Protein AF-A0A1Q6K4X4-F1 (afdb_monomer_lite)

Structure (mmCIF, N/CA/C/O backbone):
data_AF-A0A1Q6K4X4-F1
#
_entry.id   AF-A0A1Q6K4X4-F1
#
loop_
_atom_site.group_PDB
_atom_site.id
_atom_site.type_symbol
_atom_site.label_atom_id
_atom_site.label_alt_id
_atom_site.label_comp_id
_atom_site.labe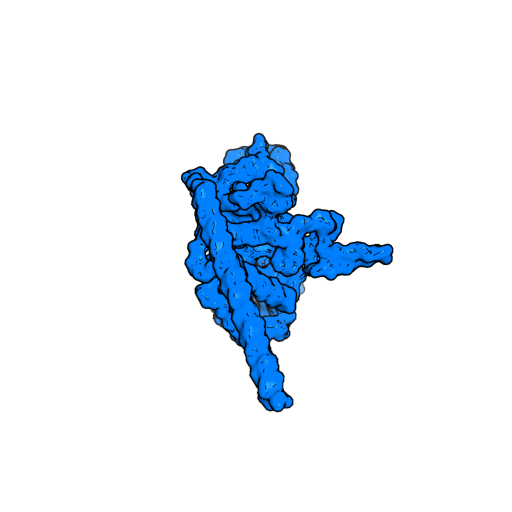l_asym_id
_atom_site.label_entity_id
_atom_site.label_seq_id
_atom_site.pdbx_PDB_ins_code
_atom_site.Cartn_x
_atom_site.Cartn_y
_atom_site.Cartn_z
_atom_site.occupancy
_atom_site.B_iso_or_equiv
_atom_site.auth_seq_id
_atom_site.auth_comp_id
_atom_site.auth_asym_id
_atom_site.auth_atom_id
_atom_site.pdbx_PDB_model_num
ATOM 1 N N . MET A 1 1 ? -25.224 9.975 45.920 1.00 60.22 1 MET A N 1
ATOM 2 C CA . MET A 1 1 ? -25.409 9.305 44.618 1.00 60.22 1 MET A CA 1
ATOM 3 C C . MET A 1 1 ? -24.048 9.252 43.979 1.00 60.22 1 MET A C 1
ATOM 5 O O . MET A 1 1 ? -23.390 10.287 43.974 1.00 60.22 1 MET A O 1
ATOM 9 N N . GLU A 1 2 ? -23.617 8.085 43.513 1.00 66.25 2 GLU A N 1
ATOM 10 C CA . GLU A 1 2 ? -22.454 8.018 42.626 1.00 66.25 2 GLU A CA 1
ATOM 11 C C . GLU A 1 2 ? -22.707 8.903 41.397 1.00 66.25 2 GLU A C 1
ATOM 13 O O . GLU A 1 2 ? -23.848 8.962 40.918 1.00 66.25 2 GLU A O 1
ATOM 18 N N . PRO A 1 3 ? -21.696 9.654 40.932 1.00 86.94 3 PRO A N 1
ATOM 19 C CA . PRO A 1 3 ? -21.835 10.474 39.741 1.00 86.94 3 PRO A CA 1
ATOM 20 C C . PRO A 1 3 ? -22.052 9.564 38.530 1.00 86.94 3 PRO A C 1
ATOM 22 O O . PRO A 1 3 ? -21.263 8.658 38.276 1.00 86.94 3 PRO A O 1
ATOM 25 N N . LEU A 1 4 ? -23.136 9.804 37.792 1.00 93.19 4 LEU A N 1
ATOM 26 C CA . LEU A 1 4 ? -23.379 9.119 36.527 1.00 93.19 4 LEU A CA 1
ATOM 27 C C . LEU A 1 4 ? -22.563 9.789 35.417 1.00 93.19 4 LEU A C 1
ATOM 29 O O . LEU A 1 4 ? -22.513 11.018 35.333 1.00 93.19 4 LEU A O 1
ATOM 33 N N . VAL A 1 5 ? -21.974 8.978 34.545 1.00 96.06 5 VAL A N 1
ATOM 34 C CA . VAL A 1 5 ? -21.277 9.412 33.333 1.00 96.06 5 VAL A CA 1
ATOM 35 C C . VAL A 1 5 ? -22.278 9.421 32.187 1.00 96.06 5 VAL A C 1
ATOM 37 O O . VAL A 1 5 ? -22.915 8.409 31.906 1.00 96.06 5 VAL A O 1
ATOM 40 N N . LYS A 1 6 ? -22.453 10.565 31.529 1.00 95.69 6 LYS A N 1
ATOM 41 C CA . LYS A 1 6 ? -23.390 10.693 30.412 1.00 95.69 6 LYS A CA 1
ATOM 42 C C . LYS A 1 6 ? -22.669 10.454 29.090 1.00 95.69 6 LYS A C 1
ATOM 44 O O . LYS A 1 6 ? -21.789 11.237 28.748 1.00 95.69 6 LYS A O 1
ATOM 49 N N . LEU A 1 7 ? -23.081 9.430 28.347 1.00 96.62 7 LEU A N 1
ATOM 50 C CA . LEU A 1 7 ? -22.603 9.183 26.986 1.00 96.62 7 LEU A CA 1
ATOM 51 C C . LEU A 1 7 ? -23.506 9.877 25.951 1.00 96.62 7 LEU A C 1
ATOM 53 O O . LEU A 1 7 ? -24.706 10.069 26.203 1.00 96.62 7 LEU A O 1
ATOM 57 N N . PRO A 1 8 ? -22.969 10.236 24.773 1.00 95.50 8 PRO A N 1
ATOM 58 C CA . PRO A 1 8 ? -23.774 10.596 23.611 1.00 95.50 8 PRO A CA 1
ATOM 59 C C . PRO A 1 8 ? -24.770 9.492 23.243 1.00 95.50 8 PRO A C 1
ATOM 61 O O . PRO A 1 8 ? -24.558 8.316 23.528 1.00 95.50 8 PRO A O 1
ATOM 64 N N . MET A 1 9 ? -25.886 9.871 22.614 1.00 93.69 9 MET A N 1
ATOM 65 C CA . MET A 1 9 ? -26.973 8.935 22.295 1.00 93.69 9 MET A CA 1
ATOM 66 C C . MET A 1 9 ? -26.500 7.764 21.426 1.00 93.69 9 MET A C 1
ATOM 68 O O . MET A 1 9 ? -26.916 6.634 21.659 1.00 93.69 9 MET A O 1
ATOM 72 N N . SER A 1 10 ? -25.647 8.035 20.439 1.00 92.56 10 SER A N 1
ATOM 73 C CA . SER A 1 10 ? -25.101 7.039 19.517 1.00 92.56 10 SER A CA 1
ATOM 74 C C . SER A 1 10 ? -24.334 5.944 20.257 1.00 92.56 10 SER A C 1
ATOM 76 O O . SER A 1 10 ? -24.753 4.787 20.241 1.00 92.56 10 SER A O 1
ATOM 78 N N . LEU A 1 11 ? -23.278 6.322 20.979 1.00 96.50 11 LEU A N 1
ATOM 79 C CA . LEU A 1 11 ? -22.472 5.386 21.755 1.00 96.50 11 LEU A CA 1
ATOM 80 C C . LEU A 1 11 ? -23.276 4.758 22.901 1.00 96.50 11 LEU A C 1
ATOM 82 O O . LEU A 1 11 ? -23.198 3.557 23.139 1.00 96.50 11 LEU A O 1
ATOM 86 N N . GLY A 1 12 ? -24.115 5.541 23.583 1.00 96.62 12 GLY A N 1
ATOM 87 C CA . GLY A 1 12 ? -24.948 5.062 24.682 1.00 96.62 12 GLY A CA 1
ATOM 88 C C . GLY A 1 12 ? -25.942 3.971 24.266 1.00 96.62 12 GLY A C 1
ATOM 89 O O . GLY A 1 12 ? -26.232 3.081 25.062 1.00 96.62 12 GLY A O 1
ATOM 90 N N . LEU A 1 13 ? -26.451 3.993 23.028 1.00 94.94 13 LEU A N 1
ATOM 91 C CA . LEU A 1 13 ? -27.274 2.903 22.489 1.00 94.94 13 LEU A CA 1
ATOM 92 C C . LEU A 1 13 ? -26.464 1.615 22.295 1.00 94.94 13 LEU A C 1
ATOM 94 O O . LEU A 1 13 ? -26.967 0.535 22.607 1.00 94.94 13 LEU A O 1
ATOM 98 N N . ILE A 1 14 ? -25.229 1.730 21.804 1.00 95.62 14 ILE A N 1
ATOM 99 C CA . ILE A 1 14 ? -24.314 0.597 21.613 1.00 95.62 14 ILE A CA 1
ATOM 100 C C . ILE A 1 14 ? -23.976 -0.022 22.973 1.00 95.62 14 ILE A C 1
ATOM 102 O O . ILE A 1 14 ? -24.208 -1.212 23.179 1.00 95.62 14 ILE A O 1
ATOM 106 N N . VAL A 1 15 ? -23.558 0.808 23.932 1.00 97.19 15 VAL A N 1
ATOM 107 C CA . VAL A 1 15 ? -23.257 0.390 25.308 1.00 97.19 15 VAL A CA 1
ATOM 108 C C . VAL A 1 15 ? -24.467 -0.277 25.956 1.00 97.19 15 VAL A C 1
ATOM 110 O O . VAL A 1 15 ? -24.337 -1.350 26.536 1.00 97.19 15 VAL A O 1
ATOM 113 N N . TRP A 1 16 ? -25.672 0.286 25.813 1.00 96.75 16 TRP A N 1
ATOM 114 C CA . TRP A 1 16 ? -26.873 -0.352 26.354 1.00 96.75 16 TRP A CA 1
ATOM 115 C C . TRP A 1 16 ? -27.156 -1.726 25.755 1.00 96.75 16 TRP A C 1
ATOM 117 O O . TRP A 1 16 ? -27.630 -2.608 26.466 1.00 96.75 16 TRP A O 1
ATOM 127 N N . ASN A 1 17 ? -26.913 -1.913 24.458 1.00 94.62 17 ASN A N 1
ATOM 128 C CA . ASN A 1 17 ? -27.109 -3.215 23.832 1.00 94.62 17 ASN A CA 1
ATOM 129 C C . ASN A 1 17 ? -26.137 -4.257 24.376 1.00 94.62 17 ASN A C 1
ATOM 131 O O . ASN A 1 17 ? -26.561 -5.386 24.599 1.00 94.62 17 ASN A O 1
ATOM 135 N N . GLN A 1 18 ? -24.899 -3.868 24.662 1.00 95.31 18 GLN A N 1
ATOM 136 C CA . GLN A 1 18 ? -23.910 -4.768 25.241 1.00 95.31 18 GLN A CA 1
ATOM 137 C C . GLN A 1 18 ? -24.165 -5.053 26.726 1.00 95.31 18 GLN A C 1
ATOM 139 O O . GLN A 1 18 ? -24.101 -6.194 27.167 1.00 95.31 18 GLN A O 1
ATOM 144 N N . LEU A 1 19 ? -24.578 -4.051 27.505 1.00 96.81 19 LEU A N 1
ATOM 145 C CA . LEU A 1 19 ? -24.925 -4.234 28.919 1.00 96.81 19 LEU A CA 1
ATOM 146 C C . LEU A 1 19 ? -26.097 -5.204 29.151 1.00 96.81 19 LEU A C 1
ATOM 148 O O . LEU A 1 19 ? -26.176 -5.822 30.217 1.00 96.81 19 LEU A O 1
ATOM 152 N N . LYS A 1 20 ? -26.975 -5.406 28.159 1.00 95.69 20 LYS A N 1
ATOM 153 C CA . LYS A 1 20 ? -28.022 -6.441 28.224 1.00 95.69 20 LYS A CA 1
ATOM 154 C C . LYS A 1 20 ? -27.445 -7.848 28.344 1.00 95.69 20 LYS A C 1
ATOM 156 O O . LYS A 1 20 ? -28.059 -8.686 28.999 1.00 95.69 20 LYS A O 1
ATOM 161 N N . GLU A 1 21 ? -26.271 -8.107 27.772 1.00 94.38 21 GLU A N 1
ATOM 162 C CA . GLU A 1 21 ? -25.579 -9.397 27.901 1.00 94.38 21 GLU A CA 1
ATOM 163 C C . GLU A 1 21 ? -25.149 -9.661 29.353 1.00 94.38 21 GLU A C 1
ATOM 165 O O . GLU A 1 21 ? -25.081 -10.808 29.791 1.00 94.38 21 GLU A O 1
ATOM 170 N N . HIS A 1 22 ? -24.988 -8.594 30.142 1.00 93.94 22 HIS A N 1
ATOM 171 C CA . HIS A 1 22 ? -24.749 -8.634 31.585 1.00 93.94 22 HIS A CA 1
ATOM 172 C C . HIS A 1 22 ? -26.038 -8.543 32.427 1.00 93.94 22 HIS A C 1
ATOM 174 O O . HIS A 1 22 ? -25.974 -8.398 33.648 1.00 93.94 22 HIS A O 1
ATOM 180 N N . GLY A 1 23 ? -27.219 -8.619 31.803 1.00 95.56 23 GLY A N 1
ATOM 181 C CA . GLY A 1 23 ? -28.516 -8.535 32.482 1.00 95.56 23 GLY A CA 1
ATOM 182 C C . GLY A 1 23 ? -28.882 -7.132 32.977 1.00 95.56 23 GLY A C 1
ATOM 183 O O . GLY A 1 23 ? -29.740 -6.998 33.853 1.00 95.56 23 GLY A O 1
ATOM 184 N N . ILE A 1 24 ? -28.235 -6.088 32.451 1.00 96.12 24 ILE A N 1
ATOM 185 C CA . ILE A 1 24 ? -28.477 -4.697 32.841 1.00 96.12 24 ILE A CA 1
ATOM 186 C C . ILE A 1 24 ? -29.352 -4.024 31.780 1.00 96.12 24 ILE A C 1
ATOM 188 O O . ILE A 1 24 ? -28.944 -3.809 30.641 1.00 96.12 24 ILE A O 1
ATOM 192 N N . GLU A 1 25 ? -30.574 -3.670 32.173 1.00 93.75 25 GLU A N 1
ATOM 193 C CA . GLU A 1 25 ? -31.550 -3.040 31.284 1.00 93.75 25 GLU A CA 1
ATOM 194 C C . GLU A 1 25 ? -31.387 -1.511 31.209 1.00 93.75 25 GLU A C 1
ATOM 196 O O . GLU A 1 25 ? -31.052 -0.873 32.217 1.00 93.75 25 GLU A O 1
ATOM 201 N N . PRO A 1 26 ? -31.711 -0.885 30.059 1.00 94.19 26 PRO A N 1
ATOM 202 C CA . PRO A 1 26 ? -31.633 0.560 29.908 1.00 94.19 26 PRO A CA 1
ATOM 203 C C . PRO A 1 26 ? -32.499 1.309 30.919 1.00 94.19 26 PRO A C 1
ATOM 205 O O . PRO A 1 26 ? -33.713 1.092 31.028 1.00 94.19 26 PRO A O 1
ATOM 208 N N . ARG A 1 27 ? -31.889 2.271 31.616 1.00 93.25 27 ARG A N 1
ATOM 209 C CA . ARG A 1 27 ? -32.634 3.213 32.456 1.00 93.25 27 ARG A CA 1
ATOM 210 C C . ARG A 1 27 ? -33.535 4.092 31.597 1.00 93.25 27 ARG A C 1
ATOM 212 O O . ARG A 1 27 ? -33.199 4.452 30.472 1.00 93.25 27 ARG A O 1
ATOM 219 N N . LYS A 1 28 ? -34.684 4.471 32.156 1.00 93.44 28 LYS A N 1
ATOM 220 C CA . LYS A 1 28 ? -35.617 5.421 31.547 1.00 93.44 28 LYS A CA 1
ATOM 221 C C . LYS A 1 28 ? -35.787 6.629 32.453 1.00 93.44 28 LYS A C 1
ATOM 223 O O . LYS A 1 28 ? -35.887 6.494 33.671 1.00 93.44 28 LYS A O 1
ATOM 228 N N . ASN A 1 29 ? -35.849 7.811 31.856 1.00 88.00 29 ASN A N 1
ATOM 229 C CA . ASN A 1 29 ? -36.178 9.032 32.577 1.00 88.00 29 ASN A CA 1
ATOM 230 C C . ASN A 1 29 ? -37.679 9.075 32.939 1.00 88.00 29 ASN A C 1
ATOM 232 O O . ASN A 1 29 ? -38.458 8.188 32.589 1.00 88.00 29 ASN A O 1
ATOM 236 N N . LYS A 1 30 ? -38.113 10.146 33.617 1.00 88.69 30 LYS A N 1
ATOM 237 C CA . LYS A 1 30 ? -39.517 10.332 34.044 1.00 88.69 30 LYS A CA 1
ATOM 238 C C . LYS A 1 30 ? -40.537 10.329 32.892 1.00 88.69 30 LYS A C 1
ATOM 240 O O . LYS A 1 30 ? -41.720 10.148 33.150 1.00 88.69 30 LYS A O 1
ATOM 245 N N . LEU A 1 31 ? -40.091 10.544 31.653 1.00 89.56 31 LEU A N 1
ATOM 246 C CA . LEU A 1 31 ? -40.914 10.537 30.440 1.00 89.56 31 LEU A CA 1
ATOM 247 C C . LEU A 1 31 ? -40.898 9.173 29.727 1.00 89.56 31 LEU A C 1
ATOM 249 O O . LEU A 1 31 ? -41.470 9.040 28.651 1.00 89.56 31 LEU A O 1
ATOM 253 N N . GLY A 1 32 ? -40.230 8.162 30.292 1.00 89.81 32 GLY A N 1
ATOM 254 C CA . GLY A 1 32 ? -40.101 6.835 29.688 1.00 89.81 32 GLY A CA 1
ATOM 255 C C . GLY A 1 32 ? -39.073 6.748 28.554 1.00 89.81 32 GLY A C 1
ATOM 256 O O . GLY A 1 32 ? -38.975 5.701 27.915 1.00 89.81 32 GLY A O 1
ATOM 257 N N . ILE A 1 33 ? -38.302 7.813 28.309 1.00 91.75 33 ILE A N 1
ATOM 258 C CA . ILE A 1 33 ? -37.245 7.861 27.288 1.00 91.75 33 ILE A CA 1
ATOM 259 C C . ILE A 1 33 ? -35.966 7.262 27.872 1.00 91.75 33 ILE A C 1
ATOM 261 O O . ILE A 1 33 ? -35.673 7.492 29.047 1.00 91.75 33 ILE A O 1
ATOM 265 N N . ILE A 1 34 ? -35.212 6.515 27.060 1.00 93.50 34 ILE A N 1
ATOM 266 C CA . ILE A 1 34 ? -33.926 5.931 27.465 1.00 93.50 34 ILE A CA 1
ATOM 267 C C . ILE A 1 34 ? -32.982 7.035 27.965 1.00 93.50 34 ILE A C 1
ATOM 269 O O . ILE A 1 34 ? -32.823 8.076 27.328 1.00 93.50 34 ILE A O 1
ATOM 273 N N . ASP A 1 35 ? -32.387 6.795 29.128 1.00 93.62 35 ASP A N 1
ATOM 274 C CA . ASP A 1 35 ? -31.346 7.617 29.732 1.00 93.62 35 ASP A CA 1
ATOM 275 C C . ASP A 1 35 ? -29.972 7.032 29.384 1.00 93.62 35 ASP A C 1
ATOM 277 O O . ASP A 1 35 ? -29.741 5.835 29.539 1.00 93.62 35 ASP A O 1
ATOM 281 N N . PHE A 1 36 ? -29.060 7.884 28.924 1.00 95.56 36 PHE A N 1
ATOM 282 C CA . PHE A 1 36 ? -27.688 7.526 28.543 1.00 95.56 36 PHE A CA 1
ATOM 283 C C . PHE A 1 36 ? -26.679 7.919 29.628 1.00 95.56 36 PHE A C 1
ATOM 285 O O . PHE A 1 36 ? -25.526 8.233 29.344 1.00 95.56 36 PHE A O 1
ATOM 292 N N . SER A 1 37 ? -27.140 7.957 30.877 1.00 95.31 37 SER A N 1
ATOM 293 C CA . SER A 1 37 ? -26.316 8.179 32.060 1.00 95.31 37 SER A CA 1
ATOM 294 C C . SER A 1 37 ? -25.994 6.828 32.700 1.00 95.31 37 SER A C 1
ATOM 296 O O . SER A 1 37 ? -26.908 6.100 33.100 1.00 95.31 37 SER A O 1
ATOM 298 N N . PHE A 1 38 ? -24.710 6.494 32.796 1.00 96.38 38 PHE A N 1
ATOM 299 C CA . PHE A 1 38 ? -24.163 5.205 33.219 1.00 96.38 38 PHE A CA 1
ATOM 300 C C . PHE A 1 38 ? -23.452 5.308 34.562 1.00 96.38 38 PHE A C 1
ATOM 302 O O . PHE A 1 38 ? -22.857 6.338 34.880 1.00 96.38 38 PHE A O 1
ATOM 309 N N . LYS A 1 39 ? -23.516 4.248 35.366 1.00 95.62 39 LYS A N 1
ATOM 310 C CA . LYS A 1 39 ? -22.620 4.105 36.512 1.00 95.62 39 LYS A CA 1
ATOM 311 C C . LYS A 1 39 ? -21.229 3.723 36.020 1.00 95.62 39 LYS A C 1
ATOM 313 O O . LYS A 1 39 ? -21.094 3.100 34.968 1.00 95.62 39 LYS A O 1
ATOM 318 N N . LYS A 1 40 ? -20.201 4.052 36.799 1.00 95.12 40 LYS A N 1
ATOM 319 C CA . LYS A 1 40 ? -18.824 3.712 36.435 1.00 95.12 40 LYS A CA 1
ATOM 320 C C . LYS A 1 40 ? -18.642 2.198 36.307 1.00 95.12 40 LYS A C 1
ATOM 322 O O . LYS A 1 40 ? -18.069 1.744 35.328 1.00 95.12 40 LYS A O 1
ATOM 327 N N . GLU A 1 41 ? -19.214 1.436 37.236 1.00 95.38 41 GLU A N 1
ATOM 328 C CA . GLU A 1 41 ? -19.119 -0.027 37.282 1.00 95.38 41 GLU A CA 1
ATOM 329 C C . GLU A 1 41 ? -19.798 -0.678 36.071 1.00 95.38 41 GLU A C 1
ATOM 331 O O . GLU A 1 41 ? -19.433 -1.776 35.679 1.00 95.38 41 GLU A O 1
ATOM 336 N N . GLU A 1 42 ? -20.783 -0.009 35.463 1.00 96.69 42 GLU A N 1
ATOM 337 C CA . GLU A 1 42 ? -21.412 -0.481 34.227 1.00 96.69 42 GLU A CA 1
ATOM 338 C C . GLU A 1 42 ? -20.494 -0.241 33.029 1.00 96.69 42 GLU A C 1
ATOM 340 O O . GLU A 1 42 ? -20.311 -1.136 32.215 1.00 96.69 42 GLU A O 1
ATOM 345 N N . LEU A 1 43 ? -19.869 0.937 32.932 1.00 97.44 43 LEU A N 1
ATOM 346 C CA . LEU A 1 43 ? -18.909 1.222 31.859 1.00 97.44 43 LEU A CA 1
ATOM 347 C C . LEU A 1 43 ? -17.657 0.337 31.951 1.00 97.44 43 LEU A C 1
ATOM 349 O O . LEU A 1 43 ? -17.093 -0.027 30.926 1.00 97.44 43 LEU A O 1
ATOM 353 N N . GLU A 1 44 ? -17.249 -0.049 33.161 1.00 96.81 44 GLU A N 1
ATOM 354 C CA . GLU A 1 44 ? -16.150 -0.993 33.405 1.00 96.81 44 GLU A CA 1
ATOM 355 C C . GLU A 1 44 ? -16.418 -2.412 32.878 1.00 96.81 44 GLU A C 1
ATOM 357 O O . GLU A 1 44 ? -15.459 -3.162 32.689 1.00 96.81 44 GLU A O 1
ATOM 362 N N . LEU A 1 45 ? -17.682 -2.783 32.632 1.00 97.75 45 LEU A N 1
ATOM 363 C CA . LEU A 1 45 ? -18.039 -4.068 32.017 1.00 97.75 45 LEU A CA 1
ATOM 364 C C . LEU A 1 45 ? -17.808 -4.078 30.502 1.00 97.75 45 LEU A C 1
ATOM 366 O O . LEU A 1 45 ? -17.748 -5.151 29.908 1.00 97.75 45 LEU A O 1
ATOM 370 N N . ILE A 1 46 ? -17.683 -2.909 29.869 1.00 98.25 46 ILE A N 1
ATOM 371 C CA . ILE A 1 46 ? -17.479 -2.812 28.425 1.00 98.25 46 ILE A CA 1
ATOM 372 C C . ILE A 1 46 ? -15.994 -2.978 28.119 1.00 98.25 46 ILE A C 1
ATOM 374 O O . ILE A 1 46 ? -15.211 -2.035 28.232 1.00 98.25 46 ILE A O 1
ATOM 378 N N . THR A 1 47 ? -15.613 -4.197 27.743 1.00 98.19 47 THR A N 1
ATOM 379 C CA . THR A 1 47 ? -14.220 -4.547 27.431 1.00 98.19 47 THR A CA 1
ATOM 380 C C . THR A 1 47 ? -13.934 -4.667 25.944 1.00 98.19 47 THR A C 1
ATOM 382 O O . THR A 1 47 ? -12.779 -4.595 25.536 1.00 98.19 47 THR A O 1
ATOM 385 N N . GLU A 1 48 ? -14.960 -4.832 25.120 1.00 98.25 48 GLU A N 1
ATOM 386 C CA . GLU A 1 48 ? -14.822 -4.988 23.676 1.00 98.25 48 GLU A CA 1
ATOM 387 C C . GLU A 1 48 ? -15.952 -4.269 22.953 1.00 98.25 48 GLU A C 1
ATOM 389 O O . GLU A 1 48 ? -17.071 -4.237 23.448 1.00 98.25 48 GLU A O 1
ATOM 394 N N . LEU A 1 49 ? -15.686 -3.704 21.782 1.00 98.00 49 LEU A N 1
ATOM 395 C CA . LEU A 1 49 ? -16.714 -3.133 20.923 1.00 98.00 49 LEU A CA 1
ATOM 396 C C . LEU A 1 49 ? -16.432 -3.477 19.468 1.00 98.00 49 LEU A C 1
ATOM 398 O O . LEU A 1 49 ? -15.332 -3.259 18.973 1.00 98.00 49 LEU A O 1
ATOM 402 N N . LYS A 1 50 ? -17.465 -3.955 18.772 1.00 96.81 50 LYS A N 1
ATOM 403 C CA . LYS A 1 50 ? -17.466 -4.129 17.319 1.00 96.81 50 LYS A CA 1
ATOM 404 C C . LYS A 1 50 ? -18.587 -3.303 16.715 1.00 96.81 50 LYS A C 1
ATOM 406 O O . LYS A 1 50 ? -19.763 -3.545 16.994 1.00 96.81 50 LYS A O 1
ATOM 411 N N . ILE A 1 51 ? -18.232 -2.353 15.862 1.00 95.44 51 ILE A N 1
ATOM 412 C CA . ILE A 1 51 ? -19.174 -1.427 15.241 1.00 95.44 51 ILE A CA 1
ATOM 413 C C . ILE A 1 51 ? -19.055 -1.563 13.731 1.00 95.44 51 ILE A C 1
ATOM 415 O O . ILE A 1 51 ? -18.005 -1.335 13.136 1.00 95.44 51 ILE A O 1
ATOM 419 N N . VAL A 1 52 ? -20.165 -1.963 13.113 1.00 92.75 52 VAL A N 1
ATOM 420 C CA . VAL A 1 52 ? -20.254 -2.159 11.668 1.00 92.75 52 VAL A CA 1
ATOM 421 C C . VAL A 1 52 ? -21.013 -0.997 11.045 1.00 92.75 52 VAL A C 1
ATOM 423 O O . VAL A 1 52 ? -22.131 -0.711 11.469 1.00 92.75 52 VAL A O 1
ATOM 426 N N . ASN A 1 53 ? -20.444 -0.396 10.000 1.00 90.06 53 ASN A N 1
ATOM 427 C CA . ASN A 1 53 ? -20.934 0.813 9.341 1.00 90.06 53 ASN A CA 1
ATOM 428 C C . ASN A 1 53 ? -21.118 1.991 10.320 1.00 90.06 53 ASN A C 1
ATOM 430 O O . ASN A 1 53 ? -22.228 2.530 10.396 1.00 90.06 53 ASN A O 1
ATOM 434 N N . PRO A 1 54 ? -20.083 2.383 11.090 1.00 91.50 54 PRO A N 1
ATOM 435 C CA . PRO A 1 54 ? -20.177 3.565 11.940 1.00 91.50 54 PRO A CA 1
ATOM 436 C C . PRO A 1 54 ? -20.342 4.825 11.085 1.00 91.50 54 PRO A C 1
ATOM 438 O O . PRO A 1 54 ? -19.622 5.014 10.119 1.00 91.50 54 PRO A O 1
ATOM 441 N N . THR A 1 55 ? -21.278 5.702 11.425 1.00 86.00 55 THR A N 1
ATOM 442 C CA . THR A 1 55 ? -21.377 7.057 10.861 1.00 86.00 55 THR A CA 1
ATOM 443 C C . THR A 1 55 ? -20.684 8.066 11.770 1.00 86.00 55 THR A C 1
ATOM 445 O O . THR A 1 55 ? -20.557 7.802 12.964 1.00 86.00 55 THR A O 1
ATOM 448 N N . SER A 1 56 ? -20.366 9.257 11.255 1.00 84.38 56 SER A N 1
ATOM 449 C CA . SER A 1 56 ? -19.796 10.351 12.050 1.00 84.38 56 SER A CA 1
ATOM 450 C C . SER A 1 56 ? -20.513 10.536 13.396 1.00 84.38 56 SER A C 1
ATOM 452 O O . SER A 1 56 ? -21.750 10.578 13.469 1.00 84.38 56 SER A O 1
ATOM 454 N N . ARG A 1 57 ? -19.715 10.647 14.463 1.00 89.12 57 ARG A N 1
ATOM 455 C CA . ARG A 1 57 ? -20.122 10.738 15.879 1.00 89.12 57 ARG A CA 1
ATOM 456 C C . ARG A 1 57 ? -20.751 9.472 16.461 1.00 89.12 57 ARG A C 1
ATOM 458 O O . ARG A 1 57 ? -21.384 9.531 17.522 1.00 89.12 57 ARG A O 1
ATOM 465 N N . ASN A 1 58 ? -20.639 8.315 15.809 1.00 90.81 58 ASN A N 1
ATOM 466 C CA . ASN A 1 58 ? -21.108 7.064 16.405 1.00 90.81 58 ASN A CA 1
ATOM 467 C C . ASN A 1 58 ? -20.309 6.654 17.636 1.00 90.81 58 ASN A C 1
ATOM 469 O O . ASN A 1 58 ? -20.893 6.035 18.527 1.00 90.81 58 ASN A O 1
ATOM 473 N N . ILE A 1 59 ? -19.037 7.035 17.701 1.00 95.50 59 ILE A N 1
ATOM 474 C CA . ILE A 1 59 ? -18.159 6.712 18.825 1.00 95.50 59 ILE A CA 1
ATOM 475 C C . ILE A 1 59 ? -17.752 7.948 19.630 1.00 95.50 59 ILE A C 1
ATOM 477 O O . ILE A 1 59 ? -16.820 7.880 20.419 1.00 95.50 59 ILE A O 1
ATOM 481 N N . GLU A 1 60 ? -18.472 9.064 19.489 1.00 95.69 60 GLU A N 1
ATOM 482 C CA . GLU A 1 60 ? -18.303 10.218 20.379 1.00 95.69 60 GLU A CA 1
ATOM 483 C C . GLU A 1 60 ? -18.514 9.779 21.844 1.00 95.69 60 GLU A C 1
ATOM 485 O O . GLU A 1 60 ? -19.507 9.128 22.192 1.00 95.69 60 GLU A O 1
ATOM 490 N N . GLY A 1 61 ? -17.577 10.142 22.711 1.00 96.06 61 GLY A N 1
ATOM 491 C CA . GLY A 1 61 ? -17.448 9.701 24.094 1.00 96.06 61 GLY A CA 1
ATOM 492 C C . GLY A 1 61 ? -16.746 8.353 24.309 1.00 96.06 61 GLY A C 1
ATOM 493 O O . GLY A 1 61 ? -16.802 7.863 25.438 1.00 96.06 61 GLY A O 1
ATOM 494 N N . ILE A 1 62 ? -16.110 7.727 23.306 1.00 97.81 62 ILE A N 1
ATOM 495 C CA . ILE A 1 62 ? -15.519 6.373 23.446 1.00 97.81 62 ILE A CA 1
ATOM 496 C C . ILE A 1 62 ? -14.438 6.310 24.531 1.00 97.81 62 ILE A C 1
ATOM 498 O O . ILE A 1 62 ? -14.344 5.321 25.257 1.00 97.81 62 ILE A O 1
ATOM 502 N N . SER A 1 63 ? -13.707 7.408 24.735 1.00 97.12 63 SER A N 1
ATOM 503 C CA . SER A 1 63 ? -12.682 7.535 25.780 1.00 97.12 63 SER A CA 1
ATOM 504 C C . SER A 1 63 ? -13.226 7.456 27.212 1.00 97.12 63 SER A C 1
ATOM 506 O O . SER A 1 63 ? -12.458 7.336 28.166 1.00 97.12 63 SER A O 1
ATOM 508 N N . LEU A 1 64 ? -14.550 7.506 27.388 1.00 97.12 64 LEU A N 1
ATOM 509 C CA . LEU A 1 64 ? -15.215 7.347 28.680 1.00 97.12 64 LEU A CA 1
ATOM 510 C C . LEU A 1 64 ? -15.399 5.877 29.087 1.00 97.12 64 LEU A C 1
ATOM 512 O O . LEU A 1 64 ? -15.908 5.629 30.180 1.00 97.12 64 LEU A O 1
ATOM 516 N N . LEU A 1 65 ? -15.011 4.915 28.241 1.00 97.69 65 LEU A N 1
ATOM 517 C CA . LEU A 1 65 ? -15.052 3.479 28.530 1.00 97.69 65 LEU A CA 1
ATOM 518 C C . LEU A 1 65 ? -13.711 3.021 29.136 1.00 97.69 65 LEU A C 1
ATOM 520 O O . LEU A 1 65 ? -12.748 2.804 28.403 1.00 97.69 65 LEU A O 1
ATOM 524 N N . PRO A 1 66 ? -13.609 2.863 30.469 1.00 95.62 66 PRO A N 1
ATOM 525 C CA . PRO A 1 66 ? -12.317 2.771 31.155 1.00 95.62 66 PRO A CA 1
ATOM 526 C C . PRO A 1 66 ? -11.585 1.434 30.974 1.00 95.62 66 PRO A C 1
ATOM 528 O O . PRO A 1 66 ? -10.393 1.365 31.258 1.00 95.62 66 PRO A O 1
ATOM 531 N N . ASN A 1 67 ? -12.293 0.382 30.551 1.00 97.50 67 ASN A N 1
ATOM 532 C CA . ASN A 1 67 ? -11.761 -0.977 30.415 1.00 97.50 67 ASN A CA 1
ATOM 533 C C . ASN A 1 67 ? -11.844 -1.503 28.975 1.00 97.50 67 ASN A C 1
ATOM 535 O O . ASN A 1 67 ? -11.718 -2.711 28.769 1.00 97.50 67 ASN A O 1
ATOM 539 N N . LEU A 1 68 ? -12.063 -0.628 27.987 1.00 98.62 68 LEU A N 1
ATOM 540 C CA . LEU A 1 68 ? -12.141 -1.032 26.587 1.00 98.62 68 LEU A CA 1
ATOM 541 C C . LEU A 1 68 ? -10.770 -1.540 26.122 1.00 98.62 68 LEU A C 1
ATOM 543 O O . LEU A 1 68 ? -9.830 -0.762 25.972 1.00 98.62 68 LEU A O 1
ATOM 547 N N . LYS A 1 69 ? -10.665 -2.851 25.919 1.00 98.75 69 LYS A N 1
ATOM 548 C CA . LYS A 1 69 ? -9.460 -3.563 25.476 1.00 98.75 69 LYS A CA 1
ATOM 549 C C . LYS A 1 69 ? -9.460 -3.811 23.976 1.00 98.75 69 LYS A C 1
ATOM 551 O O . LYS A 1 69 ? -8.396 -3.842 23.376 1.00 98.75 69 LYS A O 1
ATOM 556 N N . LYS A 1 70 ? -10.634 -3.968 23.367 1.00 98.81 70 LYS A N 1
ATOM 557 C CA . LYS A 1 70 ? -10.765 -4.292 21.946 1.00 98.81 70 LYS A CA 1
ATOM 558 C C . LYS A 1 70 ? -11.745 -3.360 21.251 1.00 98.81 70 LYS A C 1
ATOM 560 O O . LYS A 1 70 ? -12.880 -3.219 21.704 1.00 98.81 70 LYS A O 1
ATOM 565 N N . LEU A 1 71 ? -11.326 -2.761 20.141 1.00 98.75 71 LEU A N 1
ATOM 566 C CA . LEU A 1 71 ? -12.186 -1.938 19.295 1.00 98.75 71 LEU A CA 1
ATOM 567 C C . LEU A 1 71 ? -12.048 -2.348 17.828 1.00 98.75 71 LEU A C 1
ATOM 569 O O . LEU A 1 71 ? -10.975 -2.235 17.247 1.00 98.75 71 LEU A O 1
ATOM 573 N N . GLU A 1 72 ? -13.157 -2.774 17.229 1.00 98.50 72 GLU A N 1
ATOM 574 C CA . GLU A 1 72 ? -13.268 -3.078 15.804 1.00 98.50 72 GLU A CA 1
ATOM 575 C C . GLU A 1 72 ? -14.263 -2.126 15.133 1.00 98.50 72 GLU A C 1
ATOM 577 O O . GLU A 1 72 ? -15.448 -2.093 15.482 1.00 98.50 72 GLU A O 1
ATOM 582 N N . LEU A 1 73 ? -13.797 -1.387 14.130 1.00 97.00 73 LEU A N 1
ATOM 583 C CA . LEU A 1 73 ? -14.598 -0.500 13.294 1.00 97.00 73 LEU A CA 1
ATOM 584 C C . LEU A 1 73 ? -14.520 -0.988 11.848 1.00 97.00 73 LEU A C 1
ATOM 586 O O . LEU A 1 73 ? -13.465 -0.920 11.225 1.00 97.00 73 LEU A O 1
ATOM 590 N N . GLU A 1 74 ? -15.632 -1.478 11.302 1.00 93.19 74 GLU A N 1
ATOM 591 C CA . GLU A 1 74 ? -15.675 -2.022 9.938 1.00 93.19 74 GLU A CA 1
ATOM 592 C C . GLU A 1 74 ? -16.824 -1.411 9.148 1.00 93.19 74 GLU A C 1
ATOM 594 O O . GLU A 1 74 ? -17.990 -1.590 9.498 1.00 93.19 74 GLU A O 1
ATOM 599 N N . SER A 1 75 ? -16.532 -0.809 8.002 1.00 87.94 75 SER A N 1
ATOM 600 C CA . SER A 1 75 ? -17.580 -0.441 7.045 1.00 87.94 75 SER A CA 1
ATOM 601 C C . SER A 1 75 ? -17.697 -1.479 5.934 1.00 87.94 75 SER A C 1
ATOM 603 O O . SER A 1 75 ? -16.727 -1.856 5.279 1.00 87.94 75 SER A O 1
ATOM 605 N N . LYS A 1 76 ? -18.913 -1.976 5.712 1.00 80.06 76 LYS A N 1
ATOM 606 C CA . LYS A 1 76 ? -19.260 -2.976 4.699 1.00 80.06 76 LYS A CA 1
ATOM 607 C C . LYS A 1 76 ? -19.731 -2.296 3.415 1.00 80.06 76 LYS A C 1
ATOM 609 O O . LYS A 1 76 ? -20.598 -1.432 3.442 1.00 80.06 76 LYS A O 1
ATOM 614 N N . GLY A 1 77 ? -19.229 -2.782 2.281 1.00 66.38 77 GLY A N 1
ATOM 615 C CA . GLY A 1 77 ? -19.516 -2.257 0.941 1.00 66.38 77 GLY A CA 1
ATOM 616 C C . GLY A 1 77 ? -18.215 -1.816 0.278 1.00 66.38 77 GLY A C 1
ATOM 617 O O . GLY A 1 77 ? -17.551 -0.919 0.786 1.00 66.38 77 GLY A O 1
ATOM 618 N N . ILE A 1 78 ? -17.817 -2.504 -0.800 1.00 53.72 78 ILE A N 1
ATOM 619 C CA . ILE A 1 78 ? -16.465 -2.427 -1.389 1.00 53.72 78 ILE A CA 1
ATOM 620 C C . ILE A 1 78 ? -16.537 -1.984 -2.845 1.00 53.72 78 ILE A C 1
ATOM 622 O O . ILE A 1 78 ? -16.270 -2.777 -3.744 1.00 53.72 78 ILE A O 1
ATOM 626 N N . THR A 1 79 ? -17.001 -0.764 -3.094 1.00 50.72 79 THR A N 1
ATOM 627 C CA . THR A 1 79 ? -17.053 -0.231 -4.461 1.00 50.72 79 THR A CA 1
ATOM 628 C C . THR A 1 79 ? -16.759 1.264 -4.416 1.00 50.72 79 THR A C 1
ATOM 630 O O . THR A 1 79 ? -17.645 2.041 -4.051 1.00 50.72 79 THR A O 1
ATOM 633 N N . ALA A 1 80 ? -15.526 1.636 -4.759 1.00 44.72 80 ALA A N 1
ATOM 634 C CA . ALA A 1 80 ? -14.941 2.977 -4.662 1.00 44.72 80 ALA A CA 1
ATOM 635 C C . ALA A 1 80 ? -15.919 4.112 -5.056 1.00 44.72 80 ALA A C 1
ATOM 637 O O . ALA A 1 80 ? -16.145 5.052 -4.292 1.00 44.72 80 ALA A O 1
ATOM 638 N N . HIS A 1 81 ? -16.703 3.924 -6.121 1.00 42.38 81 HIS A N 1
ATOM 639 C CA . HIS A 1 81 ? -17.645 4.956 -6.544 1.00 42.38 81 HIS A CA 1
ATOM 640 C C . HIS A 1 81 ? -18.883 5.146 -5.634 1.00 42.38 81 HIS A C 1
ATOM 642 O O . HIS A 1 81 ? -19.254 6.278 -5.316 1.00 42.38 81 HIS A O 1
ATOM 648 N N . LYS A 1 82 ? -19.532 4.069 -5.154 1.00 46.56 82 LYS A N 1
ATOM 649 C CA . LYS A 1 82 ? -20.606 4.200 -4.134 1.00 46.56 82 LYS A CA 1
ATOM 650 C C . LYS A 1 82 ? -20.043 4.642 -2.781 1.00 46.56 82 LYS A C 1
ATOM 652 O O . LYS A 1 82 ? -20.789 5.116 -1.924 1.00 46.56 82 LYS A O 1
ATOM 657 N N . GLN A 1 83 ? -18.738 4.466 -2.592 1.00 49.66 83 GLN A N 1
ATOM 658 C CA . GLN A 1 83 ? -18.060 4.661 -1.329 1.00 49.66 83 GLN A CA 1
ATOM 659 C C . GLN A 1 83 ? -17.835 6.143 -0.980 1.00 49.66 83 GLN A C 1
ATOM 661 O O . GLN A 1 83 ? -18.038 6.516 0.173 1.00 49.66 83 GLN A O 1
ATOM 666 N N . LYS A 1 84 ? -17.565 7.019 -1.960 1.00 48.47 84 LYS A N 1
ATOM 667 C CA . LYS A 1 84 ? -17.387 8.470 -1.724 1.00 48.47 84 LYS A CA 1
ATOM 668 C C . LYS A 1 84 ? -18.635 9.231 -1.247 1.00 48.47 84 LYS A C 1
ATOM 670 O O . LYS A 1 84 ? -18.490 10.292 -0.651 1.00 48.47 84 LYS A O 1
ATOM 675 N N . LYS A 1 85 ? -19.855 8.749 -1.524 1.00 53.72 85 LYS A N 1
ATOM 676 C CA . LYS A 1 85 ? -21.105 9.468 -1.178 1.00 53.72 85 LYS A CA 1
ATOM 677 C C . LYS A 1 85 ? -21.891 8.849 -0.015 1.00 53.72 85 LYS A C 1
ATOM 679 O O . LYS A 1 85 ? -22.813 9.491 0.483 1.00 53.72 85 LYS A O 1
ATOM 684 N N . MET A 1 86 ? -21.569 7.616 0.397 1.00 58.19 86 MET A N 1
ATOM 685 C CA . MET A 1 86 ? -22.363 6.850 1.372 1.00 58.19 86 MET A CA 1
ATOM 686 C C . MET A 1 86 ? -21.567 5.872 2.263 1.00 58.19 86 MET A C 1
ATOM 688 O O . MET A 1 86 ? -22.207 5.073 2.954 1.00 58.19 86 MET A O 1
ATOM 692 N N . ILE A 1 87 ? -20.221 5.877 2.290 1.00 66.19 87 ILE A N 1
ATOM 693 C CA . ILE A 1 87 ? -19.521 5.109 3.337 1.00 66.19 87 ILE A CA 1
ATOM 694 C C . ILE A 1 87 ? -19.935 5.686 4.684 1.00 66.19 87 ILE A C 1
ATOM 696 O O . ILE A 1 87 ? -19.726 6.859 4.978 1.00 66.19 87 ILE A O 1
ATOM 700 N N . ALA A 1 88 ? -20.502 4.824 5.518 1.00 80.75 88 ALA A N 1
ATOM 701 C CA . ALA A 1 88 ? -20.516 5.080 6.937 1.00 80.75 88 ALA A CA 1
ATOM 702 C C . ALA A 1 88 ? -19.050 5.100 7.385 1.00 80.75 88 ALA A C 1
ATOM 704 O O . ALA A 1 88 ? -18.384 4.073 7.309 1.00 80.75 88 ALA A O 1
ATOM 705 N N . SER A 1 89 ? -18.530 6.265 7.747 1.00 88.69 89 SER A N 1
ATOM 706 C CA . SER A 1 89 ? -17.193 6.408 8.309 1.00 88.69 89 SER A CA 1
ATOM 707 C C . SER A 1 89 ? -17.280 7.111 9.651 1.00 88.69 89 SER A C 1
ATOM 709 O O . SER A 1 89 ? -18.135 7.981 9.852 1.00 88.69 89 SER A O 1
ATOM 711 N N . ILE A 1 90 ? -16.354 6.779 10.544 1.00 93.62 90 ILE A N 1
ATOM 712 C CA . ILE A 1 90 ? -15.955 7.705 11.604 1.00 93.62 90 ILE A CA 1
ATOM 713 C C . ILE A 1 90 ? -15.143 8.868 11.024 1.00 93.62 90 ILE A C 1
ATOM 715 O O . ILE A 1 90 ? -14.631 8.788 9.906 1.00 93.62 90 ILE A O 1
ATOM 719 N N . SER A 1 91 ? -15.016 9.931 11.811 1.00 93.31 91 SER A N 1
ATOM 720 C CA . SER A 1 91 ? -14.257 11.139 11.474 1.00 93.31 91 SER A CA 1
ATOM 721 C C . SER A 1 91 ? -12.937 11.247 12.246 1.00 93.31 91 SER A C 1
ATOM 723 O O . SER A 1 91 ? -12.753 10.607 13.280 1.00 93.31 91 SER A O 1
ATOM 725 N N . ASP A 1 92 ? -12.042 12.129 11.801 1.00 96.06 92 ASP A N 1
ATOM 726 C CA . ASP A 1 92 ? -10.789 12.449 12.505 1.00 96.06 92 ASP A CA 1
ATOM 727 C C . ASP A 1 92 ? -10.992 12.895 13.967 1.00 96.06 92 ASP A C 1
ATOM 729 O O . ASP A 1 92 ? -10.151 12.644 14.831 1.00 96.06 92 ASP A O 1
ATOM 733 N N . ASP A 1 93 ? -12.110 13.555 14.289 1.00 95.50 93 ASP A N 1
ATOM 734 C CA . ASP A 1 93 ? -12.409 13.940 15.674 1.00 95.50 93 ASP A CA 1
ATOM 735 C C . ASP A 1 93 ? -12.618 12.714 16.575 1.00 95.50 93 ASP A C 1
ATOM 737 O O . ASP A 1 93 ? -12.191 12.718 17.728 1.00 95.50 93 ASP A O 1
ATOM 741 N N . GLU A 1 94 ? -13.191 11.639 16.037 1.00 96.44 94 GLU A N 1
ATOM 742 C CA . GLU A 1 94 ? -13.372 10.375 16.750 1.00 96.44 94 GLU A CA 1
ATOM 743 C C . GLU A 1 94 ? -12.046 9.609 16.904 1.00 96.44 94 GLU A C 1
ATOM 745 O O . GLU A 1 94 ? -11.828 8.967 17.933 1.00 96.44 94 GLU A O 1
ATOM 750 N N . ILE A 1 95 ? -11.103 9.752 15.962 1.00 97.81 95 ILE A N 1
ATOM 751 C CA . ILE A 1 95 ? -9.730 9.235 16.110 1.00 97.81 95 ILE A CA 1
ATOM 752 C C . ILE A 1 95 ? -9.041 9.840 17.345 1.00 97.81 95 ILE A C 1
ATOM 754 O O . ILE A 1 95 ? -8.386 9.121 18.103 1.00 97.81 95 ILE A O 1
ATOM 758 N N . LYS A 1 96 ? -9.233 11.140 17.622 1.00 96.75 96 LYS A N 1
ATOM 759 C CA . LYS A 1 96 ? -8.669 11.799 18.826 1.00 96.75 96 LYS A CA 1
ATOM 760 C C . LYS A 1 96 ? -9.199 11.211 20.128 1.00 96.75 96 LYS A C 1
ATOM 762 O O . LYS A 1 96 ? -8.539 11.314 21.166 1.00 96.75 96 LYS A O 1
ATOM 767 N N . GLU A 1 97 ? -10.406 10.662 20.104 1.00 97.31 97 GLU A N 1
ATOM 768 C CA . GLU A 1 97 ? -10.987 9.996 21.262 1.00 97.31 97 GLU A CA 1
ATOM 769 C C . GLU A 1 97 ? -10.483 8.560 21.405 1.00 97.31 97 GLU A C 1
ATOM 771 O O . GLU A 1 97 ? -10.163 8.145 22.520 1.00 97.31 97 GLU A O 1
ATOM 776 N N . ILE A 1 98 ? -10.323 7.827 20.295 1.00 98.19 98 ILE A N 1
ATOM 777 C CA . ILE A 1 98 ? -9.678 6.504 20.294 1.00 98.19 98 ILE A CA 1
ATOM 778 C C . ILE A 1 98 ? -8.272 6.603 20.893 1.00 98.19 98 ILE A C 1
ATOM 780 O O . ILE A 1 98 ? -7.937 5.819 21.777 1.00 98.19 98 ILE A O 1
ATOM 784 N N . ALA A 1 99 ? -7.495 7.628 20.527 1.00 97.56 99 ALA A N 1
ATOM 785 C CA . ALA A 1 99 ? -6.160 7.880 21.077 1.00 97.56 99 ALA A CA 1
ATOM 786 C C . ALA A 1 99 ? -6.136 8.104 22.609 1.00 97.56 99 ALA A C 1
ATOM 788 O O . ALA A 1 99 ? -5.072 8.131 23.224 1.00 97.56 99 ALA A O 1
ATOM 789 N N . GLN A 1 100 ? -7.288 8.289 23.264 1.00 97.62 100 GLN A N 1
ATOM 790 C CA . GLN A 1 100 ? -7.399 8.405 24.725 1.00 97.62 100 GLN A CA 1
ATOM 791 C C . GLN A 1 100 ? -7.787 7.085 25.407 1.00 97.62 100 GLN A C 1
ATOM 793 O O . GLN A 1 100 ? -7.773 7.014 26.636 1.00 97.62 100 GLN A O 1
ATOM 798 N N . CYS A 1 101 ? -8.103 6.038 24.643 1.00 97.94 101 CYS A N 1
ATOM 799 C CA . CYS A 1 101 ? -8.483 4.720 25.147 1.00 97.94 101 CYS A CA 1
ATOM 800 C C . CYS A 1 101 ? -7.236 3.902 25.527 1.00 97.94 101 CYS A C 1
ATOM 802 O O . CYS A 1 101 ? -6.903 2.905 24.894 1.00 97.94 101 CYS A O 1
ATOM 804 N N . THR A 1 102 ? -6.520 4.323 26.571 1.00 96.88 102 THR A N 1
ATOM 805 C CA . THR A 1 102 ? -5.214 3.746 26.958 1.00 96.88 102 THR A CA 1
ATOM 806 C C . THR A 1 102 ? -5.263 2.283 27.416 1.00 96.88 102 THR A C 1
ATOM 808 O O . THR A 1 102 ? -4.217 1.650 27.558 1.00 96.88 102 THR A O 1
ATOM 811 N N . SER A 1 103 ? -6.453 1.725 27.646 1.00 97.94 103 SER A N 1
ATOM 812 C CA . SER A 1 103 ? -6.661 0.304 27.938 1.00 97.94 103 SER A CA 1
ATOM 813 C C . SER A 1 103 ? -6.682 -0.592 26.695 1.00 97.94 103 SER A C 1
ATOM 815 O O . SER A 1 103 ? -6.736 -1.807 26.867 1.00 97.94 103 SER A O 1
ATOM 817 N N . LEU A 1 104 ? -6.667 -0.031 25.476 1.00 98.56 104 LEU A N 1
ATOM 818 C CA . LEU A 1 104 ? -6.726 -0.814 24.240 1.00 98.56 104 LEU A CA 1
ATOM 819 C C . LEU A 1 104 ? -5.508 -1.735 24.096 1.00 98.56 104 LEU A C 1
ATOM 821 O O . LEU A 1 104 ? -4.361 -1.300 24.173 1.00 98.56 104 LEU A O 1
ATOM 825 N N . GLU A 1 105 ? -5.808 -3.004 23.849 1.00 98.69 105 GLU A N 1
ATOM 826 C CA . GLU A 1 105 ? -4.898 -4.099 23.516 1.00 98.69 105 GLU A CA 1
ATOM 827 C C . GLU A 1 105 ? -5.052 -4.490 22.032 1.00 98.69 105 GLU A C 1
ATOM 829 O O . GLU A 1 105 ? -4.076 -4.878 21.396 1.00 98.69 105 GLU A O 1
ATOM 834 N N . GLU A 1 106 ? -6.242 -4.322 21.443 1.00 98.88 106 GLU A N 1
ATOM 835 C CA . GLU A 1 106 ? -6.523 -4.619 20.033 1.00 98.88 106 GLU A CA 1
ATOM 836 C C . GLU A 1 106 ? -7.298 -3.471 19.368 1.00 98.88 106 GLU A C 1
ATOM 838 O O . GLU A 1 106 ? -8.358 -3.056 19.856 1.00 98.88 106 GLU A O 1
ATOM 843 N N . LEU A 1 107 ? -6.794 -2.982 18.233 1.00 98.81 107 LEU A N 1
ATOM 844 C CA . LEU A 1 107 ? -7.445 -1.950 17.428 1.00 98.81 107 LEU A CA 1
ATOM 845 C C . LEU A 1 107 ? -7.535 -2.391 15.965 1.00 98.81 107 LEU A C 1
ATOM 847 O O . LEU A 1 107 ? -6.513 -2.627 15.325 1.00 98.81 107 LEU A O 1
ATOM 851 N N . SER A 1 108 ? -8.758 -2.436 15.438 1.00 98.69 108 SER A N 1
ATOM 852 C CA . SER A 1 108 ? -9.045 -2.708 14.029 1.00 98.69 108 SER A CA 1
ATOM 853 C C . SER A 1 108 ? -9.863 -1.567 13.424 1.00 98.69 108 SER A C 1
ATOM 855 O O . SER A 1 108 ? -10.969 -1.268 13.886 1.00 98.69 108 SER A O 1
ATOM 857 N N . ILE A 1 109 ? -9.309 -0.900 12.408 1.00 97.50 109 ILE A N 1
ATOM 858 C CA . ILE A 1 109 ? -9.937 0.208 11.677 1.00 97.50 109 ILE A CA 1
ATOM 859 C C . ILE A 1 109 ? -9.943 -0.130 10.189 1.00 97.50 109 ILE A C 1
ATOM 861 O O . ILE A 1 109 ? -8.924 -0.068 9.496 1.00 97.50 109 ILE A O 1
ATOM 865 N N . VAL A 1 110 ? -11.126 -0.481 9.692 1.00 93.69 110 VAL A N 1
ATOM 866 C CA . VAL A 1 110 ? -11.311 -1.051 8.362 1.00 93.69 110 VAL A CA 1
ATOM 867 C C . VAL A 1 110 ? -12.298 -0.232 7.549 1.00 93.69 110 VAL A C 1
ATOM 869 O O . VAL A 1 110 ? -13.459 -0.064 7.939 1.00 93.69 110 VAL A O 1
ATOM 872 N N . ASN A 1 111 ? -11.869 0.178 6.353 1.00 88.69 111 ASN A N 1
ATOM 873 C CA . ASN A 1 111 ? -12.722 0.836 5.359 1.00 88.69 111 ASN A CA 1
ATOM 874 C C . ASN A 1 111 ? -13.395 2.126 5.872 1.00 88.69 111 ASN A C 1
ATOM 876 O O . ASN A 1 111 ? -14.552 2.406 5.560 1.00 88.69 111 ASN A O 1
ATOM 880 N N . GLN A 1 112 ? -12.678 2.907 6.679 1.00 90.88 112 GLN A N 1
ATOM 881 C CA . GLN A 1 112 ? -13.089 4.236 7.125 1.00 90.88 112 GLN A CA 1
ATOM 882 C C . GLN A 1 112 ? -12.564 5.269 6.122 1.00 90.88 112 GLN A C 1
ATOM 884 O O . GLN A 1 112 ? -11.370 5.554 6.060 1.00 90.88 112 GLN A O 1
ATOM 889 N N . ALA A 1 113 ? -13.447 5.791 5.273 1.00 84.94 113 ALA A N 1
ATOM 890 C CA . ALA A 1 113 ? -13.051 6.678 4.180 1.00 84.94 113 ALA A CA 1
ATOM 891 C C . ALA A 1 113 ? -12.902 8.148 4.590 1.00 84.94 113 ALA A C 1
ATOM 893 O O . ALA A 1 113 ? -12.330 8.912 3.828 1.00 84.94 113 ALA A O 1
ATOM 894 N N . GLU A 1 114 ? -13.408 8.578 5.744 1.00 88.56 114 GLU A N 1
ATOM 895 C CA . GLU A 1 114 ? -13.351 9.987 6.172 1.00 88.56 114 GLU A CA 1
ATOM 896 C C . GLU A 1 114 ? -12.198 10.292 7.137 1.00 88.56 114 GLU A C 1
ATOM 898 O O . GLU A 1 114 ? -12.076 11.434 7.573 1.00 88.56 114 GLU A O 1
ATOM 903 N N . ILE A 1 115 ? -11.356 9.305 7.457 1.00 93.12 115 ILE A N 1
ATOM 904 C CA . ILE A 1 115 ? -10.174 9.520 8.297 1.00 93.12 115 ILE A CA 1
ATOM 905 C C . ILE A 1 115 ? -8.950 9.803 7.431 1.00 93.12 115 ILE A C 1
ATOM 907 O O . ILE A 1 115 ? -8.741 9.135 6.414 1.00 93.12 115 ILE A O 1
ATOM 911 N N . SER A 1 116 ? -8.142 10.780 7.837 1.00 95.06 116 SER A N 1
ATOM 912 C CA . SER A 1 116 ? -6.849 11.049 7.203 1.00 95.06 116 SER A CA 1
ATOM 913 C C . SER A 1 116 ? -5.677 10.535 8.027 1.00 95.06 116 SER A C 1
ATOM 915 O O . SER A 1 116 ? -4.641 10.220 7.459 1.00 95.06 116 SER A O 1
ATOM 917 N N . TYR A 1 117 ? -5.835 10.372 9.341 1.00 97.56 117 TYR A N 1
ATOM 918 C CA . TYR A 1 117 ? -4.761 9.897 10.212 1.00 97.56 117 TYR A CA 1
ATOM 919 C C . TYR A 1 117 ? -5.256 8.931 11.290 1.00 97.56 117 TYR A C 1
ATOM 921 O O . TYR A 1 117 ? -6.441 8.887 11.622 1.00 97.56 117 TYR A O 1
ATOM 929 N N . ILE A 1 118 ? -4.323 8.179 11.875 1.00 98.00 118 ILE A N 1
ATOM 930 C CA . ILE A 1 118 ? -4.530 7.386 13.093 1.00 98.00 118 ILE A CA 1
ATOM 931 C C . ILE A 1 118 ? -3.423 7.732 14.093 1.00 98.00 118 ILE A C 1
ATOM 933 O O . ILE A 1 118 ? -2.248 7.721 13.741 1.00 98.00 118 ILE A O 1
ATOM 937 N N . ASP A 1 119 ? -3.786 8.021 15.344 1.00 97.81 119 ASP A N 1
ATOM 938 C CA . ASP A 1 119 ? -2.835 8.279 16.434 1.00 97.81 119 ASP A CA 1
ATOM 939 C C . ASP A 1 119 ? -2.896 7.149 17.466 1.00 97.81 119 ASP A C 1
ATOM 941 O O . ASP A 1 119 ? -3.902 6.975 18.159 1.00 97.81 119 ASP A O 1
ATOM 945 N N . VAL A 1 120 ? -1.807 6.384 17.561 1.00 97.81 120 VAL A N 1
ATOM 946 C CA . VAL A 1 120 ? -1.647 5.297 18.535 1.00 97.81 120 VAL A CA 1
ATOM 947 C C . VAL A 1 120 ? -0.649 5.637 19.644 1.00 97.81 120 VAL A C 1
ATOM 949 O O . VAL A 1 120 ? -0.417 4.805 20.513 1.00 97.81 120 VAL A O 1
ATOM 952 N N . SER A 1 121 ? -0.112 6.861 19.695 1.00 96.38 121 SER A N 1
ATOM 953 C CA . SER A 1 121 ? 0.996 7.264 20.588 1.00 96.38 121 SER A CA 1
ATOM 954 C C . SER A 1 121 ? 0.760 7.022 22.085 1.00 96.38 121 SER A C 1
ATOM 956 O O . SER A 1 121 ? 1.702 6.943 22.871 1.00 96.38 121 SER A O 1
ATOM 958 N N . ARG A 1 122 ? -0.503 6.920 22.513 1.00 96.75 122 ARG A N 1
ATOM 959 C CA . ARG A 1 122 ? -0.897 6.689 23.914 1.00 96.75 122 ARG A CA 1
ATOM 960 C C . ARG A 1 122 ? -1.430 5.284 24.180 1.00 96.75 122 ARG A C 1
ATOM 962 O O . ARG A 1 122 ? -1.766 4.973 25.323 1.00 96.75 122 ARG A O 1
ATOM 969 N N . LEU A 1 123 ? -1.522 4.440 23.157 1.00 97.62 123 LEU A N 1
ATOM 970 C CA . LEU A 1 123 ? -2.063 3.085 23.248 1.00 97.62 123 LEU A CA 1
ATOM 971 C C . LEU A 1 123 ? -0.962 2.101 23.661 1.00 97.62 123 LEU A C 1
ATOM 973 O O . LEU A 1 123 ? -0.715 1.105 22.997 1.00 97.62 123 LEU A O 1
ATOM 977 N N . SER A 1 124 ? -0.273 2.368 24.773 1.00 95.69 124 SER A N 1
ATOM 978 C CA . SER A 1 124 ? 0.925 1.615 25.186 1.00 95.69 124 SER A CA 1
ATOM 979 C C . SER A 1 124 ? 0.686 0.123 25.468 1.00 95.69 124 SER A C 1
ATOM 981 O O . SER A 1 124 ? 1.644 -0.632 25.605 1.00 95.69 124 SER A O 1
ATOM 983 N N . ASN A 1 125 ? -0.577 -0.292 25.613 1.00 97.06 125 ASN A N 1
ATOM 984 C CA . ASN A 1 125 ? -0.973 -1.685 25.826 1.00 97.06 125 ASN A CA 1
ATOM 985 C C . ASN A 1 125 ? -1.285 -2.431 24.521 1.00 97.06 125 ASN A C 1
ATOM 987 O O . ASN A 1 125 ? -1.583 -3.622 24.582 1.00 97.06 125 ASN A O 1
ATOM 991 N N . LEU A 1 126 ? -1.214 -1.759 23.368 1.00 98.25 126 LEU A N 1
ATOM 992 C CA . LEU A 1 126 ? -1.590 -2.315 22.077 1.00 98.25 126 LEU A CA 1
ATOM 993 C C . LEU A 1 126 ? -0.690 -3.501 21.695 1.00 98.25 126 LEU A C 1
ATOM 995 O O . LEU A 1 126 ? 0.537 -3.430 21.764 1.00 98.25 126 LEU A O 1
ATOM 999 N N . ARG A 1 127 ? -1.338 -4.597 21.304 1.00 98.44 127 ARG A N 1
ATOM 1000 C CA . ARG A 1 127 ? -0.759 -5.891 20.917 1.00 98.44 127 ARG A CA 1
ATOM 1001 C C . ARG A 1 127 ? -1.116 -6.243 19.474 1.00 98.44 127 ARG A C 1
ATOM 1003 O O . ARG A 1 127 ? -0.309 -6.868 18.796 1.00 98.44 127 ARG A O 1
ATOM 1010 N N . VAL A 1 128 ? -2.299 -5.836 19.015 1.00 98.69 128 VAL A N 1
ATOM 1011 C CA . VAL A 1 128 ? -2.804 -6.082 17.656 1.00 98.69 128 VAL A CA 1
ATOM 1012 C C . VAL A 1 128 ? -3.209 -4.759 17.025 1.00 98.69 128 VAL A C 1
ATOM 1014 O O . VAL A 1 128 ? -4.006 -4.014 17.606 1.00 98.69 128 VAL A O 1
ATOM 1017 N N . LEU A 1 129 ? -2.684 -4.490 15.830 1.00 98.62 129 LEU A N 1
ATOM 1018 C CA . LEU A 1 129 ? -3.074 -3.343 15.022 1.00 98.62 129 LEU A CA 1
ATOM 1019 C C . LEU A 1 129 ? -3.453 -3.777 13.606 1.00 98.62 129 LEU A C 1
ATOM 1021 O O . LEU A 1 129 ? -2.591 -4.163 12.818 1.00 98.62 129 LEU A O 1
ATOM 1025 N N . GLU A 1 130 ? -4.732 -3.634 13.274 1.00 98.50 130 GLU A N 1
ATOM 1026 C CA . GLU A 1 130 ? -5.271 -3.869 11.936 1.00 98.50 130 GLU A CA 1
ATOM 1027 C C . GLU A 1 130 ? -5.763 -2.542 11.341 1.00 98.50 130 GLU A C 1
ATOM 1029 O O . GLU A 1 130 ? -6.697 -1.912 11.842 1.00 98.50 130 GLU A O 1
ATOM 1034 N N . ILE A 1 131 ? -5.139 -2.089 10.258 1.00 96.88 131 ILE A N 1
ATOM 1035 C CA . ILE A 1 131 ? -5.520 -0.860 9.559 1.00 96.88 131 ILE A CA 1
ATOM 1036 C C . ILE A 1 131 ? -5.516 -1.147 8.070 1.00 96.88 131 ILE A C 1
ATOM 1038 O O . ILE A 1 131 ? -4.462 -1.151 7.433 1.00 96.88 131 ILE A O 1
ATOM 1042 N N . HIS A 1 132 ? -6.686 -1.340 7.470 1.00 92.06 132 HIS A N 1
ATOM 1043 C CA . HIS A 1 132 ? -6.719 -1.632 6.044 1.00 92.06 132 HIS A CA 1
ATOM 1044 C C . HIS A 1 132 ? -7.923 -1.069 5.301 1.00 92.06 132 HIS A C 1
ATOM 1046 O O . HIS A 1 132 ? -9.043 -0.991 5.814 1.00 92.06 132 HIS A O 1
ATOM 1052 N N . HIS A 1 133 ? -7.683 -0.736 4.032 1.00 88.44 133 HIS A N 1
ATOM 1053 C CA . HIS A 1 133 ? -8.665 -0.152 3.117 1.00 88.44 133 HIS A CA 1
ATOM 1054 C C . HIS A 1 133 ? -9.210 1.222 3.542 1.00 88.44 133 HIS A C 1
ATOM 1056 O O . HIS A 1 133 ? -10.315 1.590 3.153 1.00 88.44 133 HIS A O 1
ATOM 1062 N N . ASN A 1 134 ? -8.459 2.000 4.325 1.00 90.00 134 ASN A N 1
ATOM 1063 C CA . ASN A 1 134 ? -8.825 3.376 4.660 1.00 90.00 134 ASN A CA 1
ATOM 1064 C C . ASN A 1 134 ? -8.315 4.308 3.549 1.00 90.00 134 ASN A C 1
ATOM 1066 O O . ASN A 1 134 ? -7.159 4.719 3.542 1.00 90.00 134 ASN A O 1
ATOM 1070 N N . GLU A 1 135 ? -9.177 4.592 2.570 1.00 83.62 135 GLU A N 1
ATOM 1071 C CA . GLU A 1 135 ? -8.813 5.246 1.298 1.00 83.62 135 GLU A CA 1
ATOM 1072 C C . GLU A 1 135 ? -8.127 6.611 1.463 1.00 83.62 135 GLU A C 1
ATOM 1074 O O . GLU A 1 135 ? -7.241 6.961 0.684 1.00 83.62 135 GLU A O 1
ATOM 1079 N N . ASN A 1 136 ? -8.530 7.387 2.474 1.00 87.56 136 ASN A N 1
ATOM 1080 C CA . ASN A 1 136 ? -7.989 8.722 2.720 1.00 87.56 136 ASN A CA 1
ATOM 1081 C C . ASN A 1 136 ? -6.869 8.760 3.770 1.00 87.56 136 ASN A C 1
ATOM 1083 O O . ASN A 1 136 ? -6.294 9.829 3.955 1.00 87.56 136 ASN A O 1
ATOM 1087 N N . LEU A 1 137 ? -6.535 7.626 4.397 1.00 93.31 137 LEU A N 1
ATOM 1088 C CA . LEU A 1 137 ? -5.490 7.546 5.414 1.00 93.31 137 LEU A CA 1
ATOM 1089 C C . LEU A 1 137 ? -4.121 7.826 4.791 1.00 93.31 137 LEU A C 1
ATOM 1091 O O . LEU A 1 137 ? -3.676 7.073 3.923 1.00 93.31 137 LEU A O 1
ATOM 1095 N N . ASP A 1 138 ? -3.450 8.873 5.257 1.00 93.62 138 ASP A N 1
ATOM 1096 C CA . ASP A 1 138 ? -2.116 9.273 4.810 1.00 93.62 138 ASP A CA 1
ATOM 1097 C C . ASP A 1 138 ? -1.044 9.180 5.907 1.00 93.62 138 ASP A C 1
ATOM 1099 O O . ASP A 1 138 ? 0.143 9.107 5.577 1.00 93.62 138 ASP A O 1
ATOM 1103 N N . GLU A 1 139 ? -1.439 9.089 7.182 1.00 95.75 139 GLU A N 1
ATOM 1104 C CA . GLU A 1 139 ? -0.505 9.098 8.311 1.00 95.75 139 GLU A CA 1
ATOM 1105 C C . GLU A 1 139 ? -0.910 8.151 9.459 1.00 95.75 139 GLU A C 1
ATOM 1107 O O . GLU A 1 139 ? -2.074 8.052 9.851 1.00 95.75 139 GLU A O 1
ATOM 1112 N N . ILE A 1 140 ? 0.086 7.479 10.047 1.00 97.25 140 ILE A N 1
ATOM 1113 C CA . ILE A 1 140 ? -0.034 6.753 11.320 1.00 97.25 140 ILE A CA 1
ATOM 1114 C C . ILE A 1 140 ? 1.004 7.336 12.281 1.00 97.25 140 ILE A C 1
ATOM 1116 O O . ILE A 1 140 ? 2.198 7.321 11.982 1.00 97.25 140 ILE A O 1
ATOM 1120 N N . ILE A 1 141 ? 0.549 7.838 13.427 1.00 96.31 141 ILE A N 1
ATOM 1121 C CA . ILE A 1 141 ? 1.353 8.587 14.398 1.00 96.31 141 ILE A CA 1
ATOM 1122 C C . ILE A 1 141 ? 1.609 7.735 15.644 1.00 96.31 141 ILE A C 1
ATOM 1124 O O . ILE A 1 141 ? 0.679 7.161 16.216 1.00 96.31 141 ILE A O 1
ATOM 1128 N N . GLY A 1 142 ? 2.863 7.715 16.108 1.00 95.94 142 GLY A N 1
ATOM 1129 C CA . GLY A 1 142 ? 3.247 7.140 17.398 1.00 95.94 142 GLY A CA 1
ATOM 1130 C C . GLY A 1 142 ? 3.348 5.618 17.415 1.00 95.94 142 GLY A C 1
ATOM 1131 O O . GLY A 1 142 ? 3.354 5.028 18.493 1.00 95.94 142 GLY A O 1
ATOM 1132 N N . LEU A 1 143 ? 3.423 4.974 16.247 1.00 96.12 143 LEU A N 1
ATOM 1133 C CA . LEU A 1 143 ? 3.613 3.525 16.155 1.00 96.12 143 LEU A CA 1
ATOM 1134 C C . LEU A 1 143 ? 4.982 3.102 16.724 1.00 96.12 143 LEU A C 1
ATOM 1136 O O . LEU A 1 143 ? 5.108 2.031 17.307 1.00 96.12 143 LEU A O 1
ATOM 1140 N N . GLU A 1 144 ? 5.982 3.979 16.626 1.00 95.00 144 GLU A N 1
ATOM 1141 C CA . GLU A 1 144 ? 7.321 3.852 17.211 1.00 95.00 144 GLU A CA 1
ATOM 1142 C C . GLU A 1 144 ? 7.353 3.864 18.747 1.00 95.00 144 GLU A C 1
ATOM 1144 O O . GLU A 1 144 ? 8.343 3.437 19.340 1.00 95.00 144 GLU A O 1
ATOM 1149 N N . GLU A 1 145 ? 6.280 4.320 19.397 1.00 94.88 145 GLU A N 1
ATOM 1150 C CA . GLU A 1 145 ? 6.167 4.338 20.860 1.00 94.88 145 GLU A CA 1
ATOM 1151 C C . GLU A 1 145 ? 5.661 2.992 21.417 1.00 94.88 145 GLU A C 1
ATOM 1153 O O . GLU A 1 145 ? 5.688 2.761 22.631 1.00 94.88 145 GLU A O 1
ATOM 1158 N N . ILE A 1 146 ? 5.207 2.082 20.545 1.00 95.44 146 ILE A N 1
ATOM 1159 C CA . ILE A 1 146 ? 4.628 0.795 20.932 1.00 95.44 146 ILE A CA 1
ATOM 1160 C C . ILE A 1 146 ? 5.700 -0.300 20.892 1.00 95.44 146 ILE A C 1
ATOM 1162 O O . ILE A 1 146 ? 6.275 -0.594 19.846 1.00 95.44 146 ILE A O 1
ATOM 1166 N N . ASN A 1 147 ? 5.949 -0.923 22.049 1.00 89.19 147 ASN A N 1
ATOM 1167 C CA . ASN A 1 147 ? 6.993 -1.940 22.252 1.00 89.19 147 ASN A CA 1
ATOM 1168 C C . ASN A 1 147 ? 6.403 -3.275 22.744 1.00 89.19 147 ASN A C 1
ATOM 1170 O O . ASN A 1 147 ? 6.854 -3.865 23.724 1.00 89.19 147 ASN A O 1
ATOM 1174 N N . GLY A 1 148 ? 5.326 -3.716 22.101 1.00 94.75 148 GLY A N 1
ATOM 1175 C CA . GLY A 1 148 ? 4.574 -4.913 22.468 1.00 94.75 148 GLY A CA 1
ATOM 1176 C C . GLY A 1 148 ? 3.635 -5.434 21.379 1.00 94.75 148 GLY A C 1
ATOM 1177 O O . GLY A 1 148 ? 2.763 -6.250 21.658 1.00 94.75 148 GLY A O 1
ATOM 1178 N N . LEU A 1 149 ? 3.769 -4.975 20.141 1.00 97.56 149 LEU A N 1
ATOM 1179 C CA . LEU A 1 149 ? 2.972 -5.485 19.038 1.00 97.56 149 LEU A CA 1
ATOM 1180 C C . LEU A 1 149 ? 3.340 -6.944 18.780 1.00 97.56 149 LEU A C 1
ATOM 1182 O O . LEU A 1 149 ? 4.502 -7.288 18.584 1.00 97.56 149 LEU A O 1
ATOM 1186 N N . TRP A 1 150 ? 2.316 -7.784 18.793 1.00 97.19 150 TRP A N 1
ATOM 1187 C CA . TRP A 1 150 ? 2.355 -9.172 18.358 1.00 97.19 150 TRP A CA 1
ATOM 1188 C C . TRP A 1 150 ? 1.891 -9.301 16.898 1.00 97.19 150 TRP A C 1
ATOM 1190 O O . TRP A 1 150 ? 2.390 -10.163 16.171 1.00 97.19 150 TRP A O 1
ATOM 1200 N N . GLU A 1 151 ? 0.993 -8.413 16.457 1.00 98.06 151 GLU A N 1
ATOM 1201 C CA . GLU A 1 151 ? 0.468 -8.368 15.091 1.00 98.06 151 GLU A CA 1
ATOM 1202 C C . GLU A 1 151 ? 0.411 -6.937 14.536 1.00 98.06 151 GLU A C 1
ATOM 1204 O O . GLU A 1 151 ? -0.062 -6.008 15.200 1.00 98.06 151 GLU A O 1
ATOM 1209 N N . ILE A 1 152 ? 0.866 -6.789 13.288 1.00 98.00 152 ILE A N 1
ATOM 1210 C CA . ILE A 1 152 ? 0.714 -5.584 12.467 1.00 98.00 152 ILE A CA 1
ATOM 1211 C C . ILE A 1 152 ? 0.129 -6.002 11.113 1.00 98.00 152 ILE A C 1
ATOM 1213 O O . ILE A 1 152 ? 0.831 -6.619 10.311 1.00 98.00 152 ILE A O 1
ATOM 1217 N N . ASP A 1 153 ? -1.120 -5.623 10.832 1.00 97.38 153 ASP A N 1
ATOM 1218 C CA . ASP A 1 153 ? -1.777 -5.823 9.534 1.00 97.38 153 ASP A CA 1
ATOM 1219 C C . ASP A 1 153 ? -2.174 -4.473 8.913 1.00 97.38 153 ASP A C 1
ATOM 1221 O O . ASP A 1 153 ? -3.213 -3.896 9.237 1.00 97.38 153 ASP A O 1
ATOM 1225 N N . ILE A 1 154 ? -1.322 -3.930 8.033 1.00 96.62 154 ILE A N 1
ATOM 1226 C CA . ILE A 1 154 ? -1.497 -2.604 7.422 1.00 96.62 154 ILE A CA 1
ATOM 1227 C C . ILE A 1 154 ? -1.360 -2.686 5.900 1.00 96.62 154 ILE A C 1
ATOM 1229 O O . ILE A 1 154 ? -0.251 -2.709 5.357 1.00 96.62 154 ILE A O 1
ATOM 1233 N N . PHE A 1 155 ? -2.488 -2.693 5.187 1.00 93.69 155 PHE A N 1
ATOM 1234 C CA . PHE A 1 155 ? -2.499 -2.798 3.724 1.00 93.69 155 PHE A CA 1
ATOM 1235 C C . PHE A 1 155 ? -3.726 -2.146 3.066 1.00 93.69 155 PHE A C 1
ATOM 1237 O O . PHE A 1 155 ? -4.753 -1.906 3.695 1.00 93.69 155 PHE A O 1
ATOM 1244 N N . GLY A 1 156 ? -3.651 -1.871 1.765 1.00 89.19 156 GLY A N 1
ATOM 1245 C CA . GLY A 1 156 ? -4.744 -1.278 0.996 1.00 89.19 156 GLY A CA 1
ATOM 1246 C C . GLY A 1 156 ? -5.102 0.154 1.402 1.00 89.19 156 GLY A C 1
ATOM 1247 O O . GLY A 1 156 ? -6.188 0.611 1.061 1.00 89.19 156 GLY A O 1
ATOM 1248 N N . ASN A 1 157 ? -4.232 0.852 2.136 1.00 89.75 157 ASN A N 1
ATOM 1249 C CA . ASN A 1 157 ? -4.410 2.266 2.471 1.00 89.75 157 ASN A CA 1
ATOM 1250 C C . ASN A 1 157 ? -3.721 3.098 1.383 1.00 89.75 157 ASN A C 1
ATOM 1252 O O . ASN A 1 157 ? -2.553 3.453 1.508 1.00 89.75 157 ASN A O 1
ATOM 1256 N N . ASN A 1 158 ? -4.424 3.355 0.278 1.00 81.38 158 ASN A N 1
ATOM 1257 C CA . ASN A 1 158 ? -3.828 3.849 -0.971 1.00 81.38 158 ASN A CA 1
ATOM 1258 C C . ASN A 1 158 ? -3.075 5.188 -0.848 1.00 81.38 158 ASN A C 1
ATOM 1260 O O . ASN A 1 158 ? -2.207 5.474 -1.672 1.00 81.38 158 ASN A O 1
ATOM 1264 N N . ARG A 1 159 ? -3.390 6.010 0.162 1.00 85.94 159 ARG A N 1
ATOM 1265 C CA . ARG A 1 159 ? -2.702 7.284 0.432 1.00 85.94 159 ARG A CA 1
ATOM 1266 C C . ARG A 1 159 ? -1.601 7.202 1.480 1.00 85.94 159 ARG A C 1
ATOM 1268 O O . ARG A 1 159 ? -0.839 8.160 1.607 1.00 85.94 159 ARG A O 1
ATOM 1275 N N . LEU A 1 160 ? -1.466 6.073 2.173 1.00 90.50 160 LEU A N 1
ATOM 1276 C CA . LEU A 1 160 ? -0.423 5.852 3.165 1.00 90.50 160 LEU A CA 1
ATOM 1277 C C . LEU A 1 160 ? 0.902 5.616 2.435 1.00 90.50 160 LEU A C 1
ATOM 1279 O O . LEU A 1 160 ? 1.338 4.491 2.194 1.00 90.50 160 LEU A O 1
ATOM 1283 N N . GLY A 1 161 ? 1.534 6.714 2.024 1.00 82.31 161 GLY A N 1
ATOM 1284 C CA . GLY A 1 161 ? 2.703 6.686 1.151 1.00 82.31 161 GLY A CA 1
ATOM 1285 C C . GLY A 1 161 ? 3.969 6.170 1.830 1.00 82.31 161 GLY A C 1
ATOM 1286 O O . GLY A 1 161 ? 4.923 5.826 1.128 1.00 82.31 161 GLY A O 1
ATOM 1287 N N . LYS A 1 162 ? 4.027 6.140 3.166 1.00 88.69 162 LYS A N 1
ATOM 1288 C CA . LYS A 1 162 ? 5.149 5.635 3.971 1.00 88.69 162 LYS A CA 1
ATOM 1289 C C . LYS A 1 162 ? 4.698 5.413 5.418 1.00 88.69 162 LYS A C 1
ATOM 1291 O O . LYS A 1 162 ? 3.909 6.193 5.935 1.00 88.69 162 LYS A O 1
ATOM 1296 N N . ILE A 1 163 ? 5.269 4.404 6.074 1.00 92.62 163 ILE A N 1
ATOM 1297 C CA . ILE A 1 163 ? 5.242 4.274 7.537 1.00 92.62 163 ILE A CA 1
ATOM 1298 C C . ILE A 1 163 ? 6.629 4.674 8.045 1.00 92.62 163 ILE A C 1
ATOM 1300 O O . ILE A 1 163 ? 7.637 4.057 7.687 1.00 92.62 163 ILE A O 1
ATOM 1304 N N . GLU A 1 164 ? 6.701 5.770 8.797 1.00 90.88 164 GLU A N 1
ATOM 1305 C CA . GLU A 1 164 ? 7.966 6.291 9.317 1.00 90.88 164 GLU A CA 1
ATOM 1306 C C . GLU A 1 164 ? 8.605 5.304 10.303 1.00 90.88 164 GLU A C 1
ATOM 1308 O O . GLU A 1 164 ? 7.926 4.716 11.136 1.00 90.88 164 GLU A O 1
ATOM 1313 N N . ASN A 1 165 ? 9.928 5.120 10.205 1.00 94.62 165 ASN A N 1
ATOM 1314 C CA . ASN A 1 165 ? 10.713 4.230 11.076 1.00 94.62 165 ASN A CA 1
ATOM 1315 C C . ASN A 1 165 ? 10.227 2.765 11.142 1.00 94.62 165 ASN A C 1
ATOM 1317 O O . ASN A 1 165 ? 10.471 2.094 12.145 1.00 94.62 165 ASN A O 1
ATOM 1321 N N . LEU A 1 166 ? 9.559 2.255 10.100 1.00 97.25 166 LEU A N 1
ATOM 1322 C CA . LEU A 1 166 ? 8.992 0.900 10.098 1.00 97.25 166 LEU A CA 1
ATOM 1323 C C . LEU A 1 166 ? 10.027 -0.197 10.398 1.00 97.25 166 LEU A C 1
ATOM 1325 O O . LEU A 1 166 ? 9.722 -1.138 11.124 1.00 97.25 166 LEU A O 1
ATOM 1329 N N . ASP A 1 167 ? 11.259 -0.057 9.910 1.00 97.69 167 ASP A N 1
ATOM 1330 C CA . ASP A 1 167 ? 12.364 -0.967 10.230 1.00 97.69 167 ASP A CA 1
ATOM 1331 C C . ASP A 1 167 ? 12.674 -1.011 11.732 1.00 97.69 167 ASP A C 1
ATOM 1333 O O . ASP A 1 167 ? 12.877 -2.081 12.302 1.00 97.69 167 ASP A O 1
ATOM 1337 N N . ARG A 1 168 ? 12.658 0.145 12.401 1.00 97.31 168 ARG A N 1
ATOM 1338 C CA . ARG A 1 168 ? 12.885 0.244 13.849 1.00 97.31 168 ARG A CA 1
ATOM 1339 C C . ARG A 1 168 ? 11.703 -0.272 14.651 1.00 97.31 168 ARG A C 1
ATOM 1341 O O . ARG A 1 168 ? 11.932 -0.911 15.668 1.00 97.31 168 ARG A O 1
ATOM 1348 N N . ILE A 1 169 ? 10.480 -0.020 14.186 1.00 97.56 169 ILE A N 1
ATOM 1349 C CA . ILE A 1 169 ? 9.251 -0.550 14.790 1.00 97.56 169 ILE A CA 1
ATOM 1350 C C . ILE A 1 169 ? 9.284 -2.081 14.776 1.00 97.56 169 ILE A C 1
ATOM 1352 O O . ILE A 1 169 ? 9.029 -2.708 15.799 1.00 97.56 169 ILE A O 1
ATOM 1356 N N . ILE A 1 170 ? 9.652 -2.694 13.648 1.00 97.38 170 ILE A N 1
ATOM 1357 C CA . ILE A 1 170 ? 9.788 -4.155 13.554 1.00 97.38 170 ILE A CA 1
ATOM 1358 C C . ILE A 1 170 ? 10.848 -4.661 14.542 1.00 97.38 170 ILE A C 1
ATOM 1360 O O . ILE A 1 170 ? 10.609 -5.633 15.251 1.00 97.38 170 ILE A O 1
ATOM 1364 N N . LEU A 1 171 ? 11.998 -3.985 14.634 1.00 96.88 171 LEU A N 1
ATOM 1365 C CA . LEU A 1 171 ? 13.090 -4.386 15.527 1.00 96.88 171 LEU A CA 1
ATOM 1366 C C . LEU A 1 171 ? 12.794 -4.179 17.021 1.00 96.88 171 LEU A C 1
ATOM 1368 O O . LEU A 1 171 ? 13.340 -4.910 17.843 1.00 96.88 171 LEU A O 1
ATOM 1372 N N . SER A 1 172 ? 11.976 -3.191 17.394 1.00 96.44 172 SER A N 1
ATOM 1373 C CA . SER A 1 172 ? 11.655 -2.902 18.800 1.00 96.44 172 SER A CA 1
ATOM 1374 C C . SER A 1 172 ? 10.544 -3.787 19.370 1.00 96.44 172 SER A C 1
ATOM 1376 O O . SER A 1 172 ? 10.371 -3.848 20.587 1.00 96.44 172 SER A O 1
ATOM 1378 N N . ASN A 1 173 ? 9.806 -4.493 18.512 1.00 96.62 173 ASN A N 1
ATOM 1379 C CA . ASN A 1 173 ? 8.719 -5.388 18.892 1.00 96.62 173 ASN A CA 1
ATOM 1380 C C . ASN A 1 173 ? 9.179 -6.854 18.826 1.00 96.62 173 ASN A C 1
ATOM 1382 O O . ASN A 1 173 ? 8.832 -7.588 17.908 1.00 96.62 173 ASN A O 1
ATOM 1386 N N . GLU A 1 174 ? 9.952 -7.296 19.825 1.00 92.19 174 GLU A N 1
ATOM 1387 C CA . GLU A 1 174 ? 10.531 -8.657 19.886 1.00 92.19 174 GLU A CA 1
ATOM 1388 C C . 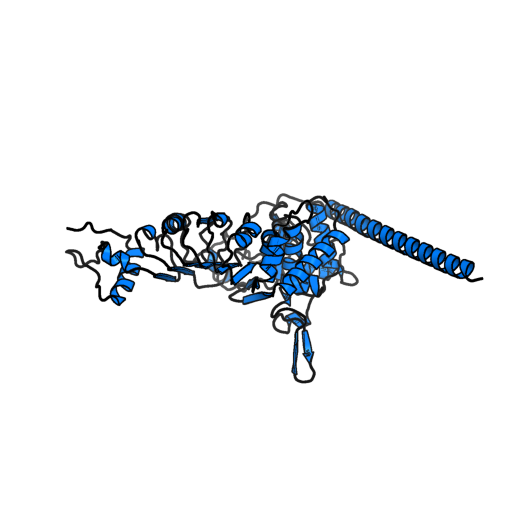GLU A 1 174 ? 9.483 -9.791 19.871 1.00 92.19 174 GLU A C 1
ATOM 1390 O O . GLU A 1 174 ? 9.799 -10.923 19.509 1.00 92.19 174 GLU A O 1
ATOM 1395 N N . GLU A 1 175 ? 8.242 -9.497 20.274 1.00 92.25 175 GLU A N 1
ATOM 1396 C CA . GLU A 1 175 ? 7.115 -10.442 20.292 1.00 92.25 175 GLU A CA 1
ATOM 1397 C C . GLU A 1 175 ? 6.291 -10.438 18.991 1.00 92.25 175 GLU A C 1
ATOM 1399 O O . GLU A 1 175 ? 5.326 -11.201 18.888 1.00 92.25 175 GLU A O 1
ATOM 1404 N N . LEU A 1 176 ? 6.654 -9.606 18.005 1.00 96.81 176 LEU A N 1
ATOM 1405 C CA . LEU A 1 176 ? 5.980 -9.542 16.710 1.00 96.81 176 LEU A CA 1
ATOM 1406 C C . LEU A 1 176 ? 6.065 -10.909 16.029 1.00 96.81 176 LEU A C 1
ATOM 1408 O O . LEU A 1 176 ? 7.152 -11.439 15.809 1.00 96.81 176 LEU A O 1
ATOM 1412 N N . ALA A 1 177 ? 4.913 -11.487 15.701 1.00 94.25 177 ALA A N 1
ATOM 1413 C CA . ALA A 1 177 ? 4.823 -12.815 15.102 1.00 94.25 177 ALA A CA 1
ATOM 1414 C C . ALA A 1 177 ? 4.065 -12.810 13.771 1.00 94.25 177 ALA A C 1
ATOM 1416 O O . ALA A 1 177 ? 4.396 -13.611 12.894 1.00 94.25 177 ALA A O 1
ATOM 1417 N N . ASP A 1 178 ? 3.081 -11.919 13.608 1.00 95.50 178 ASP A N 1
ATOM 1418 C CA . ASP A 1 178 ? 2.356 -11.740 12.348 1.00 95.50 178 ASP A CA 1
ATOM 1419 C C . ASP A 1 178 ? 2.575 -10.329 11.795 1.00 95.50 178 ASP A C 1
ATOM 1421 O O . ASP A 1 178 ? 2.317 -9.319 12.453 1.00 95.50 178 ASP A O 1
ATOM 1425 N N . LEU A 1 179 ? 3.089 -10.268 10.570 1.00 97.56 179 LEU A N 1
ATOM 1426 C CA . LEU A 1 179 ? 3.369 -9.026 9.867 1.00 97.56 179 LEU A CA 1
ATOM 1427 C C . LEU A 1 179 ? 2.756 -9.108 8.479 1.00 97.56 179 LEU A C 1
ATOM 1429 O O . LEU A 1 179 ? 3.200 -9.876 7.624 1.00 97.56 179 LEU A O 1
ATOM 1433 N N . GLN A 1 180 ? 1.748 -8.289 8.237 1.00 97.38 180 GLN A N 1
ATOM 1434 C CA . GLN A 1 180 ? 1.027 -8.264 6.983 1.00 97.38 180 GLN A CA 1
ATOM 1435 C C . GLN A 1 180 ? 0.999 -6.829 6.461 1.00 97.38 180 GLN A C 1
ATOM 1437 O O . GLN A 1 180 ? 0.412 -5.941 7.063 1.00 97.38 180 GLN A O 1
ATOM 1442 N N . LEU A 1 181 ? 1.689 -6.574 5.353 1.00 96.94 181 LEU A N 1
ATOM 1443 C CA . LEU A 1 181 ? 1.895 -5.215 4.848 1.00 96.94 181 LEU A CA 1
ATOM 1444 C C . LEU A 1 181 ? 1.659 -5.135 3.346 1.00 96.94 181 LEU A C 1
ATOM 1446 O O . LEU A 1 181 ? 1.810 -6.132 2.641 1.00 96.94 181 LEU A O 1
ATOM 1450 N N . ASP A 1 182 ? 1.368 -3.945 2.822 1.00 95.25 182 ASP A N 1
ATOM 1451 C CA . ASP A 1 182 ? 1.450 -3.722 1.377 1.00 95.25 182 ASP A CA 1
ATOM 1452 C C . ASP A 1 182 ? 2.859 -4.023 0.845 1.00 95.25 182 ASP A C 1
ATOM 1454 O O . ASP A 1 182 ? 3.875 -3.693 1.463 1.00 95.25 182 ASP A O 1
ATOM 1458 N N . VAL A 1 183 ? 2.937 -4.575 -0.369 1.00 96.44 183 VAL A N 1
ATOM 1459 C CA . VAL A 1 183 ? 4.206 -4.772 -1.094 1.00 96.44 183 VAL A CA 1
ATOM 1460 C C . VAL A 1 183 ? 5.013 -3.468 -1.167 1.00 96.44 183 VAL A C 1
ATOM 1462 O O . VAL A 1 183 ? 6.239 -3.491 -1.052 1.00 96.44 183 VAL A O 1
ATOM 1465 N N . LEU A 1 184 ? 4.341 -2.318 -1.297 1.00 95.62 184 LEU A N 1
ATOM 1466 C CA . LEU A 1 184 ? 4.976 -0.995 -1.330 1.00 95.62 184 LEU A CA 1
ATOM 1467 C C . LEU A 1 184 ? 5.646 -0.589 -0.007 1.00 95.62 184 LEU A C 1
ATOM 1469 O O . LEU A 1 184 ? 6.529 0.268 -0.040 1.00 95.62 184 LEU A O 1
ATOM 1473 N N . SER A 1 185 ? 5.296 -1.213 1.118 1.00 96.62 185 SER A N 1
ATOM 1474 C CA . SER A 1 185 ? 5.899 -0.947 2.431 1.00 96.62 185 SER A CA 1
ATOM 1475 C C . SER A 1 185 ? 7.227 -1.679 2.635 1.00 96.62 185 SER A C 1
ATOM 1477 O O . SER A 1 185 ? 7.995 -1.302 3.516 1.00 96.62 185 SER A O 1
ATOM 1479 N N . PHE A 1 186 ? 7.558 -2.679 1.803 1.00 97.69 186 PHE A N 1
ATOM 1480 C CA . PHE A 1 186 ? 8.797 -3.459 1.944 1.00 97.69 186 PHE A CA 1
ATOM 1481 C C . PHE A 1 186 ? 10.077 -2.605 2.009 1.00 97.69 186 PHE A C 1
ATOM 1483 O O . PHE A 1 186 ? 10.890 -2.843 2.898 1.00 97.69 186 PHE A O 1
ATOM 1490 N N . PRO A 1 187 ? 10.289 -1.592 1.138 1.00 97.12 187 PRO A N 1
ATOM 1491 C CA . PRO A 1 187 ? 11.471 -0.735 1.222 1.00 97.12 187 PRO A CA 1
ATOM 1492 C C . PRO A 1 187 ? 11.584 0.013 2.553 1.00 97.12 187 PRO A C 1
ATOM 1494 O O . PRO A 1 187 ? 12.690 0.227 3.034 1.00 97.12 187 PRO A O 1
ATOM 1497 N N . ASP A 1 188 ? 10.458 0.413 3.145 1.00 96.69 188 ASP A N 1
ATOM 1498 C CA . ASP A 1 188 ? 10.456 1.123 4.424 1.00 96.69 188 ASP A CA 1
ATOM 1499 C C . ASP A 1 188 ? 10.656 0.134 5.590 1.00 96.69 188 ASP A C 1
ATOM 1501 O O . ASP A 1 188 ? 11.376 0.449 6.532 1.00 96.69 188 ASP A O 1
ATOM 1505 N N . ALA A 1 189 ? 10.134 -1.094 5.474 1.00 97.75 189 ALA A N 1
ATOM 1506 C CA . ALA A 1 189 ? 10.312 -2.172 6.451 1.00 97.75 189 ALA A CA 1
ATOM 1507 C C . ALA A 1 189 ? 11.769 -2.640 6.592 1.00 97.75 189 ALA A C 1
ATOM 1509 O O . ALA A 1 189 ? 12.183 -3.045 7.672 1.00 97.75 189 ALA A O 1
ATOM 1510 N N . ILE A 1 190 ? 12.561 -2.551 5.521 1.00 97.69 190 ILE A N 1
ATOM 1511 C CA . ILE A 1 190 ? 14.008 -2.815 5.569 1.00 97.69 190 ILE A CA 1
ATOM 1512 C C . ILE A 1 190 ? 14.835 -1.542 5.799 1.00 97.69 190 ILE A C 1
ATOM 1514 O O . ILE A 1 190 ? 16.057 -1.600 5.759 1.00 97.69 190 ILE A O 1
ATOM 1518 N N . GLY A 1 191 ? 14.218 -0.371 5.979 1.00 97.12 191 GLY A N 1
ATOM 1519 C CA . GLY A 1 191 ? 14.948 0.879 6.216 1.00 97.12 191 GLY A CA 1
ATOM 1520 C C . GLY A 1 191 ? 15.778 1.344 5.013 1.00 97.12 191 GLY A C 1
ATOM 1521 O O . GLY A 1 191 ? 16.893 1.841 5.176 1.00 97.12 191 GLY A O 1
ATOM 1522 N N . LEU A 1 192 ? 15.269 1.166 3.788 1.00 96.75 192 LEU A N 1
ATOM 1523 C CA . LEU A 1 192 ? 15.982 1.505 2.556 1.00 96.75 192 LEU A CA 1
ATOM 1524 C C . LEU A 1 192 ? 16.320 3.004 2.480 1.00 96.75 192 LEU A C 1
ATOM 1526 O O . LEU A 1 192 ? 15.448 3.872 2.341 1.00 96.75 192 LEU A O 1
ATOM 1530 N N . ASN A 1 193 ? 17.614 3.303 2.420 1.00 94.12 193 ASN A N 1
ATOM 1531 C CA . ASN A 1 193 ? 18.131 4.607 2.044 1.00 94.12 193 ASN A CA 1
ATOM 1532 C C . ASN A 1 193 ? 18.105 4.752 0.519 1.00 94.12 193 ASN A C 1
ATOM 1534 O O . ASN A 1 193 ? 18.942 4.213 -0.196 1.00 94.12 193 ASN A O 1
ATOM 1538 N N . ARG A 1 194 ? 17.165 5.539 -0.002 1.00 90.56 194 ARG A N 1
ATOM 1539 C CA . ARG A 1 194 ? 16.947 5.705 -1.452 1.00 90.56 194 ARG A CA 1
ATOM 1540 C C . ARG A 1 194 ? 18.090 6.417 -2.190 1.00 90.56 194 ARG A C 1
ATOM 1542 O O . ARG A 1 194 ? 18.168 6.325 -3.412 1.00 90.56 194 ARG A O 1
ATOM 1549 N N . SER A 1 195 ? 18.978 7.104 -1.469 1.00 88.12 195 SER A N 1
ATOM 1550 C CA . SER A 1 195 ? 20.139 7.790 -2.052 1.00 88.12 195 SER A CA 1
ATOM 1551 C C . SER A 1 195 ? 21.326 6.850 -2.262 1.00 88.12 195 SER A C 1
ATOM 1553 O O . SER A 1 195 ? 22.073 7.018 -3.225 1.00 88.12 195 SER A O 1
ATOM 1555 N N . THR A 1 196 ? 21.513 5.873 -1.370 1.00 90.12 196 THR A N 1
ATOM 1556 C CA . THR A 1 196 ? 22.617 4.898 -1.446 1.00 90.12 196 THR A CA 1
ATOM 1557 C C . THR A 1 196 ? 22.166 3.523 -1.931 1.00 90.12 196 THR A C 1
ATOM 1559 O O . THR A 1 196 ? 22.989 2.751 -2.413 1.00 90.12 196 THR A O 1
ATOM 1562 N N . MET A 1 197 ? 20.861 3.243 -1.869 1.00 89.81 197 MET A N 1
ATOM 1563 C CA . MET A 1 197 ? 20.236 1.926 -2.033 1.00 89.81 197 MET A CA 1
ATOM 1564 C C . MET A 1 197 ? 20.678 0.886 -0.993 1.00 89.81 197 MET A C 1
ATOM 1566 O O . MET A 1 197 ? 20.441 -0.304 -1.181 1.00 89.81 197 MET A O 1
ATOM 1570 N N . GLU A 1 198 ? 21.299 1.330 0.100 1.00 94.31 198 GLU A N 1
ATOM 1571 C CA . GLU A 1 198 ? 21.603 0.501 1.269 1.00 94.31 198 GLU A CA 1
ATOM 1572 C C . GLU A 1 198 ? 20.372 0.405 2.175 1.00 94.31 198 GLU A C 1
ATOM 1574 O O . GLU A 1 198 ? 19.506 1.282 2.155 1.00 94.31 198 GLU A O 1
ATOM 1579 N N . TYR A 1 199 ? 20.291 -0.649 2.978 1.00 97.00 199 TYR A N 1
ATOM 1580 C CA . TYR A 1 199 ? 19.175 -0.912 3.882 1.00 97.00 199 TYR A CA 1
ATOM 1581 C C . TYR A 1 199 ? 19.693 -1.482 5.211 1.00 97.00 199 TYR A C 1
ATOM 1583 O O . TYR A 1 199 ? 20.876 -1.792 5.350 1.00 97.00 199 TYR A O 1
ATOM 1591 N N . ASN A 1 200 ? 18.812 -1.581 6.200 1.00 97.88 200 ASN A N 1
ATOM 1592 C CA . ASN A 1 200 ? 19.092 -2.129 7.519 1.00 97.88 200 ASN A CA 1
ATOM 1593 C C . ASN A 1 200 ? 19.100 -3.670 7.460 1.00 97.88 200 ASN A C 1
ATOM 1595 O O . ASN A 1 200 ? 18.047 -4.301 7.341 1.00 97.88 200 ASN A O 1
ATOM 1599 N N . ASP A 1 201 ? 20.292 -4.271 7.515 1.00 97.44 201 ASP A N 1
ATOM 1600 C CA . ASP A 1 201 ? 20.460 -5.730 7.459 1.00 97.44 201 ASP A CA 1
ATOM 1601 C C . ASP A 1 201 ? 19.764 -6.439 8.633 1.00 97.44 201 ASP A C 1
ATOM 1603 O O . ASP A 1 201 ? 19.140 -7.477 8.420 1.00 97.44 201 ASP A O 1
ATOM 1607 N N . ASP A 1 202 ? 19.789 -5.859 9.839 1.00 97.88 202 ASP A N 1
ATOM 1608 C CA . ASP A 1 202 ? 19.144 -6.448 11.020 1.00 97.88 202 ASP A CA 1
ATOM 1609 C C . ASP A 1 202 ? 17.621 -6.522 10.833 1.00 97.88 202 ASP A C 1
ATOM 1611 O O . ASP A 1 202 ? 17.002 -7.538 11.149 1.00 97.88 202 ASP A O 1
ATOM 1615 N N . ALA A 1 203 ? 17.015 -5.479 10.253 1.00 97.44 203 ALA A N 1
ATOM 1616 C CA . ALA A 1 203 ? 15.586 -5.473 9.939 1.00 97.44 203 ALA A CA 1
ATOM 1617 C C . ALA A 1 203 ? 15.229 -6.527 8.880 1.00 97.44 203 ALA A C 1
ATOM 1619 O O . ALA A 1 203 ? 14.218 -7.219 9.002 1.00 97.44 203 ALA A O 1
ATOM 1620 N N . LEU A 1 204 ? 16.071 -6.696 7.855 1.00 97.19 204 LEU A N 1
ATOM 1621 C CA . LEU A 1 204 ? 15.869 -7.738 6.850 1.00 97.19 204 LEU A CA 1
ATOM 1622 C C . LEU A 1 204 ? 15.970 -9.147 7.457 1.00 97.19 204 LEU A C 1
ATOM 1624 O O . LEU A 1 204 ? 15.173 -10.012 7.092 1.00 97.19 204 LEU A O 1
ATOM 1628 N N . GLU A 1 205 ? 16.933 -9.396 8.348 1.00 96.38 205 GLU A N 1
ATOM 1629 C CA . GLU A 1 205 ? 17.041 -10.683 9.047 1.00 96.38 205 GLU A CA 1
ATOM 1630 C C . GLU A 1 205 ? 15.837 -10.929 9.961 1.00 96.38 205 GLU A C 1
ATOM 1632 O O . GLU A 1 205 ? 15.253 -12.008 9.896 1.00 96.38 205 GLU A O 1
ATOM 1637 N N . ALA A 1 206 ? 15.384 -9.922 10.716 1.00 95.69 206 ALA A N 1
ATOM 1638 C CA . ALA A 1 206 ? 14.166 -10.031 11.519 1.00 95.69 206 ALA A CA 1
ATOM 1639 C C . ALA A 1 206 ? 12.954 -10.410 10.652 1.00 95.69 206 ALA A C 1
ATOM 1641 O O . ALA A 1 206 ? 12.261 -11.381 10.943 1.00 95.69 206 ALA A O 1
ATOM 1642 N N . ILE A 1 207 ? 12.749 -9.722 9.523 1.00 96.12 207 ILE A N 1
ATOM 1643 C CA . ILE A 1 207 ? 11.652 -10.018 8.590 1.00 96.12 207 ILE A CA 1
ATOM 1644 C C . ILE A 1 207 ? 11.719 -11.454 8.067 1.00 96.12 207 ILE A C 1
ATOM 1646 O O . ILE A 1 207 ? 10.671 -12.079 7.933 1.00 96.12 207 ILE A O 1
ATOM 1650 N N . LYS A 1 208 ? 12.908 -11.994 7.763 1.00 94.31 208 LYS A N 1
ATOM 1651 C CA . LYS A 1 208 ? 13.055 -13.372 7.255 1.00 94.31 208 LYS A CA 1
ATOM 1652 C C . LYS A 1 208 ? 12.588 -14.430 8.252 1.00 94.31 208 LYS A C 1
ATOM 1654 O O . LYS A 1 208 ? 12.110 -15.472 7.804 1.00 94.31 208 LYS A O 1
ATOM 1659 N N . GLU A 1 209 ? 12.731 -14.166 9.548 1.00 92.38 209 GLU A N 1
ATOM 1660 C CA . GLU A 1 209 ? 12.298 -15.066 10.622 1.00 92.38 209 GLU A CA 1
ATOM 1661 C C . GLU A 1 209 ? 10.790 -14.953 10.917 1.00 92.38 209 GLU A C 1
ATOM 1663 O O . GLU A 1 209 ? 10.196 -15.892 11.448 1.00 92.38 209 GLU A O 1
ATOM 1668 N N . LEU A 1 210 ? 10.148 -13.844 10.530 1.00 93.00 210 LEU A N 1
ATOM 1669 C CA . LEU A 1 210 ? 8.695 -13.663 10.626 1.00 93.00 210 LEU A CA 1
ATOM 1670 C C . LEU A 1 210 ? 7.947 -14.456 9.540 1.00 93.00 210 LEU A C 1
ATOM 1672 O O . LEU A 1 210 ? 8.422 -14.593 8.409 1.00 93.00 210 LEU A O 1
ATOM 1676 N N . ASP A 1 211 ? 6.708 -14.879 9.822 1.00 88.25 211 ASP A N 1
ATOM 1677 C CA . ASP A 1 211 ? 5.757 -15.330 8.784 1.00 88.25 211 ASP A CA 1
ATOM 1678 C C . ASP A 1 211 ? 5.115 -14.127 8.072 1.00 88.25 211 ASP A C 1
ATOM 1680 O O . ASP A 1 211 ? 3.892 -13.970 8.024 1.00 88.25 211 ASP A O 1
ATOM 1684 N N . ALA A 1 212 ? 5.952 -13.231 7.543 1.00 96.12 212 ALA A N 1
ATOM 1685 C CA . ALA A 1 212 ? 5.463 -11.991 6.968 1.00 96.12 212 ALA A CA 1
ATOM 1686 C C . ALA A 1 212 ? 4.819 -12.205 5.585 1.00 96.12 212 ALA A C 1
ATOM 1688 O O . ALA A 1 212 ? 5.338 -12.910 4.703 1.00 96.12 212 ALA A O 1
ATOM 1689 N N . LYS A 1 213 ? 3.667 -11.557 5.393 1.00 97.06 213 LYS A N 1
ATOM 1690 C CA . LYS A 1 213 ? 2.842 -11.620 4.184 1.00 97.06 213 LYS A CA 1
ATOM 1691 C C . LYS A 1 213 ? 2.774 -10.244 3.542 1.00 97.06 213 LYS A C 1
ATOM 1693 O O . LYS A 1 213 ? 2.375 -9.266 4.161 1.00 97.06 213 LYS A O 1
ATOM 1698 N N . TRP A 1 214 ? 3.101 -10.184 2.261 1.00 97.50 214 TRP A N 1
ATOM 1699 C CA . TRP A 1 214 ? 3.103 -8.943 1.497 1.00 97.50 214 TRP A CA 1
ATOM 1700 C C . TRP A 1 214 ? 1.914 -8.941 0.550 1.00 97.50 214 TRP A C 1
ATOM 1702 O O . TRP A 1 214 ? 1.740 -9.870 -0.247 1.00 97.50 214 TRP A O 1
ATOM 1712 N N . LYS A 1 215 ? 1.071 -7.923 0.676 1.00 95.31 215 LYS A N 1
ATOM 1713 C CA . LYS A 1 215 ? -0.245 -7.848 0.055 1.00 95.31 215 LYS A CA 1
ATOM 1714 C C . LYS A 1 215 ? -0.259 -6.816 -1.067 1.00 95.31 215 LYS A C 1
ATOM 1716 O O . LYS A 1 215 ? 0.403 -5.787 -1.010 1.00 95.31 215 LYS A O 1
ATOM 1721 N N . GLU A 1 216 ? -1.041 -7.101 -2.095 1.00 92.62 216 GLU A N 1
ATOM 1722 C CA . GLU A 1 216 ? -1.517 -6.101 -3.047 1.00 92.62 216 GLU A CA 1
ATOM 1723 C C . GLU A 1 216 ? -3.042 -6.209 -3.083 1.00 92.62 216 GLU A C 1
ATOM 1725 O O . GLU A 1 216 ? -3.600 -7.261 -3.428 1.00 92.62 216 GLU A O 1
ATOM 1730 N N . SER A 1 217 ? -3.717 -5.132 -2.688 1.00 84.25 217 SER A N 1
ATOM 1731 C CA . SER A 1 217 ? -5.179 -5.057 -2.672 1.00 84.25 217 SER A CA 1
ATOM 1732 C C . SER A 1 217 ? -5.722 -4.920 -4.085 1.00 84.25 217 SER A C 1
ATOM 1734 O O . SER A 1 217 ? -5.367 -3.966 -4.773 1.00 84.25 217 SER A O 1
ATOM 1736 N N . MET A 1 218 ? -6.575 -5.852 -4.509 1.00 73.69 218 MET A N 1
ATOM 1737 C CA . MET A 1 218 ? -7.336 -5.764 -5.760 1.00 73.69 218 MET A CA 1
ATOM 1738 C C . MET A 1 218 ? -8.777 -5.330 -5.473 1.00 73.69 218 MET A C 1
ATOM 1740 O O . MET A 1 218 ? -9.219 -5.369 -4.325 1.00 73.69 218 MET A O 1
ATOM 1744 N N . HIS A 1 219 ? -9.549 -5.010 -6.516 1.00 57.81 219 HIS A N 1
ATOM 1745 C CA . HIS A 1 219 ? -10.981 -4.723 -6.392 1.00 57.81 219 HIS A CA 1
ATOM 1746 C C . HIS A 1 219 ? -11.738 -5.796 -5.586 1.00 57.81 219 HIS A C 1
ATOM 1748 O O . HIS A 1 219 ? -11.570 -7.011 -5.773 1.00 57.81 219 HIS A O 1
ATOM 1754 N N . GLY A 1 220 ? -12.610 -5.341 -4.681 1.00 54.31 220 GLY A N 1
ATOM 1755 C CA . GLY A 1 220 ? -13.376 -6.196 -3.769 1.00 54.31 220 GLY A CA 1
ATOM 1756 C C . GLY A 1 220 ? -12.552 -6.754 -2.596 1.00 54.31 220 GLY A C 1
ATOM 1757 O O . GLY A 1 220 ? -11.560 -6.178 -2.177 1.00 54.31 220 GLY A O 1
ATOM 1758 N N . LYS A 1 221 ? -12.952 -7.914 -2.045 1.00 57.12 221 LYS A N 1
ATOM 1759 C CA . LYS A 1 221 ? -12.209 -8.624 -0.969 1.00 57.12 221 LYS A CA 1
ATOM 1760 C C . LYS A 1 221 ? -11.033 -9.459 -1.495 1.00 57.12 221 LYS A C 1
ATOM 1762 O O . LYS A 1 221 ? -10.670 -10.475 -0.904 1.00 57.12 221 LYS A O 1
ATOM 1767 N N . THR A 1 222 ? -10.521 -9.133 -2.677 1.00 74.88 222 THR A N 1
ATOM 1768 C CA . THR A 1 222 ? -9.486 -9.931 -3.329 1.00 74.88 222 THR A CA 1
ATOM 1769 C C . THR A 1 222 ? -8.114 -9.342 -3.050 1.00 74.88 222 THR A C 1
ATOM 1771 O O . THR A 1 222 ? -7.907 -8.145 -3.181 1.00 74.88 222 THR A O 1
ATOM 1774 N N . GLN A 1 223 ? -7.159 -10.208 -2.730 1.00 87.06 223 GLN A N 1
ATOM 1775 C CA . GLN A 1 223 ? -5.778 -9.823 -2.477 1.00 87.06 223 GLN A CA 1
ATOM 1776 C C . GLN A 1 223 ? -4.841 -10.759 -3.237 1.00 87.06 223 GLN A C 1
ATOM 1778 O O . GLN A 1 223 ? -5.133 -11.953 -3.405 1.00 87.06 223 GLN A O 1
ATOM 1783 N N . ILE A 1 224 ? -3.715 -10.211 -3.678 1.00 92.69 224 ILE A N 1
ATOM 1784 C CA . ILE A 1 224 ? -2.527 -10.986 -4.024 1.00 92.69 224 ILE A CA 1
ATOM 1785 C C . ILE A 1 224 ? -1.672 -11.019 -2.768 1.00 92.69 224 ILE A C 1
ATOM 1787 O O . ILE A 1 224 ? -1.449 -9.982 -2.155 1.00 92.69 224 ILE A O 1
ATOM 1791 N N . VAL A 1 225 ? -1.219 -12.207 -2.383 1.00 94.69 225 VAL A N 1
ATOM 1792 C CA . VAL A 1 225 ? -0.351 -12.389 -1.219 1.00 94.69 225 VAL A CA 1
ATOM 1793 C C . VAL A 1 225 ? 0.914 -13.093 -1.677 1.00 94.69 225 VAL A C 1
ATOM 1795 O O . VAL A 1 225 ? 0.838 -14.143 -2.325 1.00 94.69 225 VAL A O 1
ATOM 1798 N N . ILE A 1 226 ? 2.065 -12.515 -1.347 1.00 95.88 226 ILE A N 1
ATOM 1799 C CA . ILE A 1 226 ? 3.381 -13.120 -1.545 1.00 95.88 226 ILE A CA 1
ATOM 1800 C C . ILE A 1 226 ? 4.106 -13.239 -0.206 1.00 95.88 226 ILE A C 1
ATOM 1802 O O . ILE A 1 226 ? 3.934 -12.413 0.685 1.00 95.88 226 ILE A O 1
ATOM 1806 N N . ASN A 1 227 ? 4.905 -14.291 -0.052 1.00 95.50 227 ASN A N 1
ATOM 1807 C CA . ASN A 1 227 ? 5.694 -14.509 1.163 1.00 95.50 227 ASN A CA 1
ATOM 1808 C C . ASN A 1 227 ? 7.046 -13.776 1.110 1.00 95.50 227 ASN A C 1
ATOM 1810 O O . ASN A 1 227 ? 7.434 -13.232 0.073 1.00 95.50 227 ASN A O 1
ATOM 1814 N N . ASN A 1 228 ? 7.802 -13.827 2.206 1.00 95.19 228 ASN A N 1
ATOM 1815 C CA . ASN A 1 228 ? 9.134 -13.224 2.313 1.00 95.19 228 ASN A CA 1
ATOM 1816 C C . ASN A 1 228 ? 10.103 -13.604 1.194 1.00 95.19 228 ASN A C 1
ATOM 1818 O O . ASN A 1 228 ? 10.739 -12.732 0.606 1.00 95.19 228 ASN A O 1
ATOM 1822 N N . ALA A 1 229 ? 10.205 -14.889 0.849 1.00 95.12 229 ALA A N 1
ATOM 1823 C CA . ALA A 1 229 ? 11.121 -15.330 -0.201 1.00 95.12 229 ALA A CA 1
ATOM 1824 C C . ALA A 1 229 ? 10.765 -14.707 -1.563 1.00 95.12 229 ALA A C 1
ATOM 1826 O O . ALA A 1 229 ? 11.645 -14.273 -2.310 1.00 95.12 229 ALA A O 1
ATOM 1827 N N . GLN A 1 230 ? 9.471 -14.631 -1.876 1.00 96.50 230 GLN A N 1
ATOM 1828 C CA . GLN A 1 230 ? 8.972 -13.991 -3.090 1.00 96.50 230 GLN A CA 1
ATOM 1829 C C . GLN A 1 230 ? 9.173 -12.472 -3.066 1.00 96.50 230 GLN A C 1
ATOM 1831 O O . GLN A 1 230 ? 9.577 -11.908 -4.083 1.00 96.50 230 GLN A O 1
ATOM 1836 N N . MET A 1 231 ? 8.939 -11.817 -1.929 1.00 98.06 231 MET A N 1
ATOM 1837 C CA . MET A 1 231 ? 9.126 -10.375 -1.773 1.00 98.06 231 MET A CA 1
ATOM 1838 C C . MET A 1 231 ? 10.603 -9.975 -1.891 1.00 98.06 231 MET A C 1
ATOM 1840 O O . MET A 1 231 ? 10.935 -9.065 -2.646 1.00 98.06 231 MET A O 1
ATOM 1844 N N . ILE A 1 232 ? 11.517 -10.709 -1.252 1.00 97.31 232 ILE A N 1
ATOM 1845 C CA . ILE A 1 232 ? 12.967 -10.487 -1.378 1.00 97.31 232 ILE A CA 1
ATOM 1846 C C . ILE A 1 232 ? 13.417 -10.683 -2.832 1.00 97.31 232 ILE A C 1
ATOM 1848 O O . ILE A 1 232 ? 14.201 -9.891 -3.358 1.00 97.31 232 ILE A O 1
ATOM 1852 N N . LEU A 1 233 ? 12.900 -11.711 -3.517 1.00 97.69 233 LEU A N 1
ATOM 1853 C CA . LEU A 1 233 ? 13.179 -11.927 -4.938 1.00 97.69 233 LEU A CA 1
ATOM 1854 C C . LEU A 1 233 ? 12.690 -10.748 -5.795 1.00 97.69 233 LEU A C 1
ATOM 1856 O O . LEU A 1 233 ? 13.443 -10.263 -6.643 1.00 97.69 233 LEU A O 1
ATOM 1860 N N . LEU A 1 234 ? 11.460 -10.277 -5.559 1.00 98.50 234 LEU A N 1
ATOM 1861 C CA . LEU A 1 234 ? 10.877 -9.104 -6.213 1.00 98.50 234 LEU A CA 1
ATOM 1862 C C . LEU A 1 234 ? 11.733 -7.854 -5.988 1.00 98.50 234 LEU A C 1
ATOM 1864 O O . LEU A 1 234 ? 12.107 -7.196 -6.960 1.00 98.50 234 LEU A O 1
ATOM 1868 N N . HIS A 1 235 ? 12.101 -7.569 -4.739 1.00 98.38 235 HIS A N 1
ATOM 1869 C CA . HIS A 1 235 ? 12.920 -6.417 -4.376 1.00 98.38 235 HIS A CA 1
ATOM 1870 C C . HIS A 1 235 ? 14.289 -6.443 -5.062 1.00 98.38 235 HIS A C 1
ATOM 1872 O O . HIS A 1 235 ? 14.666 -5.492 -5.745 1.00 98.38 235 HIS A O 1
ATOM 1878 N N . ASN A 1 236 ? 15.006 -7.565 -4.966 1.00 97.75 236 ASN A N 1
ATOM 1879 C CA . ASN A 1 236 ? 16.317 -7.722 -5.593 1.00 97.75 236 ASN A CA 1
ATOM 1880 C C . ASN A 1 236 ? 16.243 -7.558 -7.112 1.00 97.75 236 ASN A C 1
ATOM 1882 O O . ASN A 1 236 ? 17.100 -6.909 -7.719 1.00 97.75 236 ASN A O 1
ATOM 1886 N N . LYS A 1 237 ? 15.195 -8.109 -7.736 1.00 98.50 237 LYS A N 1
ATOM 1887 C CA . LYS A 1 237 ? 14.978 -7.947 -9.171 1.00 98.50 237 LYS A CA 1
ATOM 1888 C C . LYS A 1 237 ? 14.686 -6.493 -9.536 1.00 98.50 237 LYS A C 1
ATOM 1890 O O . LYS A 1 237 ? 15.246 -6.003 -10.513 1.00 98.50 237 LYS A O 1
ATOM 1895 N N . ALA A 1 238 ? 13.862 -5.799 -8.759 1.00 98.62 238 ALA A N 1
ATOM 1896 C CA . ALA A 1 238 ? 13.558 -4.388 -8.962 1.00 98.62 238 ALA A CA 1
ATOM 1897 C C . ALA A 1 238 ? 14.815 -3.505 -8.832 1.00 98.62 238 ALA A C 1
ATOM 1899 O O . ALA A 1 238 ? 15.090 -2.693 -9.716 1.00 98.62 238 ALA A O 1
ATOM 1900 N N . CYS A 1 239 ? 15.643 -3.726 -7.806 1.00 97.50 239 CYS A N 1
ATOM 1901 C CA . CYS A 1 239 ? 16.931 -3.047 -7.643 1.00 97.50 239 CYS A CA 1
ATOM 1902 C C . CYS A 1 239 ? 17.874 -3.303 -8.828 1.00 97.50 239 CYS A C 1
ATOM 1904 O O . CYS A 1 239 ? 18.468 -2.359 -9.354 1.00 97.50 239 CYS A O 1
ATOM 1906 N N . GLN A 1 240 ? 17.957 -4.550 -9.310 1.00 96.88 240 GLN A N 1
ATOM 1907 C CA . GLN A 1 240 ? 18.728 -4.891 -10.508 1.00 96.88 240 GLN A CA 1
ATOM 1908 C C . GLN A 1 240 ? 18.217 -4.138 -11.747 1.00 96.88 240 GLN A C 1
ATOM 1910 O O . GLN A 1 240 ? 19.014 -3.576 -12.498 1.00 96.88 240 GLN A O 1
ATOM 1915 N N . ILE A 1 241 ? 16.898 -4.114 -11.966 1.00 97.69 241 ILE A N 1
ATOM 1916 C CA . ILE A 1 241 ? 16.277 -3.399 -13.089 1.00 97.69 241 ILE A CA 1
ATOM 1917 C C . ILE A 1 241 ? 16.679 -1.925 -13.056 1.00 97.69 241 ILE A C 1
ATOM 1919 O O . ILE A 1 241 ? 17.107 -1.385 -14.078 1.00 97.69 241 ILE A O 1
ATOM 1923 N N . LEU A 1 242 ? 16.587 -1.286 -11.892 1.00 96.69 242 LEU A N 1
ATOM 1924 C CA . LEU A 1 242 ? 16.944 0.117 -11.744 1.00 96.69 242 LEU A CA 1
ATOM 1925 C C . LEU A 1 242 ? 18.439 0.363 -11.991 1.00 96.69 242 LEU A C 1
ATOM 1927 O O . LEU A 1 242 ? 18.762 1.265 -12.756 1.00 96.69 242 LEU A O 1
ATOM 1931 N N . ASP A 1 243 ? 19.348 -0.437 -11.424 1.00 94.31 243 ASP A N 1
ATOM 1932 C CA . ASP A 1 243 ? 20.803 -0.296 -11.637 1.00 94.31 243 ASP A CA 1
ATOM 1933 C C . ASP A 1 243 ? 21.221 -0.502 -13.109 1.00 94.31 243 ASP A C 1
ATOM 1935 O O . ASP A 1 243 ? 22.143 0.141 -13.628 1.00 94.31 243 ASP A O 1
ATOM 1939 N N . GLU A 1 244 ? 20.543 -1.405 -13.815 1.00 94.88 244 GLU A N 1
ATOM 1940 C CA . GLU A 1 244 ? 20.857 -1.717 -15.208 1.00 94.88 244 GLU A CA 1
ATOM 1941 C C . GLU A 1 244 ? 20.302 -0.693 -16.202 1.00 94.88 244 GLU A C 1
ATOM 1943 O O . GLU A 1 244 ? 20.891 -0.525 -17.274 1.00 94.88 244 GLU A O 1
ATOM 1948 N N . ASN A 1 245 ? 19.199 -0.017 -15.864 1.00 95.06 245 ASN A N 1
ATOM 1949 C CA . ASN A 1 245 ? 18.448 0.807 -16.814 1.00 95.06 245 ASN A CA 1
ATOM 1950 C C . ASN A 1 245 ? 18.435 2.302 -16.479 1.00 95.06 245 ASN A C 1
ATOM 1952 O O . ASN A 1 245 ? 18.275 3.107 -17.396 1.00 95.06 245 ASN A O 1
ATOM 1956 N N . ILE A 1 246 ? 18.634 2.682 -15.214 1.00 94.50 246 ILE A N 1
ATOM 1957 C CA . ILE A 1 246 ? 18.454 4.053 -14.728 1.00 94.50 246 ILE A CA 1
ATOM 1958 C C . ILE A 1 246 ? 19.733 4.536 -14.024 1.00 94.50 246 ILE A C 1
ATOM 1960 O O . ILE A 1 246 ? 20.150 3.930 -13.035 1.00 94.50 246 ILE A O 1
ATOM 1964 N N . PRO A 1 247 ? 20.358 5.641 -14.473 1.00 90.31 247 PRO A N 1
ATOM 1965 C CA . PRO A 1 247 ? 21.506 6.214 -13.778 1.00 90.31 247 PRO A CA 1
ATOM 1966 C C . PRO A 1 247 ? 21.187 6.573 -12.320 1.00 90.31 247 PRO A C 1
ATOM 1968 O O . PRO A 1 247 ? 20.129 7.132 -12.024 1.00 90.31 247 PRO A O 1
ATOM 1971 N N . MET A 1 248 ? 22.136 6.327 -11.413 1.00 87.62 248 MET A N 1
ATOM 1972 C CA . MET A 1 248 ? 22.060 6.863 -10.051 1.00 87.62 248 MET A CA 1
ATOM 1973 C C . MET A 1 248 ? 22.063 8.398 -10.104 1.00 87.62 248 MET A C 1
ATOM 1975 O O . MET A 1 248 ? 22.910 8.986 -10.777 1.00 87.62 248 MET A O 1
ATOM 1979 N N . GLY A 1 249 ? 21.114 9.040 -9.418 1.00 87.44 249 GLY A N 1
ATOM 1980 C CA . GLY A 1 249 ? 20.951 10.499 -9.435 1.00 87.44 249 GLY A CA 1
ATOM 1981 C C . GLY A 1 249 ? 20.305 11.070 -10.704 1.00 87.44 249 GLY A C 1
ATOM 1982 O O . GLY A 1 249 ? 20.397 12.274 -10.932 1.00 87.44 249 GLY A O 1
ATOM 1983 N N . ALA A 1 250 ? 19.677 10.237 -11.544 1.00 93.69 250 ALA A N 1
ATOM 1984 C CA . ALA A 1 250 ? 18.844 10.724 -12.642 1.00 93.69 250 ALA A CA 1
ATOM 1985 C C . ALA A 1 250 ? 17.711 11.630 -12.121 1.00 93.69 250 ALA A C 1
ATOM 1987 O O . ALA A 1 250 ? 17.173 11.409 -11.038 1.00 93.69 250 ALA A O 1
ATOM 1988 N N . GLU A 1 251 ? 17.327 12.638 -12.906 1.00 95.00 251 GLU A N 1
ATOM 1989 C CA . GLU A 1 251 ? 16.173 13.480 -12.575 1.00 95.00 251 GLU A CA 1
ATOM 1990 C C . GLU A 1 251 ? 14.872 12.662 -12.601 1.00 95.00 251 GLU A C 1
ATOM 1992 O O . GLU A 1 251 ? 14.743 11.724 -13.391 1.00 95.00 251 GLU A O 1
ATOM 1997 N N . THR A 1 252 ? 13.867 13.066 -11.815 1.00 95.88 252 THR A N 1
ATOM 1998 C CA . THR A 1 252 ? 12.557 12.394 -11.687 1.00 95.88 252 THR A CA 1
ATOM 1999 C C . THR A 1 252 ? 11.949 11.991 -13.032 1.00 95.88 252 THR A C 1
ATOM 2001 O O . THR A 1 252 ? 11.539 10.850 -13.222 1.00 95.88 252 THR A O 1
ATOM 2004 N N . LYS A 1 253 ? 11.969 12.894 -14.018 1.00 95.62 253 LYS A N 1
ATOM 2005 C CA . LYS A 1 253 ? 11.486 12.615 -15.379 1.00 95.62 253 LYS A CA 1
ATOM 2006 C C . LYS A 1 253 ? 12.232 11.459 -16.049 1.00 95.62 253 LYS A C 1
ATOM 2008 O O . LYS A 1 253 ? 11.605 10.613 -16.675 1.00 95.62 253 LYS A O 1
ATOM 2013 N N . ASP A 1 254 ? 13.560 11.447 -15.954 1.00 96.88 254 ASP A N 1
ATOM 2014 C CA . ASP A 1 254 ? 14.393 10.422 -16.587 1.00 96.88 254 ASP A CA 1
ATOM 2015 C C . ASP A 1 254 ? 14.229 9.064 -15.901 1.00 96.88 254 ASP A C 1
ATOM 2017 O O . ASP A 1 254 ? 14.260 8.037 -16.582 1.00 96.88 254 ASP A O 1
ATOM 2021 N N . ILE A 1 255 ? 13.961 9.066 -14.591 1.00 98.00 255 ILE A N 1
ATOM 2022 C CA . ILE A 1 255 ? 13.562 7.876 -13.837 1.00 98.00 255 ILE A CA 1
ATOM 2023 C C . ILE A 1 255 ? 12.226 7.333 -14.366 1.00 98.00 255 ILE A C 1
ATOM 2025 O O . ILE A 1 255 ? 12.175 6.174 -14.773 1.00 98.00 255 ILE A O 1
ATOM 2029 N N . ILE A 1 256 ? 11.174 8.162 -14.423 1.00 98.12 256 ILE A N 1
ATOM 2030 C CA . ILE A 1 256 ? 9.828 7.748 -14.866 1.00 98.12 256 ILE A CA 1
ATOM 2031 C C . ILE A 1 256 ? 9.869 7.195 -16.293 1.00 98.12 256 ILE A C 1
ATOM 2033 O O . ILE A 1 256 ? 9.480 6.052 -16.530 1.00 98.12 256 ILE A O 1
ATOM 2037 N N . VAL A 1 257 ? 10.414 7.972 -17.235 1.00 97.38 257 VAL A N 1
ATOM 2038 C CA . VAL A 1 257 ? 10.498 7.582 -18.652 1.00 97.38 257 VAL A CA 1
ATOM 2039 C C . VAL A 1 257 ? 11.365 6.336 -18.832 1.00 97.38 257 VAL A C 1
ATOM 2041 O O . VAL A 1 257 ? 11.070 5.485 -19.670 1.00 97.38 257 VAL A O 1
ATOM 2044 N N . GLY A 1 258 ? 12.452 6.209 -18.069 1.00 97.88 258 GLY A N 1
ATOM 2045 C CA . GLY A 1 258 ? 13.329 5.045 -18.143 1.00 97.88 258 GLY A CA 1
ATOM 2046 C C . GLY A 1 258 ? 12.661 3.770 -17.629 1.00 97.88 258 GLY A C 1
ATOM 2047 O O . GLY A 1 258 ? 12.790 2.722 -18.265 1.00 97.88 258 GLY A O 1
ATOM 2048 N N . ILE A 1 259 ? 11.913 3.860 -16.524 1.00 98.62 259 ILE A N 1
ATOM 2049 C CA . ILE A 1 259 ? 11.125 2.747 -15.983 1.00 98.62 259 ILE A CA 1
ATOM 2050 C C . ILE A 1 259 ? 10.035 2.345 -16.976 1.00 98.62 259 ILE A C 1
ATOM 2052 O O . ILE A 1 259 ? 9.947 1.174 -17.335 1.00 98.62 259 ILE A O 1
ATOM 2056 N N . GLU A 1 260 ? 9.259 3.296 -17.494 1.00 97.81 260 GLU A N 1
ATOM 2057 C CA . GLU A 1 260 ? 8.192 3.009 -18.459 1.00 97.81 260 GLU A CA 1
ATOM 2058 C C . GLU A 1 260 ? 8.746 2.390 -19.748 1.00 97.81 260 GLU A C 1
ATOM 2060 O O . GLU A 1 260 ? 8.214 1.403 -20.254 1.00 97.81 260 GLU A O 1
ATOM 2065 N N . ARG A 1 261 ? 9.905 2.865 -20.221 1.00 97.00 261 ARG A N 1
ATOM 2066 C CA . ARG A 1 261 ? 10.625 2.250 -21.344 1.00 97.00 261 ARG A CA 1
ATOM 2067 C C . ARG A 1 261 ? 11.067 0.819 -21.046 1.00 97.00 261 ARG A C 1
ATOM 2069 O O . ARG A 1 261 ? 10.977 -0.038 -21.929 1.00 97.00 261 ARG A O 1
ATOM 2076 N N . TYR A 1 262 ? 11.575 0.554 -19.841 1.00 98.00 262 TYR A N 1
ATOM 2077 C CA . TYR A 1 262 ? 11.935 -0.798 -19.421 1.00 98.00 262 TYR A CA 1
ATOM 2078 C C . TYR A 1 262 ? 10.705 -1.710 -19.434 1.00 98.00 262 TYR A C 1
ATOM 2080 O O . TYR A 1 262 ? 10.761 -2.778 -20.050 1.00 98.00 262 TYR A O 1
ATOM 2088 N N . MET A 1 263 ? 9.601 -1.271 -18.823 1.00 98.38 263 MET A N 1
ATOM 2089 C CA . MET A 1 263 ? 8.343 -2.018 -18.782 1.00 98.38 263 MET A CA 1
ATOM 2090 C C . MET A 1 263 ? 7.853 -2.316 -20.201 1.00 98.38 263 MET A C 1
ATOM 2092 O O . MET A 1 263 ? 7.621 -3.476 -20.543 1.00 98.38 263 MET A O 1
ATOM 2096 N N . ALA A 1 264 ? 7.826 -1.299 -21.067 1.00 97.69 264 ALA A N 1
ATOM 2097 C CA . ALA A 1 264 ? 7.349 -1.420 -22.437 1.00 97.69 264 ALA A CA 1
ATOM 2098 C C . ALA A 1 264 ? 8.159 -2.417 -23.281 1.00 97.69 264 ALA A C 1
ATOM 2100 O O . ALA A 1 264 ? 7.617 -3.147 -24.114 1.00 97.69 264 ALA A O 1
ATOM 2101 N N . LYS A 1 265 ? 9.473 -2.477 -23.059 1.00 96.75 265 LYS A N 1
ATOM 2102 C CA . LYS A 1 265 ? 10.374 -3.359 -23.804 1.00 96.75 265 LYS A CA 1
ATOM 2103 C C . LYS A 1 265 ? 10.389 -4.796 -23.285 1.00 96.75 265 LYS A C 1
ATOM 2105 O O . LYS A 1 265 ? 10.593 -5.706 -24.087 1.00 96.75 265 LYS A O 1
ATOM 2110 N N . ASN A 1 266 ? 10.258 -4.991 -21.974 1.00 97.69 266 ASN A N 1
ATOM 2111 C CA . ASN A 1 266 ? 10.598 -6.265 -21.341 1.00 97.69 266 ASN A CA 1
ATOM 2112 C C . ASN A 1 266 ? 9.393 -7.027 -20.790 1.00 97.69 266 ASN A C 1
ATOM 2114 O O . ASN A 1 266 ? 9.491 -8.243 -20.674 1.00 97.69 266 ASN A O 1
ATOM 2118 N N . VAL A 1 267 ? 8.276 -6.363 -20.483 1.00 97.69 267 VAL A N 1
ATOM 2119 C CA . VAL A 1 267 ? 7.106 -7.001 -19.864 1.00 97.69 267 VAL A CA 1
ATOM 2120 C C . VAL A 1 267 ? 6.015 -7.227 -20.906 1.00 97.69 267 VAL A C 1
ATOM 2122 O O . VAL A 1 267 ? 5.625 -6.300 -21.615 1.00 97.69 267 VAL A O 1
ATOM 2125 N N . THR A 1 268 ? 5.513 -8.456 -21.019 1.00 95.19 268 THR A N 1
ATOM 2126 C CA . THR A 1 268 ? 4.537 -8.870 -22.048 1.00 95.19 268 THR A CA 1
ATOM 2127 C C . THR A 1 268 ? 3.136 -9.097 -21.479 1.00 95.19 268 THR A C 1
ATOM 2129 O O . THR A 1 268 ? 2.982 -9.510 -20.331 1.00 95.19 268 THR A O 1
ATOM 2132 N N . TYR A 1 269 ? 2.100 -8.876 -22.290 1.00 91.94 269 TYR A N 1
ATOM 2133 C CA . TYR A 1 269 ? 0.721 -9.043 -21.830 1.00 91.94 269 TYR A CA 1
ATOM 2134 C C . TYR A 1 269 ? 0.333 -10.526 -21.668 1.00 91.94 269 TYR A C 1
ATOM 2136 O O . TYR A 1 269 ? 0.535 -11.344 -22.574 1.00 91.94 269 TYR A O 1
ATOM 2144 N N . ASP A 1 270 ? -0.263 -10.893 -20.530 1.00 90.12 270 ASP A N 1
ATOM 2145 C CA . ASP A 1 270 ? -0.667 -12.267 -20.212 1.00 90.12 270 ASP A CA 1
ATOM 2146 C C . ASP A 1 270 ? -2.109 -12.597 -20.620 1.00 90.12 270 ASP A C 1
ATOM 2148 O O . ASP A 1 270 ? -2.981 -12.811 -19.778 1.00 90.12 270 ASP A O 1
ATOM 2152 N N . TYR A 1 271 ? -2.363 -12.727 -21.924 1.00 84.50 271 TYR A N 1
ATOM 2153 C CA . TYR A 1 271 ? -3.689 -13.131 -22.422 1.00 84.50 271 TYR A CA 1
ATOM 2154 C C . TYR A 1 271 ? -4.163 -14.487 -21.873 1.00 84.50 271 TYR A C 1
ATOM 2156 O O . TYR A 1 271 ? -5.362 -14.717 -21.723 1.00 84.50 271 TYR A O 1
ATOM 2164 N N . VAL A 1 272 ? -3.235 -15.403 -21.581 1.00 82.94 272 VAL A N 1
ATOM 2165 C CA . VAL A 1 272 ? -3.568 -16.733 -21.047 1.00 82.94 272 VAL A CA 1
ATOM 2166 C C . VAL A 1 272 ? -3.956 -16.628 -19.577 1.00 82.94 272 VAL A C 1
ATOM 2168 O O . VAL A 1 272 ? -5.007 -17.133 -19.191 1.00 82.94 272 VAL A O 1
ATOM 2171 N N . GLY A 1 273 ? -3.138 -15.944 -18.774 1.00 82.69 273 GLY A N 1
ATOM 2172 C CA . GLY A 1 273 ? -3.401 -15.720 -17.356 1.00 82.69 273 GLY A CA 1
ATOM 2173 C C . GLY A 1 273 ? -4.689 -14.934 -17.114 1.00 82.69 273 GLY A C 1
ATOM 2174 O O . GLY A 1 273 ? -5.462 -15.308 -16.234 1.00 82.69 273 GLY A O 1
ATOM 2175 N N . MET A 1 274 ? -4.974 -13.925 -17.948 1.00 81.50 274 MET A N 1
ATOM 2176 C CA . MET A 1 274 ? -6.240 -13.180 -17.936 1.00 81.50 274 MET A CA 1
ATOM 2177 C C . MET A 1 274 ? -7.447 -14.119 -18.062 1.00 81.50 274 MET A C 1
ATOM 2179 O O . MET A 1 274 ? -8.337 -14.113 -17.217 1.00 81.50 274 MET A O 1
ATOM 2183 N N . ASN A 1 275 ? -7.427 -15.006 -19.060 1.00 79.62 275 ASN A N 1
ATOM 2184 C CA . ASN A 1 275 ? -8.502 -15.971 -19.306 1.00 79.62 275 ASN A CA 1
ATOM 2185 C C . ASN A 1 275 ? -8.563 -17.111 -18.273 1.00 79.62 275 ASN A C 1
ATOM 2187 O O . ASN A 1 275 ? -9.490 -17.920 -18.305 1.00 79.62 275 ASN A O 1
ATOM 2191 N N . ASN A 1 276 ? -7.595 -17.189 -17.357 1.00 78.75 276 ASN A N 1
ATOM 2192 C CA . ASN A 1 276 ? -7.511 -18.204 -16.313 1.00 78.75 276 ASN A CA 1
ATOM 2193 C C . ASN A 1 276 ? -7.615 -17.589 -14.907 1.00 78.75 276 ASN A C 1
ATOM 2195 O O . ASN A 1 276 ? -6.804 -17.866 -14.023 1.00 78.75 276 ASN A O 1
ATOM 2199 N N . GLY A 1 277 ? -8.595 -16.705 -14.699 1.00 75.69 277 GLY A N 1
ATOM 2200 C CA . GLY A 1 277 ? -8.841 -16.095 -13.388 1.00 75.69 277 GLY A CA 1
ATOM 2201 C C . GLY A 1 277 ? -7.632 -15.314 -12.862 1.00 75.69 277 GLY A C 1
ATOM 2202 O O . GLY A 1 277 ? -7.282 -15.430 -11.685 1.00 75.69 277 GLY A O 1
ATOM 2203 N N . HIS A 1 278 ? -6.964 -14.575 -13.753 1.00 82.44 278 HIS A N 1
ATOM 2204 C CA . HIS A 1 278 ? -5.793 -13.736 -13.468 1.00 82.44 278 HIS A CA 1
ATOM 2205 C C . HIS A 1 278 ? -4.609 -14.489 -12.857 1.00 82.44 278 HIS A C 1
ATOM 2207 O O . HIS A 1 278 ? -3.850 -13.952 -12.050 1.00 82.44 278 HIS A O 1
ATOM 2213 N N . THR A 1 279 ? -4.444 -15.754 -13.230 1.00 82.19 279 THR A N 1
ATOM 2214 C CA . THR A 1 279 ? -3.453 -16.630 -12.620 1.00 82.19 279 THR A CA 1
ATOM 2215 C C . THR A 1 279 ? -2.499 -17.219 -13.661 1.00 82.19 279 THR A C 1
ATOM 2217 O O . THR A 1 279 ? -2.889 -18.054 -14.485 1.00 82.19 279 THR A O 1
ATOM 2220 N N . SER A 1 280 ? -1.223 -16.817 -13.601 1.00 81.25 280 SER A N 1
ATOM 2221 C CA . SER A 1 280 ? -0.183 -17.314 -14.508 1.00 81.25 280 SER A CA 1
ATOM 2222 C C . SER A 1 280 ? 0.207 -18.757 -14.186 1.00 81.25 280 SER A C 1
ATOM 2224 O O . SER A 1 280 ? 0.446 -19.132 -13.035 1.00 81.25 280 SER A O 1
ATOM 2226 N N . GLY A 1 281 ? 0.287 -19.569 -15.233 1.00 75.81 281 GLY A N 1
ATOM 2227 C CA . GLY A 1 281 ? 0.706 -20.957 -15.154 1.00 75.81 281 GLY A CA 1
ATOM 2228 C C . GLY A 1 281 ? 0.384 -21.710 -16.437 1.00 75.81 281 GLY A C 1
ATOM 2229 O O . GLY A 1 281 ? 0.033 -21.117 -17.459 1.00 75.81 281 GLY A O 1
ATOM 2230 N N . THR A 1 282 ? 0.508 -23.028 -16.368 1.00 72.94 282 THR A N 1
ATOM 2231 C CA . THR A 1 282 ? 0.249 -23.916 -17.499 1.00 72.94 282 THR A CA 1
ATOM 2232 C C . THR A 1 282 ? -0.794 -24.941 -17.100 1.00 72.94 282 THR A C 1
ATOM 2234 O O . THR A 1 282 ? -0.644 -25.636 -16.093 1.00 72.94 282 THR A O 1
ATOM 2237 N N . LYS A 1 283 ? -1.842 -25.071 -17.917 1.00 70.81 283 LYS A N 1
ATOM 2238 C CA . LYS A 1 283 ? -2.791 -26.174 -17.786 1.00 70.81 283 LYS A CA 1
ATOM 2239 C C . LYS A 1 283 ? -2.121 -27.460 -18.265 1.00 70.81 283 LYS A C 1
ATOM 2241 O O . LYS A 1 283 ? -1.703 -27.556 -19.417 1.00 70.81 283 LYS A O 1
ATOM 2246 N N . MET A 1 284 ? -2.004 -28.425 -17.368 1.00 78.50 284 MET A N 1
ATOM 2247 C CA . MET A 1 284 ? -1.424 -29.737 -17.619 1.00 78.50 284 MET A CA 1
ATOM 2248 C C . MET A 1 284 ? -2.437 -30.639 -18.344 1.00 78.50 284 MET A C 1
ATOM 2250 O O . MET A 1 284 ? -3.642 -30.371 -18.356 1.00 78.50 284 MET A O 1
ATOM 2254 N N . GLN A 1 285 ? -1.954 -31.716 -18.972 1.00 79.19 285 GLN A N 1
ATOM 2255 C CA . GLN A 1 285 ? -2.790 -32.633 -19.768 1.00 79.19 285 GLN A CA 1
ATOM 2256 C C . GLN A 1 285 ? -3.860 -33.362 -18.939 1.00 79.19 285 GLN A C 1
ATOM 2258 O O . GLN A 1 285 ? -4.913 -33.704 -19.467 1.00 79.19 285 GLN A O 1
ATOM 2263 N N . ASP A 1 286 ? -3.607 -33.567 -17.647 1.00 82.31 286 ASP A N 1
ATOM 2264 C CA . ASP A 1 286 ? -4.528 -34.185 -16.687 1.00 82.31 286 ASP A CA 1
ATOM 2265 C C . ASP A 1 286 ? -5.585 -33.206 -16.136 1.00 82.31 286 ASP A C 1
ATOM 2267 O O . ASP A 1 286 ? -6.406 -33.574 -15.299 1.00 82.31 286 ASP A O 1
ATOM 2271 N N . GLY A 1 287 ? -5.576 -31.955 -16.607 1.00 70.25 287 GLY A N 1
ATOM 2272 C CA . GLY A 1 287 ? -6.484 -30.902 -16.166 1.00 70.25 287 GLY A CA 1
ATOM 2273 C C . GLY A 1 287 ? -6.016 -30.130 -14.931 1.00 70.25 287 GLY A C 1
ATOM 2274 O O . GLY A 1 287 ? -6.672 -29.147 -14.585 1.00 70.25 287 GLY A O 1
ATOM 2275 N N . THR A 1 288 ? -4.894 -30.506 -14.302 1.00 74.31 288 THR A N 1
ATOM 2276 C CA . THR A 1 288 ? -4.284 -29.736 -13.205 1.00 74.31 288 THR A CA 1
ATOM 2277 C C . THR A 1 288 ? -3.597 -28.468 -13.726 1.00 74.31 288 THR A C 1
ATOM 2279 O O . THR A 1 288 ? -3.326 -28.336 -14.921 1.00 74.31 288 THR A O 1
ATOM 2282 N N . TYR A 1 289 ? -3.347 -27.488 -12.852 1.00 69.81 289 TYR A N 1
ATOM 2283 C CA . TYR A 1 289 ? -2.719 -26.220 -13.235 1.00 69.81 289 TYR A CA 1
ATOM 2284 C C . TYR A 1 289 ? -1.415 -26.013 -12.468 1.00 69.81 289 TYR A C 1
ATOM 2286 O O . TYR A 1 289 ? -1.419 -25.923 -11.240 1.00 69.81 289 TYR A O 1
ATOM 2294 N N . LEU A 1 290 ? -0.298 -25.935 -13.194 1.00 76.69 290 LEU A N 1
ATOM 2295 C CA . LEU A 1 290 ? 1.009 -25.648 -12.615 1.00 76.69 290 LEU A CA 1
ATOM 2296 C C . LEU A 1 290 ? 1.219 -24.135 -12.573 1.00 76.69 290 LEU A C 1
ATOM 2298 O O . LEU A 1 290 ? 1.449 -23.497 -13.601 1.00 76.69 290 LEU A O 1
ATOM 2302 N N . MET A 1 291 ? 1.126 -23.579 -11.371 1.00 76.94 291 MET A N 1
ATOM 2303 C CA . MET A 1 291 ? 1.295 -22.156 -11.090 1.00 76.94 291 MET A CA 1
ATOM 2304 C C . MET A 1 291 ? 2.741 -21.716 -11.323 1.00 76.94 291 MET A C 1
ATOM 2306 O O . MET A 1 291 ? 3.664 -22.357 -10.827 1.00 76.94 291 MET A O 1
ATOM 2310 N N . SER A 1 292 ? 2.945 -20.605 -12.032 1.00 79.44 292 SER A N 1
ATOM 2311 C CA . SER A 1 292 ? 4.279 -20.008 -12.223 1.00 79.44 292 SER A CA 1
ATOM 2312 C C . SER A 1 292 ? 4.538 -18.792 -11.327 1.00 79.44 292 SER A C 1
ATOM 2314 O O . SER A 1 292 ? 5.651 -18.278 -11.302 1.00 79.44 292 SER A O 1
ATOM 2316 N N . GLY A 1 293 ? 3.517 -18.316 -10.615 1.00 84.94 293 GLY A N 1
ATOM 2317 C CA . GLY A 1 293 ? 3.567 -17.160 -9.721 1.00 84.94 293 GLY A CA 1
ATOM 2318 C C . GLY A 1 293 ? 2.471 -17.234 -8.652 1.00 84.94 293 GLY A C 1
ATOM 2319 O O . GLY A 1 293 ? 1.786 -18.259 -8.554 1.00 84.94 293 GLY A O 1
ATOM 2320 N N . PRO A 1 294 ? 2.292 -16.176 -7.841 1.00 87.31 294 PRO A N 1
ATOM 2321 C CA . PRO A 1 294 ? 1.239 -16.125 -6.837 1.00 87.31 294 PRO A CA 1
ATOM 2322 C C . PRO A 1 294 ? -0.157 -16.282 -7.449 1.00 87.31 294 PRO A C 1
ATOM 2324 O O . PRO A 1 294 ? -0.413 -15.970 -8.617 1.00 87.31 294 PRO A O 1
ATOM 2327 N N . LYS A 1 295 ? -1.090 -16.772 -6.632 1.00 84.44 295 LYS A N 1
ATOM 2328 C CA . LYS A 1 295 ? -2.509 -16.846 -6.991 1.00 84.44 295 LYS A CA 1
ATOM 2329 C C . LYS A 1 295 ? -3.025 -15.442 -7.306 1.00 84.44 295 LYS A C 1
ATOM 2331 O O . LYS A 1 295 ? -2.739 -14.518 -6.555 1.00 84.44 295 LYS A O 1
ATOM 2336 N N . LYS A 1 296 ? -3.765 -15.290 -8.413 1.00 84.12 296 LYS A N 1
ATOM 2337 C CA . LYS A 1 296 ? -4.203 -13.984 -8.952 1.00 84.12 296 LYS A CA 1
ATOM 2338 C C . LYS A 1 296 ? -3.054 -13.029 -9.334 1.00 84.12 296 LYS A C 1
ATOM 2340 O O . LYS A 1 296 ? -3.278 -11.852 -9.606 1.00 84.12 296 LYS A O 1
ATOM 2345 N N . GLY A 1 297 ? -1.828 -13.552 -9.409 1.00 86.62 297 GLY A N 1
ATOM 2346 C CA . GLY A 1 297 ? -0.603 -12.784 -9.591 1.00 86.62 297 GLY A CA 1
ATOM 2347 C C . GLY A 1 297 ? -0.496 -12.013 -10.899 1.00 86.62 297 GLY A C 1
ATOM 2348 O O . GLY A 1 297 ? 0.354 -11.138 -10.981 1.00 86.62 297 GLY A O 1
ATOM 2349 N N . CYS A 1 298 ? -1.327 -12.276 -11.920 1.00 90.06 298 CYS A N 1
ATOM 2350 C CA . CYS A 1 298 ? -1.249 -11.528 -13.181 1.00 90.06 298 CYS A CA 1
ATOM 2351 C C . CYS A 1 298 ? -1.450 -10.021 -12.987 1.00 90.06 298 CYS A C 1
ATOM 2353 O O . CYS A 1 298 ? -0.943 -9.253 -13.799 1.00 90.06 298 CYS A O 1
ATOM 2355 N N . ASN A 1 299 ? -2.176 -9.608 -11.945 1.00 90.62 299 ASN A N 1
ATOM 2356 C CA . ASN A 1 299 ? -2.373 -8.200 -11.604 1.00 90.62 299 ASN A CA 1
ATOM 2357 C C . ASN A 1 299 ? -1.274 -7.642 -10.681 1.00 90.62 299 ASN A C 1
ATOM 2359 O O . ASN A 1 299 ? -1.326 -6.474 -10.321 1.00 90.62 299 ASN A O 1
ATOM 2363 N N . GLY A 1 300 ? -0.313 -8.456 -10.244 1.00 93.94 300 GLY A N 1
ATOM 2364 C CA . GLY A 1 300 ? 0.658 -8.086 -9.214 1.00 93.94 300 GLY A CA 1
ATOM 2365 C C . GLY A 1 300 ? 2.029 -7.690 -9.750 1.00 93.94 300 GLY A C 1
ATOM 2366 O O . GLY A 1 300 ? 2.448 -8.135 -10.828 1.00 93.94 300 GLY A O 1
ATOM 2367 N N . ALA A 1 301 ? 2.774 -6.917 -8.956 1.00 96.88 301 ALA A N 1
ATOM 2368 C CA . ALA A 1 301 ? 4.141 -6.505 -9.273 1.00 96.88 301 ALA A CA 1
ATOM 2369 C C . ALA A 1 301 ? 5.088 -7.705 -9.440 1.00 96.88 301 ALA A C 1
ATOM 2371 O O . ALA A 1 301 ? 5.989 -7.677 -10.285 1.00 96.88 301 ALA A O 1
ATOM 2372 N N . PHE A 1 302 ? 4.862 -8.791 -8.686 1.00 97.25 302 PHE A N 1
ATOM 2373 C CA . PHE A 1 302 ? 5.676 -10.005 -8.780 1.00 97.25 302 PHE A CA 1
ATOM 2374 C C . PHE A 1 302 ? 5.698 -10.562 -10.206 1.00 97.25 302 PHE A C 1
ATOM 2376 O O . PHE A 1 302 ? 6.767 -10.785 -10.771 1.00 97.25 302 PHE A O 1
ATOM 2383 N N . ASN A 1 303 ? 4.536 -10.753 -10.832 1.00 95.62 303 ASN A N 1
ATOM 2384 C CA . ASN A 1 303 ? 4.487 -11.299 -12.187 1.00 95.62 303 ASN A CA 1
ATOM 2385 C C . ASN A 1 303 ? 5.087 -10.328 -13.207 1.00 95.62 303 ASN A C 1
ATOM 2387 O O . ASN A 1 303 ? 5.825 -10.750 -14.101 1.00 95.62 303 ASN A O 1
ATOM 2391 N N . ALA A 1 304 ? 4.823 -9.032 -13.043 1.00 97.31 304 ALA A N 1
ATOM 2392 C CA . ALA A 1 304 ? 5.356 -8.011 -13.930 1.00 97.31 304 ALA A CA 1
ATOM 2393 C C . ALA A 1 304 ? 6.892 -8.007 -13.952 1.00 97.31 304 ALA A C 1
ATOM 2395 O O . ALA A 1 304 ? 7.474 -8.009 -15.032 1.00 97.31 304 ALA A O 1
ATOM 2396 N N . LEU A 1 305 ? 7.551 -8.067 -12.789 1.00 98.31 305 LEU A N 1
ATOM 2397 C CA . LEU A 1 305 ? 9.009 -7.906 -12.693 1.00 98.31 305 LEU A CA 1
ATOM 2398 C C . LEU A 1 305 ? 9.792 -9.230 -12.666 1.00 98.31 305 LEU A C 1
ATOM 2400 O O . LEU A 1 305 ? 10.921 -9.286 -13.158 1.00 98.31 305 LEU A O 1
ATOM 2404 N N . ILE A 1 306 ? 9.219 -10.305 -12.111 1.00 97.50 306 ILE A N 1
ATOM 2405 C CA . ILE A 1 306 ? 9.873 -11.624 -12.046 1.00 97.50 306 ILE A CA 1
ATOM 2406 C C . ILE A 1 306 ? 9.578 -12.446 -13.295 1.00 97.50 306 ILE A C 1
ATOM 2408 O O . ILE A 1 306 ? 10.496 -12.988 -13.912 1.00 97.50 306 ILE A O 1
ATOM 2412 N N . LEU A 1 307 ? 8.304 -12.537 -13.683 1.00 95.31 307 LEU A N 1
ATOM 2413 C CA . LEU A 1 307 ? 7.892 -13.342 -14.836 1.00 95.31 307 LEU A CA 1
ATOM 2414 C C . LEU A 1 307 ? 7.959 -12.564 -16.152 1.00 95.31 307 LEU A C 1
ATOM 2416 O O . LEU A 1 307 ? 7.846 -13.177 -17.213 1.00 95.31 307 LEU A O 1
ATOM 2420 N N . ASN A 1 308 ? 8.165 -11.240 -16.097 1.00 96.44 308 ASN A N 1
ATOM 2421 C CA . ASN A 1 308 ? 8.127 -10.343 -17.257 1.00 96.44 308 ASN A CA 1
ATOM 2422 C C . ASN A 1 308 ? 6.819 -10.482 -18.052 1.00 96.44 308 ASN A C 1
ATOM 2424 O O . ASN A 1 308 ? 6.789 -10.378 -19.285 1.00 96.44 308 ASN A O 1
ATOM 2428 N N . LYS A 1 309 ? 5.730 -10.797 -17.344 1.00 94.25 309 LYS A N 1
ATOM 2429 C CA . LYS A 1 309 ? 4.454 -11.131 -17.959 1.00 94.25 309 LYS A CA 1
ATOM 2430 C C . LYS A 1 309 ? 3.302 -10.884 -16.994 1.00 94.25 309 LYS A C 1
ATOM 2432 O O . LYS A 1 309 ? 3.249 -11.517 -15.946 1.00 94.25 309 LYS A O 1
ATOM 2437 N N . CYS A 1 310 ? 2.378 -9.997 -17.341 1.00 93.88 310 CYS A N 1
ATOM 2438 C CA . CYS A 1 310 ? 1.258 -9.602 -16.480 1.00 93.88 310 CYS A CA 1
ATOM 2439 C C . CYS A 1 310 ? 0.085 -9.039 -17.305 1.00 93.88 310 CYS A C 1
ATOM 2441 O O . CYS A 1 310 ? 0.158 -8.977 -18.530 1.00 93.88 310 CYS A O 1
ATOM 2443 N N . VAL A 1 311 ? -1.018 -8.671 -16.652 1.00 91.19 311 VAL A N 1
ATOM 2444 C CA . VAL A 1 311 ? -2.109 -7.885 -17.267 1.00 91.19 311 VAL A CA 1
ATOM 2445 C C . VAL A 1 311 ? -2.026 -6.422 -16.814 1.00 91.19 311 VAL A C 1
ATOM 2447 O O . VAL A 1 311 ? -1.087 -6.068 -16.103 1.00 91.19 311 VAL A O 1
ATOM 2450 N N . CYS A 1 312 ? -2.983 -5.576 -17.217 1.00 91.06 312 CYS A N 1
ATOM 2451 C CA . CYS A 1 312 ? -2.933 -4.114 -17.067 1.00 91.06 312 CYS A CA 1
ATOM 2452 C C . CYS A 1 312 ? -2.476 -3.648 -15.675 1.00 91.06 312 CYS A C 1
ATOM 2454 O O . CYS A 1 312 ? -1.477 -2.945 -15.564 1.00 91.06 312 CYS A O 1
ATOM 2456 N N . GLU A 1 313 ? -3.132 -4.119 -14.613 1.00 90.69 313 GLU A N 1
ATOM 2457 C CA . GLU A 1 313 ? -2.813 -3.722 -13.235 1.00 90.69 313 GLU A CA 1
ATOM 2458 C C . GLU A 1 313 ? -1.432 -4.216 -12.761 1.00 90.69 313 GLU A C 1
ATOM 2460 O O . GLU A 1 313 ? -0.763 -3.574 -11.956 1.00 90.69 313 GLU A O 1
ATOM 2465 N N . GLY A 1 314 ? -0.934 -5.326 -13.313 1.00 94.31 314 GLY A N 1
ATOM 2466 C CA . GLY A 1 314 ? 0.423 -5.780 -13.018 1.00 94.31 314 GLY A CA 1
ATOM 2467 C C . GLY A 1 314 ? 1.483 -4.827 -13.572 1.00 94.31 314 GLY A C 1
ATOM 2468 O O . GLY A 1 314 ? 2.516 -4.627 -12.933 1.00 94.31 314 GLY A O 1
ATOM 2469 N N . TYR A 1 315 ? 1.242 -4.205 -14.734 1.00 97.06 315 TYR A N 1
ATOM 2470 C CA . TYR A 1 315 ? 2.150 -3.185 -15.271 1.00 97.06 315 TYR A CA 1
ATOM 2471 C C . TYR A 1 315 ? 2.235 -1.978 -14.341 1.00 97.06 315 TYR A C 1
ATOM 2473 O O . TYR A 1 315 ? 3.338 -1.522 -14.036 1.00 97.06 315 TYR A O 1
ATOM 2481 N N . THR A 1 316 ? 1.092 -1.477 -13.877 1.00 95.81 316 THR A N 1
ATOM 2482 C CA . THR A 1 316 ? 1.042 -0.304 -13.006 1.00 95.81 316 THR A CA 1
ATOM 2483 C C . THR A 1 316 ? 1.657 -0.609 -11.644 1.00 95.81 316 THR A C 1
ATOM 2485 O O . THR A 1 316 ? 2.559 0.116 -11.240 1.00 95.81 316 THR A O 1
ATOM 2488 N N . ARG A 1 317 ? 1.332 -1.737 -10.993 1.00 95.69 317 ARG A N 1
ATOM 2489 C CA . ARG A 1 317 ? 1.965 -2.137 -9.716 1.00 95.69 317 ARG A CA 1
ATOM 2490 C C . ARG A 1 317 ? 3.473 -2.383 -9.827 1.00 95.69 317 ARG A C 1
ATOM 2492 O O . ARG A 1 317 ? 4.238 -1.956 -8.963 1.00 95.69 317 ARG A O 1
ATOM 2499 N N . GLY A 1 318 ? 3.931 -3.016 -10.910 1.00 98.00 318 GLY A N 1
ATOM 2500 C CA . GLY A 1 318 ? 5.364 -3.183 -11.175 1.00 98.00 318 GLY A CA 1
ATOM 2501 C C . GLY A 1 318 ? 6.086 -1.840 -11.333 1.00 98.00 318 GLY A C 1
ATOM 2502 O O . GLY A 1 318 ? 7.163 -1.643 -10.770 1.00 98.00 318 GLY A O 1
ATOM 2503 N N . MET A 1 319 ? 5.471 -0.898 -12.055 1.00 98.50 319 MET A N 1
ATOM 2504 C CA . MET A 1 319 ? 5.985 0.465 -12.211 1.00 98.50 319 MET A CA 1
ATOM 2505 C C . MET A 1 319 ? 5.965 1.246 -10.888 1.00 98.50 319 MET A C 1
ATOM 2507 O O . MET A 1 319 ? 6.976 1.867 -10.560 1.00 98.50 319 MET A O 1
ATOM 2511 N N . GLN A 1 320 ? 4.884 1.161 -10.104 1.00 97.12 320 GLN A N 1
ATOM 2512 C CA . GLN A 1 320 ? 4.780 1.770 -8.773 1.00 97.12 320 GLN A CA 1
ATOM 2513 C C . GLN A 1 320 ? 5.919 1.307 -7.862 1.00 97.12 320 GLN A C 1
ATOM 2515 O O . GLN A 1 320 ? 6.603 2.132 -7.262 1.00 97.12 320 GLN A O 1
ATOM 2520 N N . TYR A 1 321 ? 6.193 -0.001 -7.803 1.00 98.12 321 TYR A N 1
ATOM 2521 C CA . TYR A 1 321 ? 7.265 -0.522 -6.954 1.00 98.12 321 TYR A CA 1
ATOM 2522 C C . TYR A 1 321 ? 8.648 0.018 -7.362 1.00 98.12 321 TYR A C 1
ATOM 2524 O O . TYR A 1 321 ? 9.429 0.452 -6.516 1.00 98.12 321 TYR A O 1
ATOM 2532 N N . LEU A 1 322 ? 8.946 0.061 -8.667 1.00 98.50 322 LEU A N 1
ATOM 2533 C CA . LEU A 1 322 ? 10.200 0.629 -9.183 1.00 98.50 322 LEU A CA 1
ATOM 2534 C C . LEU A 1 322 ? 10.342 2.129 -8.862 1.00 98.50 322 LEU A C 1
ATOM 2536 O O . LEU A 1 322 ? 11.441 2.588 -8.547 1.00 98.50 322 LEU A O 1
ATOM 2540 N N . LEU A 1 323 ? 9.245 2.889 -8.916 1.00 97.81 323 LEU A N 1
ATOM 2541 C CA . LEU A 1 323 ? 9.213 4.319 -8.588 1.00 97.81 323 LEU A CA 1
ATOM 2542 C C . LEU A 1 323 ? 9.340 4.573 -7.079 1.00 97.81 323 LEU A C 1
ATOM 2544 O O . LEU A 1 323 ? 10.124 5.431 -6.666 1.00 97.81 323 LEU A O 1
ATOM 2548 N N . LYS A 1 324 ? 8.693 3.751 -6.249 1.00 96.19 324 LYS A N 1
ATOM 2549 C CA . LYS A 1 324 ? 8.792 3.780 -4.781 1.00 96.19 324 LYS A CA 1
ATOM 2550 C C . LYS A 1 324 ? 10.230 3.590 -4.289 1.00 96.19 324 LYS A C 1
ATOM 2552 O O . LYS A 1 324 ? 10.662 4.286 -3.362 1.00 96.19 324 LYS A O 1
ATOM 2557 N N . LEU A 1 325 ? 11.008 2.718 -4.940 1.00 96.88 325 LEU A N 1
ATOM 2558 C CA . LEU A 1 325 ? 12.447 2.543 -4.672 1.00 96.88 325 LEU A CA 1
ATOM 2559 C C . LEU A 1 325 ? 13.284 3.792 -4.987 1.00 96.88 325 LEU A C 1
ATOM 2561 O O . LEU A 1 325 ? 14.390 3.943 -4.473 1.00 96.88 325 LEU A O 1
ATOM 2565 N N . ARG A 1 326 ? 12.770 4.695 -5.826 1.00 95.31 326 ARG A N 1
ATOM 2566 C CA . ARG A 1 326 ? 13.371 5.999 -6.138 1.00 95.31 326 ARG A CA 1
ATOM 2567 C C . ARG A 1 326 ? 12.730 7.154 -5.367 1.00 95.31 326 ARG A C 1
ATOM 2569 O O . ARG A 1 326 ? 13.098 8.300 -5.595 1.00 95.31 326 ARG A O 1
ATOM 2576 N N . GLY A 1 327 ? 11.830 6.853 -4.430 1.00 94.12 327 GLY A N 1
ATOM 2577 C CA . GLY A 1 327 ? 11.166 7.850 -3.591 1.00 94.12 327 GLY A CA 1
ATOM 2578 C C . GLY A 1 327 ? 10.141 8.696 -4.332 1.00 94.12 327 GLY A C 1
ATOM 2579 O O . GLY A 1 327 ? 9.880 9.805 -3.892 1.00 94.12 327 GLY A O 1
ATOM 2580 N N . ILE A 1 328 ? 9.609 8.195 -5.448 1.00 95.50 328 ILE A N 1
ATOM 2581 C CA . ILE A 1 328 ? 8.567 8.865 -6.224 1.00 95.50 328 ILE A CA 1
ATOM 2582 C C . ILE A 1 328 ? 7.229 8.248 -5.825 1.00 95.50 328 ILE A C 1
ATOM 2584 O O . ILE A 1 328 ? 7.038 7.043 -6.008 1.00 95.50 328 ILE A O 1
ATOM 2588 N N . GLN A 1 329 ? 6.335 9.066 -5.278 1.00 93.19 329 GLN A N 1
ATOM 2589 C CA . GLN A 1 329 ? 4.985 8.667 -4.903 1.00 93.19 329 GLN A CA 1
ATOM 2590 C C . GLN A 1 329 ? 4.074 8.578 -6.124 1.00 93.19 329 GLN A C 1
ATOM 2592 O O . GLN A 1 329 ? 4.153 9.377 -7.065 1.00 93.19 329 GLN A O 1
ATOM 2597 N N . THR A 1 330 ? 3.228 7.555 -6.100 1.00 94.38 330 THR A N 1
ATOM 2598 C CA . THR A 1 330 ? 2.331 7.185 -7.189 1.00 94.38 330 THR A CA 1
ATOM 2599 C C . THR A 1 330 ? 1.124 6.446 -6.647 1.00 94.38 330 THR A C 1
ATOM 2601 O O . THR A 1 330 ? 1.221 5.808 -5.601 1.00 94.38 330 THR A O 1
ATOM 2604 N N . HIS A 1 331 ? 0.057 6.392 -7.436 1.00 91.19 331 HIS A N 1
ATOM 2605 C CA . HIS A 1 331 ? -1.091 5.533 -7.168 1.00 91.19 331 HIS A CA 1
ATOM 2606 C C . HIS A 1 331 ? -1.648 4.928 -8.458 1.00 91.19 331 HIS A C 1
ATOM 2608 O O . HIS A 1 331 ? -1.458 5.458 -9.560 1.00 91.19 331 HIS A O 1
ATOM 2614 N N . ASN A 1 332 ? -2.338 3.797 -8.305 1.00 89.62 332 ASN A N 1
ATOM 2615 C CA . ASN A 1 332 ? -3.137 3.217 -9.377 1.00 89.62 332 ASN A CA 1
ATOM 2616 C C . ASN A 1 332 ? -4.389 4.054 -9.615 1.00 89.62 332 ASN A C 1
ATOM 2618 O O . ASN A 1 332 ? -5.006 4.549 -8.676 1.00 89.62 332 ASN A O 1
ATOM 2622 N N . VAL A 1 333 ? -4.772 4.143 -10.883 1.00 86.81 333 VAL A N 1
ATOM 2623 C CA . VAL A 1 333 ? -5.999 4.791 -11.325 1.00 86.81 333 VAL A CA 1
ATOM 2624 C C . VAL A 1 333 ? -6.756 3.809 -12.197 1.00 86.81 333 VAL A C 1
ATOM 2626 O O . VAL A 1 333 ? -6.266 3.359 -13.239 1.00 86.81 333 VAL A O 1
ATOM 2629 N N . ASP A 1 334 ? -7.959 3.471 -11.762 1.00 82.50 334 ASP A N 1
ATOM 2630 C CA . ASP A 1 334 ? -8.851 2.612 -12.525 1.00 82.50 334 ASP A CA 1
ATOM 2631 C C . ASP A 1 334 ? -9.502 3.395 -13.654 1.00 82.50 334 ASP A C 1
ATOM 2633 O O . ASP A 1 334 ? -9.874 4.563 -13.505 1.00 82.50 334 ASP A O 1
ATOM 2637 N N . CYS A 1 335 ? -9.641 2.756 -14.810 1.00 82.00 335 CYS A N 1
ATOM 2638 C CA . CYS A 1 335 ? -10.228 3.401 -15.971 1.00 82.00 335 CYS A CA 1
ATOM 2639 C C . CYS A 1 335 ? -10.783 2.409 -16.999 1.00 82.00 335 CYS A C 1
ATOM 2641 O O . CYS A 1 335 ? -10.629 1.190 -16.911 1.00 82.00 335 CYS A O 1
ATOM 2643 N N . TYR A 1 336 ? -11.423 2.972 -18.016 1.00 79.94 336 TYR A N 1
ATOM 2644 C CA . TYR A 1 336 ? -11.943 2.269 -19.181 1.00 79.94 336 TYR A CA 1
ATOM 2645 C C . TYR A 1 336 ? -11.191 2.700 -20.421 1.00 79.94 336 TYR A C 1
ATOM 2647 O O . TYR A 1 336 ? -10.876 3.880 -20.570 1.00 79.94 336 TYR A O 1
ATOM 2655 N N . ALA A 1 337 ? -10.983 1.771 -21.354 1.00 77.88 337 ALA A N 1
ATOM 2656 C CA . ALA A 1 337 ? -10.542 2.147 -22.687 1.00 77.88 337 ALA A CA 1
ATOM 2657 C C . ALA A 1 337 ? -11.664 2.909 -23.406 1.00 77.88 337 ALA A C 1
ATOM 2659 O O . ALA A 1 337 ? -12.783 2.410 -23.536 1.00 77.88 337 ALA A O 1
ATOM 2660 N N . GLY A 1 338 ? -11.339 4.092 -23.915 1.00 75.56 338 GLY A N 1
ATOM 2661 C CA . GLY A 1 338 ? -12.259 4.973 -24.625 1.00 75.56 338 GLY A CA 1
ATOM 2662 C C . GLY A 1 338 ? -12.473 6.302 -23.908 1.00 75.56 338 GLY A C 1
ATOM 2663 O O . GLY A 1 338 ? -12.408 6.396 -22.682 1.00 75.56 338 GLY A O 1
ATOM 2664 N N . LYS A 1 339 ? -12.729 7.340 -24.706 1.00 73.56 339 LYS A N 1
ATOM 2665 C CA . LYS A 1 339 ? -13.114 8.660 -24.212 1.00 73.56 339 LYS A CA 1
ATOM 2666 C C . LYS A 1 339 ? -14.518 8.610 -23.620 1.00 73.56 339 LYS A C 1
ATOM 2668 O O . LYS A 1 339 ? -15.408 7.992 -24.202 1.00 73.56 339 LYS A O 1
ATOM 2673 N N . ASP A 1 340 ? -14.722 9.342 -22.536 1.00 67.56 340 ASP A N 1
ATOM 2674 C CA . ASP A 1 340 ? -16.054 9.578 -21.999 1.00 67.56 340 ASP A CA 1
ATOM 2675 C C . ASP A 1 340 ? -16.818 10.563 -22.897 1.00 67.56 340 ASP A C 1
ATOM 2677 O O . ASP A 1 340 ? -16.607 11.776 -22.854 1.00 67.56 340 ASP A O 1
ATOM 2681 N N . GLU A 1 341 ? -17.684 10.035 -23.760 1.00 66.19 341 GLU A N 1
ATOM 2682 C CA . GLU A 1 341 ? -18.612 10.833 -24.578 1.00 66.19 341 GLU A CA 1
ATOM 2683 C C . GLU A 1 341 ? -19.921 11.148 -23.840 1.00 66.19 341 GLU A C 1
ATOM 2685 O O . GLU A 1 341 ? -20.742 11.933 -24.310 1.00 66.19 341 GLU A O 1
ATOM 2690 N N . THR A 1 342 ? -20.115 10.523 -22.683 1.00 57.44 342 THR A N 1
ATOM 2691 C CA . THR A 1 342 ? -21.334 10.570 -21.875 1.00 57.44 342 THR A CA 1
ATOM 2692 C C . THR A 1 342 ? -21.242 11.540 -20.700 1.00 57.44 342 THR A C 1
ATOM 2694 O O . TH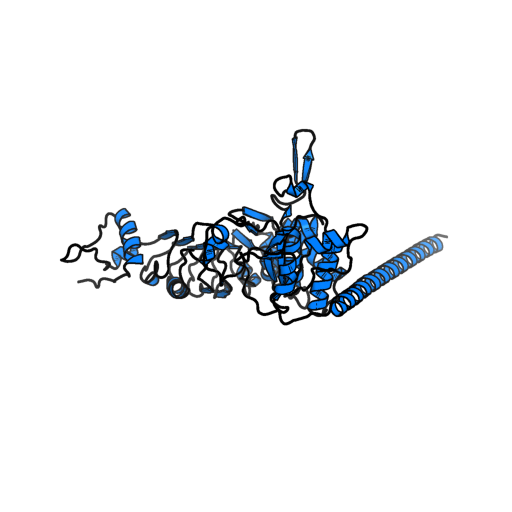R A 1 342 ? -22.252 11.772 -20.043 1.00 57.44 342 THR A O 1
ATOM 2697 N N . HIS A 1 343 ? -20.063 12.129 -20.459 1.00 59.03 343 HIS A N 1
ATOM 2698 C CA . HIS A 1 343 ? -19.764 12.979 -19.301 1.00 59.03 343 HIS A CA 1
ATOM 2699 C C . HIS A 1 343 ? -20.028 12.284 -17.958 1.00 59.03 343 HIS A C 1
ATOM 2701 O O . HIS A 1 343 ? -20.358 12.936 -16.970 1.00 59.03 343 HIS A O 1
ATOM 2707 N N . MET A 1 344 ? -19.883 10.958 -17.915 1.00 54.94 344 MET A N 1
ATOM 2708 C CA . MET A 1 344 ? -20.033 10.189 -16.687 1.00 54.94 344 MET A CA 1
ATOM 2709 C C . MET A 1 344 ? -19.011 10.620 -15.632 1.00 54.94 344 MET A C 1
ATOM 2711 O O . MET A 1 344 ? -19.394 10.765 -14.487 1.00 54.94 344 MET A O 1
ATOM 2715 N N . ALA A 1 345 ? -17.761 10.924 -15.988 1.00 50.47 345 ALA A N 1
ATOM 2716 C CA . ALA A 1 345 ? -16.720 11.347 -15.043 1.00 50.47 345 ALA A CA 1
ATOM 2717 C C . ALA A 1 345 ? -16.811 12.831 -14.597 1.00 50.47 345 ALA A C 1
ATOM 2719 O O . ALA A 1 345 ? -15.917 13.316 -13.899 1.00 50.47 345 ALA A O 1
ATOM 2720 N N . ASP A 1 346 ? -17.849 13.576 -15.001 1.00 56.03 346 ASP A N 1
ATOM 2721 C CA . ASP A 1 346 ? -18.054 14.983 -14.625 1.00 56.03 346 ASP A CA 1
ATOM 2722 C C . ASP A 1 346 ? -18.889 15.106 -13.335 1.00 56.03 346 ASP A C 1
ATOM 2724 O O . ASP A 1 346 ? -20.115 14.985 -13.341 1.00 56.03 346 ASP A O 1
ATOM 2728 N N . GLU A 1 347 ? -18.223 15.408 -12.215 1.00 51.28 347 GLU A N 1
ATOM 2729 C CA . GLU A 1 347 ? -18.860 15.596 -10.901 1.00 51.28 347 GLU A CA 1
ATOM 2730 C C . GLU A 1 347 ? -19.869 16.767 -10.850 1.00 51.28 347 GLU A C 1
ATOM 2732 O O . GLU A 1 347 ? -20.639 16.870 -9.892 1.00 51.28 347 GLU A O 1
ATOM 2737 N N . SER A 1 348 ? -19.887 17.661 -11.850 1.00 51.75 348 SER A N 1
ATOM 2738 C CA . SER A 1 348 ? -20.797 18.815 -11.905 1.00 51.75 348 SER A CA 1
ATOM 2739 C C . SER A 1 348 ? -22.179 18.507 -12.505 1.00 51.75 348 SER A C 1
ATOM 2741 O O . SER A 1 348 ? -23.086 19.346 -12.432 1.00 51.75 348 SER A O 1
ATOM 2743 N N . MET A 1 349 ? -22.378 17.310 -13.071 1.00 50.44 349 MET A N 1
ATOM 2744 C CA . MET A 1 349 ? -23.657 16.877 -13.642 1.00 50.44 349 MET A CA 1
ATOM 2745 C C . MET A 1 349 ? -24.631 16.371 -12.559 1.00 50.44 349 MET A C 1
ATOM 2747 O O . MET A 1 349 ? -24.246 15.749 -11.571 1.00 50.44 349 MET A O 1
ATOM 2751 N N . LYS A 1 350 ? -25.935 16.643 -12.737 1.00 48.12 350 LYS A N 1
ATOM 2752 C CA . LYS A 1 350 ? -26.991 16.094 -11.867 1.00 48.12 350 LYS A CA 1
ATOM 2753 C C . LYS A 1 350 ? -27.152 14.602 -12.131 1.00 48.12 350 LYS A C 1
ATOM 2755 O O . LYS A 1 350 ? -27.250 14.205 -13.285 1.00 48.12 350 LYS A O 1
ATOM 2760 N N . GLU A 1 351 ? -27.259 13.825 -11.059 1.00 49.12 351 GLU A N 1
ATOM 2761 C CA . GLU A 1 351 ? -27.447 12.379 -11.144 1.00 49.12 351 GLU A CA 1
ATOM 2762 C C . GLU A 1 351 ? -28.713 12.007 -11.932 1.00 49.12 351 GLU A C 1
ATOM 2764 O O . GLU A 1 351 ? -29.805 12.518 -11.658 1.00 49.12 351 GLU A O 1
ATOM 2769 N N . ASP A 1 352 ? -28.573 11.090 -12.886 1.00 49.06 352 ASP A N 1
ATOM 2770 C CA . ASP A 1 352 ? -29.677 10.458 -13.599 1.00 49.06 352 ASP A CA 1
ATOM 2771 C C . ASP A 1 352 ? -29.461 8.941 -13.754 1.00 49.06 352 ASP A C 1
ATOM 2773 O O . ASP A 1 352 ? -28.519 8.354 -13.214 1.00 49.06 352 ASP A O 1
ATOM 2777 N N . LEU A 1 353 ? -30.376 8.270 -14.459 1.00 39.47 353 LEU A N 1
ATOM 2778 C CA . LEU A 1 353 ? -30.327 6.819 -14.672 1.00 39.47 353 LEU A CA 1
ATOM 2779 C C . LEU A 1 353 ? -29.064 6.341 -15.420 1.00 39.47 353 LEU A C 1
ATOM 2781 O O . LEU A 1 353 ? -28.762 5.156 -15.368 1.00 39.47 353 LEU A O 1
ATOM 2785 N N . TYR A 1 354 ? -28.323 7.223 -16.093 1.00 43.62 354 TYR A N 1
ATOM 2786 C CA . TYR A 1 354 ? -27.081 6.898 -16.799 1.00 43.62 354 TYR A CA 1
ATOM 2787 C C . TYR A 1 354 ? -25.828 7.211 -15.968 1.00 43.62 354 TYR A C 1
ATOM 2789 O O . TYR A 1 354 ? -24.801 6.580 -16.185 1.00 43.62 354 TYR A O 1
ATOM 2797 N N . THR A 1 355 ? -25.914 8.090 -14.963 1.00 49.78 355 THR A N 1
ATOM 2798 C CA . THR A 1 355 ? -24.846 8.285 -13.958 1.00 49.78 355 THR A CA 1
ATOM 2799 C C . THR A 1 355 ? -24.952 7.314 -12.772 1.00 49.78 355 THR A C 1
ATOM 2801 O O . THR A 1 355 ? -24.028 7.211 -11.975 1.00 49.78 355 THR A O 1
ATOM 2804 N N . THR A 1 356 ? -26.096 6.637 -12.603 1.00 44.22 356 THR A N 1
ATOM 2805 C CA . THR A 1 356 ? -26.375 5.712 -11.481 1.00 44.22 356 THR A CA 1
ATOM 2806 C C . THR A 1 356 ? -26.206 4.230 -11.828 1.00 44.22 356 THR A C 1
ATOM 2808 O O . THR A 1 356 ? -26.083 3.403 -10.922 1.00 44.22 356 THR A O 1
ATOM 2811 N N . TYR A 1 357 ? -26.170 3.870 -13.115 1.00 43.91 357 TYR A N 1
ATOM 2812 C CA . TYR A 1 357 ? -25.947 2.495 -13.558 1.00 43.91 357 TYR A CA 1
ATOM 2813 C C . TYR A 1 357 ? -24.482 2.282 -13.924 1.00 43.91 357 TYR A C 1
ATOM 2815 O O . TYR A 1 357 ? -24.057 2.588 -15.031 1.00 43.91 357 TYR A O 1
ATOM 2823 N N . THR A 1 358 ? -23.751 1.713 -12.963 1.00 44.38 358 THR A N 1
ATOM 2824 C CA . THR A 1 358 ? -22.613 0.799 -13.155 1.00 44.38 358 THR A CA 1
ATOM 2825 C C . THR A 1 358 ? -21.885 0.943 -14.495 1.00 44.38 358 THR A C 1
ATOM 2827 O O . THR A 1 358 ? -21.946 0.057 -15.348 1.00 44.38 358 THR A O 1
ATOM 2830 N N . ILE A 1 359 ? -21.091 2.004 -14.632 1.00 47.41 359 ILE A N 1
ATOM 2831 C CA . ILE A 1 359 ? -19.697 1.755 -14.993 1.00 47.41 359 ILE A CA 1
ATOM 2832 C C . ILE A 1 359 ? -19.259 0.615 -14.051 1.00 47.41 359 ILE A C 1
ATOM 2834 O O . ILE A 1 359 ? -19.456 0.795 -12.843 1.00 47.41 359 ILE A O 1
ATOM 2838 N N . PRO A 1 360 ? -18.866 -0.583 -14.537 1.00 43.12 360 PRO A N 1
ATOM 2839 C CA . PRO A 1 360 ? -18.411 -1.652 -13.657 1.00 43.12 360 PRO A CA 1
ATOM 2840 C C . PRO A 1 360 ? -17.548 -1.069 -12.531 1.00 43.12 360 PRO A C 1
ATOM 2842 O O . PRO A 1 360 ? -16.768 -0.132 -12.716 1.00 43.12 360 PRO A O 1
ATOM 2845 N N . GLU A 1 361 ? -17.799 -1.501 -11.305 1.00 45.31 361 GLU A N 1
ATOM 2846 C CA . GLU A 1 361 ? -17.179 -0.892 -10.122 1.00 45.31 361 GLU A CA 1
ATOM 2847 C C . GLU A 1 361 ? -15.628 -0.989 -10.177 1.00 45.31 361 GLU A C 1
ATOM 2849 O O . GLU A 1 361 ? -14.934 -0.347 -9.394 1.00 45.31 361 GLU A O 1
ATOM 2854 N N . ASP A 1 362 ? -15.121 -1.744 -11.157 1.00 46.47 362 ASP A N 1
ATOM 2855 C CA . ASP A 1 362 ? -13.791 -1.896 -11.720 1.00 46.47 362 ASP A CA 1
ATOM 2856 C C . ASP A 1 362 ? -13.664 -1.261 -13.122 1.00 46.47 362 ASP A C 1
ATOM 2858 O O . ASP A 1 362 ? -14.230 -1.742 -14.102 1.00 46.47 362 ASP A O 1
ATOM 2862 N N . GLY A 1 363 ? -12.818 -0.241 -13.289 1.00 52.81 363 GLY A N 1
ATOM 2863 C CA . GLY A 1 363 ? -12.214 -0.043 -14.607 1.00 52.81 363 GLY A CA 1
ATOM 2864 C C . GLY A 1 363 ? -11.590 -1.364 -15.073 1.00 52.81 363 GLY A C 1
ATOM 2865 O O . GLY A 1 363 ? -10.790 -1.943 -14.347 1.00 52.81 363 GLY A O 1
ATOM 2866 N N . TYR A 1 364 ? -11.930 -1.884 -16.259 1.00 68.56 364 TYR A N 1
ATOM 2867 C CA . TYR A 1 364 ? -11.269 -3.107 -16.762 1.00 68.56 364 TYR A CA 1
ATOM 2868 C C . TYR A 1 364 ? -9.812 -2.851 -17.186 1.00 68.56 364 TYR A C 1
ATOM 2870 O O . TYR A 1 364 ? -9.118 -3.754 -17.667 1.00 68.56 364 TYR A O 1
ATOM 2878 N N . HIS A 1 365 ? -9.358 -1.606 -17.051 1.00 85.19 365 HIS A N 1
ATOM 2879 C CA . HIS A 1 365 ? -8.012 -1.155 -17.323 1.00 85.19 365 HIS A CA 1
ATOM 2880 C C . HIS A 1 365 ? -7.457 -0.362 -16.135 1.00 85.19 365 HIS A C 1
ATOM 2882 O O . HIS A 1 365 ? -8.195 0.264 -15.378 1.00 85.19 365 HIS A O 1
ATOM 2888 N N . SER A 1 366 ? -6.136 -0.386 -15.989 1.00 88.69 366 SER A N 1
ATOM 2889 C CA . SER A 1 366 ? -5.420 0.292 -14.909 1.00 88.69 366 SER A CA 1
ATOM 2890 C C . SER A 1 366 ? -4.304 1.126 -15.515 1.00 88.69 366 SER A C 1
ATOM 2892 O O . SER A 1 366 ? -3.510 0.619 -16.312 1.00 88.69 366 SER A O 1
ATOM 2894 N N . ILE A 1 367 ? -4.251 2.393 -15.115 1.00 94.00 367 ILE A N 1
ATOM 2895 C CA . ILE A 1 367 ? -3.151 3.314 -15.399 1.00 94.00 367 ILE A CA 1
ATOM 2896 C C . ILE A 1 367 ? -2.533 3.780 -14.075 1.00 94.00 367 ILE A C 1
ATOM 2898 O O . ILE A 1 367 ? -3.002 3.425 -12.993 1.00 94.00 367 ILE A O 1
ATOM 2902 N N . ILE A 1 368 ? -1.447 4.541 -14.146 1.00 95.31 368 ILE A N 1
ATOM 2903 C CA . ILE A 1 368 ? -0.739 5.048 -12.966 1.00 95.31 368 ILE A CA 1
ATOM 2904 C C . ILE A 1 368 ? -0.669 6.571 -13.025 1.00 95.31 368 ILE A C 1
ATOM 2906 O O . ILE A 1 368 ? -0.411 7.143 -14.085 1.00 95.31 368 ILE A O 1
ATOM 2910 N N . CYS A 1 369 ? -0.877 7.224 -11.887 1.00 95.31 369 CYS A N 1
ATOM 2911 C CA . CYS A 1 369 ? -0.643 8.651 -11.717 1.00 95.31 369 CYS A CA 1
ATOM 2912 C C . CYS A 1 369 ? 0.611 8.878 -10.863 1.00 95.31 369 CYS A C 1
ATOM 2914 O O . CYS A 1 369 ? 0.855 8.167 -9.886 1.00 95.31 369 CYS A O 1
ATOM 2916 N N . ILE A 1 370 ? 1.431 9.848 -11.270 1.00 96.38 370 ILE A N 1
ATOM 2917 C CA . ILE A 1 370 ? 2.700 10.209 -10.642 1.00 96.38 370 ILE A CA 1
ATOM 2918 C C . ILE A 1 370 ? 2.505 11.466 -9.799 1.00 96.38 370 ILE A C 1
ATOM 2920 O O . ILE A 1 370 ? 2.641 12.586 -10.300 1.00 96.38 370 ILE A O 1
ATOM 2924 N N . ASP A 1 371 ? 2.186 11.274 -8.520 1.00 92.81 371 ASP A N 1
ATOM 2925 C CA . ASP A 1 371 ? 1.832 12.349 -7.589 1.00 92.81 371 ASP A CA 1
ATOM 2926 C C . ASP A 1 371 ? 2.941 13.409 -7.494 1.00 92.81 371 ASP A C 1
ATOM 2928 O O . ASP A 1 371 ? 2.688 14.601 -7.677 1.00 92.81 371 ASP A O 1
ATOM 2932 N N . ASP A 1 372 ? 4.195 12.969 -7.352 1.00 93.31 372 ASP A N 1
ATOM 2933 C CA . ASP A 1 372 ? 5.367 13.847 -7.199 1.00 93.31 372 ASP A CA 1
ATOM 2934 C C . ASP A 1 372 ? 5.849 14.495 -8.511 1.00 93.31 372 ASP A C 1
ATOM 2936 O O . ASP A 1 372 ? 6.910 15.128 -8.559 1.00 93.31 372 ASP A O 1
ATOM 2940 N N . TYR A 1 373 ? 5.113 14.329 -9.614 1.00 94.38 373 TYR A N 1
ATOM 2941 C CA . TYR A 1 373 ? 5.492 14.888 -10.910 1.00 94.38 373 TYR A CA 1
ATOM 2942 C C . TYR A 1 373 ? 4.305 15.499 -11.657 1.00 94.38 373 TYR A C 1
ATOM 2944 O O . TYR A 1 373 ? 3.956 15.088 -12.767 1.00 94.38 373 TYR A O 1
ATOM 2952 N N . ASP A 1 374 ? 3.730 16.533 -11.039 1.00 93.94 374 ASP A N 1
ATOM 2953 C CA . ASP A 1 374 ? 2.568 17.297 -11.509 1.00 93.94 374 ASP A CA 1
ATOM 2954 C C . ASP A 1 374 ? 1.278 16.461 -11.647 1.00 93.94 374 ASP A C 1
ATOM 2956 O O . ASP A 1 374 ? 0.405 16.789 -12.460 1.00 93.94 374 ASP A O 1
ATOM 2960 N N . ALA A 1 375 ? 1.170 15.366 -10.881 1.00 94.12 375 ALA A N 1
ATOM 2961 C CA . ALA A 1 375 ? 0.074 14.399 -10.967 1.00 94.12 375 ALA A CA 1
ATOM 2962 C C . ALA A 1 375 ? -0.200 13.954 -12.418 1.00 94.12 375 ALA A C 1
ATOM 2964 O O . ALA A 1 375 ? -1.338 13.968 -12.889 1.00 94.12 375 ALA A O 1
ATOM 2965 N N . LEU A 1 376 ? 0.862 13.670 -13.179 1.00 95.44 376 LEU A N 1
ATOM 2966 C CA . LEU A 1 376 ? 0.744 13.208 -14.562 1.00 95.44 376 LEU A CA 1
ATOM 2967 C C . LEU A 1 376 ? 0.507 11.708 -14.632 1.00 95.44 376 LEU A C 1
ATOM 2969 O O . LEU A 1 376 ? 0.952 10.954 -13.776 1.00 95.44 376 LEU A O 1
ATOM 2973 N N . TYR A 1 377 ? -0.128 11.281 -15.712 1.00 96.50 377 TYR A N 1
ATOM 2974 C CA . TYR A 1 377 ? -0.556 9.911 -15.924 1.00 96.50 377 TYR A CA 1
ATOM 2975 C C . TYR A 1 377 ? 0.364 9.188 -16.903 1.00 96.50 377 TYR A C 1
ATOM 2977 O O . TYR A 1 377 ? 0.867 9.781 -17.861 1.00 96.50 377 TYR A O 1
ATOM 2985 N N . CYS A 1 378 ? 0.546 7.896 -16.675 1.00 97.50 378 CYS A N 1
ATOM 2986 C CA . CYS A 1 378 ? 1.233 6.977 -17.569 1.00 97.50 378 CYS A CA 1
ATOM 2987 C C . CYS A 1 378 ? 0.360 5.738 -17.801 1.00 97.50 378 CYS A C 1
ATOM 2989 O O . CYS A 1 378 ? -0.330 5.287 -16.886 1.00 97.50 378 CYS A O 1
ATOM 2991 N N . ASP A 1 379 ? 0.436 5.150 -18.995 1.00 97.38 379 ASP A N 1
ATOM 2992 C CA . ASP A 1 379 ? -0.153 3.837 -19.280 1.00 97.38 379 ASP A CA 1
ATOM 2993 C C . ASP A 1 379 ? 0.940 2.864 -19.743 1.00 97.38 379 ASP A C 1
ATOM 2995 O O . ASP A 1 379 ? 1.152 2.663 -20.949 1.00 97.38 379 ASP A O 1
ATOM 2999 N N . PRO A 1 380 ? 1.634 2.221 -18.786 1.00 97.62 380 PRO A N 1
ATOM 3000 C CA . PRO A 1 380 ? 2.714 1.299 -19.109 1.00 97.62 380 PRO A CA 1
ATOM 3001 C C . PRO A 1 380 ? 2.232 0.056 -19.872 1.00 97.62 380 PRO A C 1
ATOM 3003 O O . PRO A 1 380 ? 3.027 -0.570 -20.575 1.00 97.62 380 PRO A O 1
ATOM 3006 N N . CYS A 1 381 ? 0.951 -0.315 -19.768 1.00 95.94 381 CYS A N 1
ATOM 3007 C CA . CYS A 1 381 ? 0.399 -1.477 -20.456 1.00 95.94 381 CYS A CA 1
ATOM 3008 C C . CYS A 1 381 ? 0.187 -1.188 -21.948 1.00 95.94 381 CYS A C 1
ATOM 3010 O O . CYS A 1 381 ? 0.616 -1.970 -22.806 1.00 95.94 381 CYS A O 1
ATOM 3012 N N . TRP A 1 382 ? -0.452 -0.066 -22.290 1.00 95.31 382 TRP A N 1
ATOM 3013 C CA . TRP A 1 382 ? -0.656 0.310 -23.691 1.00 95.31 382 TRP A CA 1
ATOM 3014 C C . TRP A 1 382 ? 0.651 0.703 -24.367 1.00 95.31 382 TRP A C 1
ATOM 3016 O O . TRP A 1 382 ? 0.876 0.309 -25.518 1.00 95.31 382 TRP A O 1
ATOM 3026 N N . ASP A 1 383 ? 1.549 1.389 -23.654 1.00 97.31 383 ASP A N 1
ATOM 3027 C CA . ASP A 1 383 ? 2.886 1.673 -24.169 1.00 97.31 383 ASP A CA 1
ATOM 3028 C C . ASP A 1 383 ? 3.667 0.377 -24.430 1.00 97.31 383 ASP A C 1
ATOM 3030 O O . ASP A 1 383 ? 4.290 0.263 -25.486 1.00 97.31 383 ASP A O 1
ATOM 3034 N N . ALA A 1 384 ? 3.568 -0.651 -23.577 1.00 96.94 384 ALA A N 1
ATOM 3035 C CA . ALA A 1 384 ? 4.146 -1.968 -23.864 1.00 96.94 384 ALA A CA 1
ATOM 3036 C C . ALA A 1 384 ? 3.558 -2.618 -25.120 1.00 96.94 384 ALA A C 1
ATOM 3038 O O . ALA A 1 384 ? 4.303 -3.093 -25.983 1.00 96.94 384 ALA A O 1
ATOM 3039 N N . CYS A 1 385 ? 2.233 -2.593 -25.273 1.00 92.38 385 CYS A N 1
ATOM 3040 C CA . CYS A 1 385 ? 1.562 -3.158 -26.443 1.00 92.38 385 CYS A CA 1
ATOM 3041 C C . CYS A 1 385 ? 2.013 -2.469 -27.745 1.00 92.38 385 CYS A C 1
ATOM 3043 O O . CYS A 1 385 ? 2.379 -3.141 -28.716 1.00 92.38 385 CYS A O 1
ATOM 3045 N N . GLN A 1 386 ? 2.065 -1.133 -27.764 1.00 94.69 386 GLN A N 1
ATOM 3046 C CA . GLN A 1 386 ? 2.570 -0.350 -28.900 1.00 94.69 386 GLN A CA 1
ATOM 3047 C C . GLN A 1 386 ? 4.067 -0.601 -29.140 1.00 94.69 386 GLN A C 1
ATOM 3049 O O . GLN A 1 386 ? 4.517 -0.804 -30.278 1.00 94.69 386 GLN A O 1
ATOM 3054 N N . TYR A 1 387 ? 4.854 -0.668 -28.067 1.00 95.75 387 TYR A N 1
ATOM 3055 C CA . TYR A 1 387 ? 6.290 -0.899 -28.144 1.00 95.75 387 TYR A CA 1
ATOM 3056 C C . TYR A 1 387 ? 6.642 -2.297 -28.659 1.00 95.75 387 TYR A C 1
ATOM 3058 O O . TYR A 1 387 ? 7.665 -2.472 -29.323 1.00 95.75 387 TYR A O 1
ATOM 3066 N N . GLN A 1 388 ? 5.791 -3.296 -28.456 1.00 93.88 388 GLN A N 1
ATOM 3067 C CA . GLN A 1 388 ? 6.053 -4.670 -28.896 1.00 93.88 388 GLN A CA 1
ATOM 3068 C C . GLN A 1 388 ? 5.406 -5.000 -30.247 1.00 93.88 388 GLN A C 1
ATOM 3070 O O . GLN A 1 388 ? 5.897 -5.864 -30.974 1.00 93.88 388 GLN A O 1
ATOM 3075 N N . ALA A 1 389 ? 4.363 -4.270 -30.651 1.00 91.88 389 ALA A N 1
ATOM 3076 C CA . ALA A 1 389 ? 3.743 -4.437 -31.961 1.00 91.88 389 ALA A CA 1
ATOM 3077 C C . ALA A 1 389 ? 4.724 -4.131 -33.110 1.00 91.88 389 ALA A C 1
ATOM 3079 O O . ALA A 1 389 ? 5.463 -3.145 -33.078 1.00 91.88 389 ALA A O 1
ATOM 3080 N N . LYS A 1 390 ? 4.689 -4.934 -34.184 1.00 91.69 390 LYS A N 1
ATOM 3081 C CA . LYS A 1 390 ? 5.611 -4.829 -35.337 1.00 91.69 390 LYS A CA 1
ATOM 3082 C C . LYS A 1 390 ? 5.705 -3.417 -35.934 1.00 91.69 390 LYS A C 1
ATOM 3084 O O . LYS A 1 390 ? 6.784 -3.002 -36.342 1.00 91.69 390 LYS A O 1
ATOM 3089 N N . TYR A 1 391 ? 4.583 -2.700 -35.970 1.00 91.81 391 TYR A N 1
ATOM 3090 C CA . TYR A 1 391 ? 4.471 -1.339 -36.506 1.00 91.81 391 TYR A CA 1
ATOM 3091 C C . TYR A 1 391 ? 3.957 -0.331 -35.466 1.00 91.81 391 TYR A C 1
ATOM 3093 O O . TYR A 1 391 ? 3.502 0.746 -35.835 1.00 91.81 391 TYR A O 1
ATOM 3101 N N . GLY A 1 392 ? 3.980 -0.689 -34.178 1.00 89.94 392 GLY A N 1
ATOM 3102 C CA . GLY A 1 392 ? 3.491 0.186 -33.114 1.00 89.94 392 GLY A CA 1
ATOM 3103 C C . GLY A 1 392 ? 4.492 1.274 -32.726 1.00 89.94 392 GLY A C 1
ATOM 3104 O O . GLY A 1 392 ? 5.689 1.181 -33.022 1.00 89.94 392 GLY A O 1
ATOM 3105 N N . ASN A 1 393 ? 3.985 2.306 -32.057 1.00 91.56 393 ASN A N 1
ATOM 3106 C CA . ASN A 1 393 ? 4.756 3.484 -31.668 1.00 91.56 393 ASN A CA 1
ATOM 3107 C C . ASN A 1 393 ? 5.765 3.158 -30.546 1.00 91.56 393 ASN A C 1
ATOM 3109 O O . ASN A 1 393 ? 5.396 2.580 -29.528 1.00 91.56 393 ASN A O 1
ATOM 3113 N N . LYS A 1 394 ? 7.044 3.525 -30.723 1.00 92.31 394 LYS A N 1
ATOM 3114 C CA . LYS A 1 394 ? 8.129 3.273 -29.746 1.00 92.31 394 LYS A CA 1
ATOM 3115 C C . LYS A 1 394 ? 8.456 4.480 -28.865 1.00 92.31 394 LYS A C 1
ATOM 3117 O O . LYS A 1 394 ? 9.350 4.387 -28.020 1.00 92.31 394 LYS A O 1
ATOM 3122 N N . ASP A 1 395 ? 7.740 5.583 -29.066 1.00 92.75 395 ASP A N 1
ATOM 3123 C CA . ASP A 1 395 ? 7.984 6.868 -28.413 1.00 92.75 395 ASP A CA 1
ATOM 3124 C C . ASP A 1 395 ? 7.191 7.043 -27.111 1.00 92.75 395 ASP A C 1
ATOM 3126 O O . ASP A 1 395 ? 7.149 8.154 -26.591 1.00 92.75 395 ASP A O 1
ATOM 3130 N N . LEU A 1 396 ? 6.578 5.975 -26.584 1.00 95.06 396 LEU A N 1
ATOM 3131 C CA . LEU A 1 396 ? 5.800 5.968 -25.335 1.00 95.06 396 LEU A CA 1
ATOM 3132 C C . LEU A 1 396 ? 4.642 6.990 -25.346 1.00 95.06 396 LEU A C 1
ATOM 3134 O O . LEU A 1 396 ? 4.685 7.987 -24.613 1.00 95.06 396 LEU A O 1
ATOM 3138 N N . PRO A 1 397 ? 3.677 6.876 -26.281 1.00 94.31 397 PRO A N 1
ATOM 3139 C CA . PRO A 1 397 ? 2.599 7.854 -26.459 1.00 94.31 397 PRO A CA 1
ATOM 3140 C C . PRO A 1 397 ? 1.773 8.151 -25.201 1.00 94.31 397 PRO A C 1
ATOM 3142 O O . PRO A 1 397 ? 1.237 9.260 -25.123 1.00 94.31 397 PRO A O 1
ATOM 3145 N N . TYR A 1 398 ? 1.695 7.228 -24.241 1.00 95.56 398 TYR A N 1
ATOM 3146 C CA . TYR A 1 398 ? 0.881 7.387 -23.033 1.00 95.56 398 TYR A CA 1
ATOM 3147 C C . TYR A 1 398 ? 1.674 7.801 -21.786 1.00 95.56 398 TYR A C 1
ATOM 3149 O O . TYR A 1 398 ? 1.069 8.153 -20.780 1.00 95.56 398 TYR A O 1
ATOM 3157 N N . CYS A 1 399 ? 3.001 7.868 -21.873 1.00 96.56 399 CYS A N 1
ATOM 3158 C CA . CYS A 1 399 ? 3.878 8.394 -20.829 1.00 96.56 399 CYS A CA 1
ATOM 3159 C C . CYS A 1 399 ? 3.681 9.906 -20.568 1.00 96.56 399 CYS A C 1
ATOM 3161 O O . CYS A 1 399 ? 3.748 10.720 -21.502 1.00 96.56 399 CYS A O 1
ATOM 3163 N N . LEU A 1 400 ? 3.542 10.278 -19.286 1.00 95.88 400 LEU A N 1
ATOM 3164 C CA . LEU A 1 400 ? 3.529 11.648 -18.746 1.00 95.88 400 LEU A CA 1
ATOM 3165 C C . LEU A 1 400 ? 2.466 12.574 -19.361 1.00 95.88 400 LEU A C 1
ATOM 3167 O O . LEU A 1 400 ? 2.756 13.699 -19.780 1.00 95.88 400 LEU A O 1
ATOM 3171 N N . LYS A 1 401 ? 1.230 12.087 -19.403 1.00 94.75 401 LYS A N 1
ATOM 3172 C CA . LYS A 1 401 ? 0.043 12.778 -19.908 1.00 94.75 401 LYS A CA 1
ATOM 3173 C C . LYS A 1 401 ? -0.648 13.597 -18.822 1.00 94.75 401 LYS A C 1
ATOM 3175 O O . LYS A 1 401 ? -0.716 13.182 -17.670 1.00 94.75 401 LYS A O 1
ATOM 3180 N N . THR A 1 402 ? -1.196 14.755 -19.178 1.00 93.69 402 THR A N 1
ATOM 3181 C CA . THR A 1 402 ? -2.137 15.469 -18.2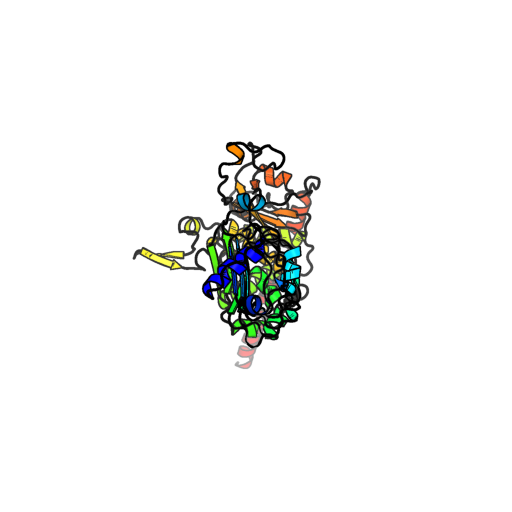92 1.00 93.69 402 THR A CA 1
ATOM 3182 C C . THR A 1 402 ? -3.448 14.701 -18.145 1.00 93.69 402 THR A C 1
ATOM 3184 O O . THR A 1 402 ? -3.736 13.812 -18.951 1.00 93.69 402 THR A O 1
ATOM 3187 N N . LYS A 1 403 ? -4.283 15.073 -17.161 1.00 90.81 403 LYS A N 1
ATOM 3188 C CA . LYS A 1 403 ? -5.616 14.476 -16.998 1.00 90.81 403 LYS A CA 1
ATOM 3189 C C . LYS A 1 403 ? -6.448 14.668 -18.265 1.00 90.81 403 LYS A C 1
ATOM 3191 O O . LYS A 1 403 ? -7.047 13.711 -18.744 1.00 90.81 403 LYS A O 1
ATOM 3196 N N . ALA A 1 404 ? -6.439 15.869 -18.850 1.00 89.25 404 ALA A N 1
ATOM 3197 C CA . ALA A 1 4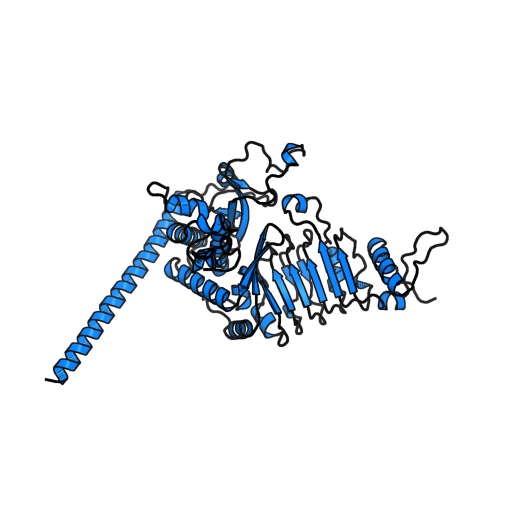04 ? -7.133 16.145 -20.107 1.00 89.25 404 ALA A CA 1
ATOM 3198 C C . ALA A 1 404 ? -6.655 15.246 -21.257 1.00 89.25 404 ALA A C 1
ATOM 3200 O O . ALA A 1 404 ? -7.486 14.647 -21.932 1.00 89.25 404 ALA A O 1
ATOM 3201 N N . GLU A 1 405 ? -5.341 15.118 -21.466 1.00 92.50 405 GLU A N 1
ATOM 3202 C CA . GLU A 1 405 ? -4.818 14.312 -22.574 1.00 92.50 405 GLU A CA 1
ATOM 3203 C C . GLU A 1 405 ? -5.059 12.811 -22.382 1.00 92.50 405 GLU A C 1
ATOM 3205 O O . GLU A 1 405 ? -5.431 12.133 -23.337 1.00 92.50 405 GLU A O 1
ATOM 3210 N N . ILE A 1 406 ? -4.839 12.265 -21.177 1.00 92.50 406 ILE A N 1
ATOM 3211 C CA . ILE A 1 406 ? -5.081 10.832 -20.949 1.00 92.50 406 ILE A CA 1
ATOM 3212 C C . ILE A 1 406 ? -6.575 10.518 -21.102 1.00 92.50 406 ILE A C 1
ATOM 3214 O O . ILE A 1 406 ? -6.927 9.487 -21.681 1.00 92.50 406 ILE A O 1
ATOM 3218 N N . SER A 1 407 ? -7.440 11.469 -20.723 1.00 89.81 407 SER A N 1
ATOM 3219 C CA . SER A 1 407 ? -8.897 11.345 -20.833 1.00 89.81 407 SER A CA 1
ATOM 3220 C C . SER A 1 407 ? -9.426 11.326 -22.271 1.00 89.81 407 SER A C 1
ATOM 3222 O O . SER A 1 407 ? -10.571 10.952 -22.508 1.00 89.81 407 SER A O 1
ATOM 3224 N N . GLU A 1 408 ? -8.606 11.675 -23.270 1.00 89.88 408 GLU A N 1
ATOM 3225 C CA . GLU A 1 408 ? -8.971 11.506 -24.685 1.00 89.88 408 GLU A CA 1
ATOM 3226 C C . GLU A 1 408 ? -9.078 10.033 -25.095 1.00 89.88 408 GLU A C 1
ATOM 3228 O O . GLU A 1 408 ? -9.666 9.718 -26.128 1.00 89.88 408 GLU A O 1
ATOM 3233 N N . THR A 1 409 ? -8.487 9.135 -24.308 1.00 89.38 409 THR A N 1
ATOM 3234 C CA . THR A 1 409 ? -8.447 7.693 -24.586 1.00 89.38 409 THR A CA 1
ATOM 3235 C C . THR A 1 409 ? -8.836 6.830 -23.394 1.00 89.38 409 THR A C 1
ATOM 3237 O O . THR A 1 409 ? -9.045 5.634 -23.583 1.00 89.38 409 THR A O 1
ATOM 3240 N N . HIS A 1 410 ? -8.969 7.426 -22.208 1.00 89.06 410 HIS A N 1
ATOM 3241 C CA . HIS A 1 410 ? -9.291 6.744 -20.964 1.00 89.06 410 HIS A CA 1
ATOM 3242 C C . HIS A 1 410 ? -10.443 7.435 -20.241 1.00 89.06 410 HIS A C 1
ATOM 3244 O O . HIS A 1 410 ? -10.373 8.622 -19.953 1.00 89.06 410 HIS A O 1
ATOM 3250 N N . THR A 1 411 ? -11.481 6.697 -19.870 1.00 85.62 411 THR A N 1
ATOM 3251 C CA . THR A 1 411 ? -12.489 7.216 -18.936 1.00 85.62 411 THR A CA 1
ATOM 3252 C C . THR A 1 411 ? -12.046 6.847 -17.532 1.00 85.62 411 THR A C 1
ATOM 3254 O O . THR A 1 411 ? -12.070 5.670 -17.175 1.00 85.62 411 THR A O 1
ATOM 3257 N N . LEU A 1 412 ? -11.559 7.832 -16.779 1.00 84.12 412 LEU A N 1
ATOM 3258 C CA . LEU A 1 412 ? -11.037 7.636 -15.425 1.00 84.12 412 LEU A CA 1
ATOM 3259 C C . LEU A 1 412 ? -12.178 7.348 -14.446 1.00 84.12 412 LEU A C 1
ATOM 3261 O O . LEU A 1 412 ? -13.296 7.830 -14.639 1.00 84.12 412 LEU A O 1
ATOM 3265 N N . SER A 1 413 ? -11.896 6.570 -13.403 1.00 75.62 413 SER A N 1
ATOM 3266 C CA . SER A 1 413 ? -12.861 6.317 -12.338 1.00 75.62 413 SER A CA 1
ATOM 3267 C C . SER A 1 413 ? -13.274 7.621 -11.651 1.00 75.62 413 SER A C 1
ATOM 3269 O O . SER A 1 413 ? -12.527 8.596 -11.590 1.00 75.62 413 SER A O 1
ATOM 3271 N N . PHE A 1 414 ? -14.474 7.630 -11.084 1.00 68.62 414 PHE A N 1
ATOM 3272 C CA . PHE A 1 414 ? -14.968 8.741 -10.267 1.00 68.62 414 PHE A CA 1
ATOM 3273 C C . PHE A 1 414 ? -14.155 8.968 -8.986 1.00 68.62 414 PHE A C 1
ATOM 3275 O O . PHE A 1 414 ? -14.225 10.023 -8.351 1.00 68.62 414 PHE A O 1
ATOM 3282 N N . ASP A 1 415 ? -13.416 7.948 -8.559 1.00 67.44 415 ASP A N 1
ATOM 3283 C CA . ASP A 1 415 ? -12.588 8.038 -7.365 1.00 67.44 415 ASP A CA 1
ATOM 3284 C C . ASP A 1 415 ? -11.301 8.799 -7.622 1.00 67.44 415 ASP A C 1
ATOM 3286 O O . ASP A 1 415 ? -10.762 9.424 -6.703 1.00 67.44 415 ASP A O 1
ATOM 3290 N N . GLU A 1 416 ? -10.911 8.872 -8.891 1.00 79.56 416 GLU A N 1
ATOM 3291 C CA . GLU A 1 416 ? -9.761 9.630 -9.312 1.00 79.56 416 GLU A CA 1
ATOM 3292 C C . GLU A 1 416 ? -9.871 11.101 -8.915 1.00 79.56 416 GLU A C 1
ATOM 3294 O O . GLU A 1 416 ? -10.886 11.780 -9.105 1.00 79.56 416 GLU A O 1
ATOM 3299 N N . ARG A 1 417 ? -8.778 11.617 -8.360 1.00 77.31 417 ARG A N 1
ATOM 3300 C CA . ARG A 1 417 ? -8.736 12.945 -7.752 1.00 77.31 417 ARG A CA 1
ATOM 3301 C C . ARG A 1 417 ? -8.954 14.048 -8.785 1.00 77.31 417 ARG A C 1
ATOM 3303 O O . ARG A 1 417 ? -8.565 13.956 -9.954 1.00 77.31 417 ARG A O 1
ATOM 3310 N N . VAL A 1 418 ? -9.546 15.155 -8.344 1.00 80.62 418 VAL A N 1
ATOM 3311 C CA . VAL A 1 418 ? -9.559 16.392 -9.129 1.00 80.62 418 VAL A CA 1
ATOM 3312 C C . VAL A 1 418 ? -8.149 16.978 -9.101 1.00 80.62 418 VAL A C 1
ATOM 3314 O O . VAL A 1 418 ? -7.702 17.488 -8.077 1.00 80.62 418 VAL A O 1
ATOM 3317 N N . VAL A 1 419 ? -7.444 16.905 -10.231 1.00 83.12 419 VAL A N 1
ATOM 3318 C CA . VAL A 1 419 ? -6.098 17.471 -10.388 1.00 83.12 419 VAL A CA 1
ATOM 3319 C C . VAL A 1 419 ? -6.107 18.604 -11.408 1.00 83.12 419 VAL A C 1
ATOM 3321 O O . VAL A 1 419 ? -6.747 18.527 -12.458 1.00 83.12 419 VAL A O 1
ATOM 3324 N N . SER A 1 420 ? -5.385 19.681 -11.102 1.00 84.06 420 SER A N 1
ATOM 3325 C CA . SER A 1 420 ? -5.283 20.863 -11.962 1.00 84.06 420 SER A CA 1
ATOM 3326 C C . SER A 1 420 ? -3.976 20.844 -12.756 1.00 84.06 420 SER A C 1
ATOM 3328 O O . SER A 1 420 ? -3.095 21.671 -12.543 1.00 84.06 420 SER A O 1
ATOM 3330 N N . ASN A 1 421 ? -3.829 19.887 -13.675 1.00 90.12 421 ASN A N 1
ATOM 3331 C CA . ASN A 1 421 ? -2.631 19.757 -14.519 1.00 90.12 421 ASN A CA 1
ATOM 3332 C C . ASN A 1 421 ? -2.889 20.048 -16.009 1.00 90.12 421 ASN A C 1
ATOM 3334 O O . ASN A 1 421 ? -1.954 20.077 -16.801 1.00 90.12 421 ASN A O 1
ATOM 3338 N N . ASN A 1 422 ? -4.134 20.342 -16.398 1.00 85.19 422 ASN A N 1
ATOM 3339 C CA . ASN A 1 422 ? -4.539 20.538 -17.799 1.00 85.19 422 ASN A CA 1
ATOM 3340 C C . ASN A 1 422 ? -3.826 21.699 -18.515 1.00 85.19 422 ASN A C 1
ATOM 3342 O O . ASN A 1 422 ? -3.828 21.772 -19.740 1.00 85.19 422 ASN A O 1
ATOM 3346 N N . HIS A 1 423 ? -3.230 22.626 -17.766 1.00 82.94 423 HIS A N 1
ATOM 3347 C CA . HIS A 1 423 ? -2.463 23.744 -18.314 1.00 82.94 423 HIS A CA 1
ATOM 3348 C C . HIS A 1 423 ? -1.019 23.358 -18.687 1.00 82.94 423 HIS A C 1
ATOM 3350 O O . HIS A 1 423 ? -0.310 24.145 -19.317 1.00 82.94 423 HIS A O 1
ATOM 3356 N N . LEU A 1 424 ? -0.565 22.161 -18.304 1.00 81.62 424 LEU A N 1
ATOM 3357 C CA . LEU A 1 424 ? 0.793 21.687 -18.527 1.00 81.62 424 LEU A CA 1
ATOM 3358 C C . LEU A 1 424 ? 0.895 20.979 -19.880 1.00 81.62 424 LEU A C 1
ATOM 3360 O O . LEU A 1 424 ? 0.677 19.781 -19.981 1.00 81.62 424 LEU A O 1
ATOM 3364 N N . SER A 1 425 ? 1.299 21.671 -20.946 1.00 63.72 425 SER A N 1
ATOM 3365 C CA . SER A 1 425 ? 1.704 20.958 -22.165 1.00 63.72 425 SER A CA 1
ATOM 3366 C C . SER A 1 425 ? 3.153 20.479 -22.018 1.00 63.72 425 SER A C 1
ATOM 3368 O O . SER A 1 425 ? 4.090 21.260 -22.228 1.00 63.72 425 SER A O 1
ATOM 3370 N N . LYS A 1 426 ? 3.388 19.206 -21.670 1.00 67.06 426 LYS A N 1
ATOM 3371 C CA . LYS A 1 426 ? 4.754 18.658 -21.725 1.00 67.06 426 LYS A CA 1
ATOM 3372 C C . LYS A 1 426 ? 5.114 18.335 -23.169 1.00 67.06 426 LYS A C 1
ATOM 3374 O O . LYS A 1 426 ? 4.517 17.486 -23.823 1.00 67.06 426 LYS A O 1
ATOM 3379 N N . SER A 1 427 ? 6.117 19.044 -23.685 1.00 78.19 427 SER A N 1
ATOM 3380 C CA . SER A 1 427 ? 6.607 18.821 -25.044 1.00 78.19 427 SER A CA 1
ATOM 3381 C C . SER A 1 427 ? 7.085 17.380 -25.203 1.00 78.19 427 SER A C 1
ATOM 3383 O O . SER A 1 427 ? 7.993 16.937 -24.497 1.00 78.19 427 SER A O 1
ATOM 3385 N N . ARG A 1 428 ? 6.524 16.662 -26.183 1.00 85.62 428 ARG A N 1
ATOM 3386 C CA . ARG A 1 428 ? 6.929 15.289 -26.530 1.00 85.62 428 ARG A CA 1
ATOM 3387 C C . ARG A 1 428 ? 8.423 15.174 -26.863 1.00 85.62 428 ARG A C 1
ATOM 3389 O O . ARG A 1 428 ? 9.012 14.118 -26.647 1.00 85.62 428 ARG A O 1
ATOM 3396 N N . ASN A 1 429 ? 9.066 16.269 -27.286 1.00 86.94 429 ASN A N 1
ATOM 3397 C CA . ASN A 1 429 ? 10.518 16.318 -27.487 1.00 86.94 429 ASN A CA 1
ATOM 3398 C C . ASN A 1 429 ? 11.298 16.059 -26.186 1.00 86.94 429 ASN A C 1
ATOM 3400 O O . ASN A 1 429 ? 12.338 15.409 -26.221 1.00 86.94 429 ASN A O 1
ATOM 3404 N N . LEU A 1 430 ? 10.784 16.494 -25.029 1.00 87.56 430 LEU A N 1
ATOM 3405 C CA . LEU A 1 430 ? 11.441 16.276 -23.734 1.00 87.56 430 LEU A CA 1
ATOM 3406 C C . LEU A 1 430 ? 11.448 14.797 -23.329 1.00 87.56 430 LEU A C 1
ATOM 3408 O O . LEU A 1 430 ? 12.422 14.341 -22.724 1.00 87.56 430 LEU A O 1
ATOM 3412 N N . ILE A 1 431 ? 10.389 14.059 -23.678 1.00 91.19 431 ILE A N 1
ATOM 3413 C CA . ILE A 1 431 ? 10.300 12.604 -23.482 1.00 91.19 431 ILE A CA 1
ATOM 3414 C C . ILE A 1 431 ? 11.279 11.906 -24.430 1.00 91.19 431 ILE A C 1
ATOM 3416 O O . ILE A 1 431 ? 12.074 11.081 -23.989 1.00 91.19 431 ILE A O 1
ATOM 3420 N N . ALA A 1 432 ? 11.312 12.298 -25.707 1.00 92.88 432 ALA A N 1
ATOM 3421 C CA . ALA A 1 432 ? 12.261 11.747 -26.676 1.00 92.88 432 ALA A CA 1
ATOM 3422 C C . ALA A 1 432 ? 13.727 11.961 -26.254 1.00 92.88 432 ALA A C 1
ATOM 3424 O O . ALA A 1 432 ? 14.561 11.068 -26.404 1.00 92.88 432 ALA A O 1
ATOM 3425 N N . ASP A 1 433 ? 14.059 13.123 -25.692 1.00 93.69 433 ASP A N 1
ATOM 3426 C CA . ASP A 1 433 ? 15.410 13.393 -25.198 1.00 93.69 433 ASP A CA 1
ATOM 3427 C C . ASP A 1 433 ? 15.741 12.602 -23.927 1.00 93.69 433 ASP A C 1
ATOM 3429 O O . ASP A 1 433 ? 16.876 12.152 -23.768 1.00 93.69 433 ASP A O 1
ATOM 3433 N N . SER A 1 434 ? 14.757 12.379 -23.051 1.00 94.69 434 SER A N 1
ATOM 3434 C CA . SER A 1 434 ? 14.887 11.476 -21.900 1.00 94.69 434 SER A CA 1
ATOM 3435 C C . SER A 1 434 ? 15.169 10.034 -22.333 1.00 94.69 434 SER A C 1
ATOM 3437 O O . SER A 1 434 ? 16.135 9.421 -21.876 1.00 94.69 434 SER A O 1
ATOM 3439 N N . ILE A 1 435 ? 14.418 9.536 -23.321 1.00 94.56 435 ILE A N 1
ATOM 3440 C CA . ILE A 1 435 ? 14.644 8.226 -23.941 1.00 94.56 435 ILE A CA 1
ATOM 3441 C C . ILE A 1 435 ? 16.088 8.102 -24.446 1.00 94.56 435 ILE A C 1
ATOM 3443 O O . ILE A 1 435 ? 16.764 7.122 -24.132 1.00 94.56 435 ILE A O 1
ATOM 3447 N N . LYS A 1 436 ? 16.595 9.102 -25.181 1.00 94.38 436 LYS A N 1
ATOM 3448 C CA . LYS A 1 436 ? 17.977 9.089 -25.697 1.00 94.38 436 LYS A CA 1
ATOM 3449 C C . LYS A 1 436 ? 19.017 9.035 -24.576 1.00 94.38 436 LYS A C 1
ATOM 3451 O O . LYS A 1 436 ? 20.012 8.324 -24.721 1.00 94.38 436 LYS A O 1
ATOM 3456 N N . ARG A 1 437 ? 18.815 9.778 -23.479 1.00 94.50 437 ARG A N 1
ATOM 3457 C CA . ARG A 1 437 ? 19.727 9.760 -22.319 1.00 94.50 437 ARG A CA 1
ATOM 3458 C C . ARG A 1 437 ? 19.771 8.378 -21.666 1.00 94.50 437 ARG A C 1
ATOM 3460 O O . ARG A 1 437 ? 20.864 7.849 -21.463 1.00 94.50 437 ARG A O 1
ATOM 3467 N N . ASN A 1 438 ? 18.611 7.770 -21.421 1.00 93.31 438 ASN A N 1
ATOM 3468 C CA . ASN A 1 438 ? 18.522 6.425 -20.846 1.00 93.31 438 ASN A CA 1
ATOM 3469 C C . ASN A 1 438 ? 19.136 5.361 -21.773 1.00 93.31 438 ASN A C 1
ATOM 3471 O O . ASN A 1 438 ? 19.946 4.544 -21.333 1.00 93.31 438 ASN A O 1
ATOM 3475 N N . ASP A 1 439 ? 18.856 5.418 -23.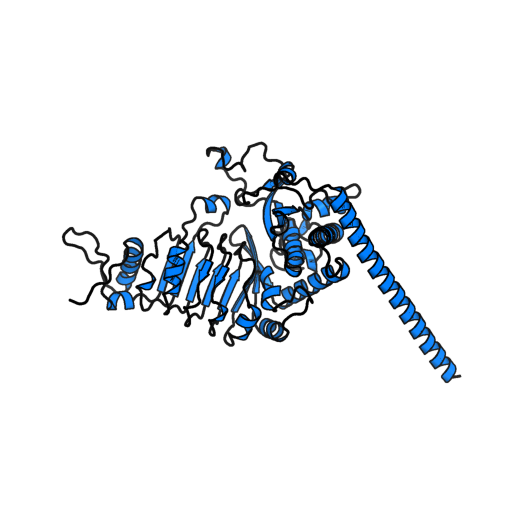077 1.00 93.25 439 ASP A N 1
ATOM 3476 C CA . ASP A 1 439 ? 19.451 4.497 -24.055 1.00 93.25 439 ASP A CA 1
ATOM 3477 C C . ASP A 1 439 ? 20.984 4.630 -24.110 1.00 93.25 439 ASP A C 1
ATOM 3479 O O . ASP A 1 439 ? 21.701 3.627 -24.209 1.00 93.25 439 ASP A O 1
ATOM 3483 N N . LEU A 1 440 ? 21.510 5.857 -24.013 1.00 94.88 440 LEU A N 1
ATOM 3484 C CA . LEU A 1 440 ? 22.951 6.103 -23.960 1.00 94.88 440 LEU A CA 1
ATOM 3485 C C . LEU A 1 440 ? 23.583 5.507 -22.696 1.00 94.88 440 LEU A C 1
ATOM 3487 O O . LEU A 1 440 ? 24.663 4.911 -22.786 1.00 94.88 440 LEU A O 1
ATOM 3491 N N . PHE A 1 441 ? 22.925 5.633 -21.542 1.00 95.06 441 PHE A N 1
ATOM 3492 C CA . PHE A 1 441 ? 23.374 5.023 -20.292 1.00 95.06 441 PHE A CA 1
ATOM 3493 C C . PHE A 1 441 ? 23.462 3.498 -20.415 1.00 95.06 441 PHE A C 1
ATOM 3495 O O . PHE A 1 441 ? 24.542 2.929 -20.220 1.00 95.06 441 PHE A O 1
ATOM 3502 N N . VAL A 1 442 ? 22.370 2.850 -20.835 1.00 93.50 442 VAL A N 1
ATOM 3503 C CA . VAL A 1 442 ? 22.303 1.390 -21.007 1.00 93.50 442 VAL A CA 1
ATOM 3504 C C . VAL A 1 442 ? 23.381 0.908 -21.975 1.00 93.50 442 VAL A C 1
ATOM 3506 O O . VAL A 1 442 ? 24.123 -0.033 -21.677 1.00 93.50 442 VAL A O 1
ATOM 3509 N N . LYS A 1 443 ? 23.530 1.580 -23.122 1.00 94.06 443 LYS A N 1
ATOM 3510 C CA . LYS A 1 443 ? 24.557 1.244 -24.115 1.00 94.06 443 LYS A CA 1
ATOM 3511 C C . LYS A 1 443 ? 25.966 1.353 -23.531 1.00 94.06 443 LYS A C 1
ATOM 3513 O O . LYS A 1 443 ? 26.750 0.413 -23.647 1.00 94.06 443 LYS A O 1
ATOM 3518 N N . THR A 1 444 ? 26.274 2.463 -22.862 1.00 93.44 444 THR A N 1
ATOM 3519 C CA . THR A 1 444 ? 27.595 2.706 -22.262 1.00 93.44 444 THR A CA 1
ATOM 3520 C C . THR A 1 444 ? 27.930 1.653 -21.209 1.00 93.44 444 THR A C 1
ATOM 3522 O O . THR A 1 444 ? 29.053 1.144 -21.172 1.00 93.44 444 THR A O 1
ATOM 3525 N N . ARG A 1 445 ? 26.957 1.281 -20.370 1.00 91.31 445 ARG A N 1
ATOM 3526 C CA . ARG A 1 445 ? 27.108 0.210 -19.379 1.00 91.31 445 ARG A CA 1
ATOM 3527 C C . ARG A 1 445 ? 27.406 -1.132 -20.052 1.00 91.31 445 ARG A C 1
ATOM 3529 O O . ARG A 1 445 ? 28.373 -1.798 -19.682 1.00 91.31 445 ARG A O 1
ATOM 3536 N N . MET A 1 446 ? 26.630 -1.506 -21.068 1.00 89.31 446 MET A N 1
ATOM 3537 C CA . MET A 1 446 ? 26.838 -2.754 -21.812 1.00 89.31 446 MET A CA 1
ATOM 3538 C C . MET A 1 446 ? 28.209 -2.813 -22.490 1.00 89.31 446 MET A C 1
ATOM 3540 O O . MET A 1 446 ? 28.869 -3.854 -22.456 1.00 89.31 446 MET A O 1
ATOM 3544 N N . ASP A 1 447 ? 28.673 -1.705 -23.064 1.00 92.44 447 ASP A N 1
ATOM 3545 C CA . ASP A 1 447 ? 29.996 -1.629 -23.687 1.00 92.44 447 ASP A CA 1
ATOM 3546 C C . ASP A 1 447 ? 31.118 -1.793 -22.646 1.00 92.44 447 ASP A C 1
ATOM 3548 O O . ASP A 1 447 ? 32.072 -2.542 -22.877 1.00 92.44 447 ASP A O 1
ATOM 3552 N N . ARG A 1 448 ? 30.980 -1.200 -21.449 1.00 91.31 448 ARG A N 1
ATOM 3553 C CA . ARG A 1 448 ? 31.916 -1.422 -20.328 1.00 91.31 448 ARG A CA 1
ATOM 3554 C C . ARG A 1 448 ? 31.963 -2.888 -19.893 1.00 91.31 448 ARG A C 1
ATOM 3556 O O . ARG A 1 448 ? 33.056 -3.429 -19.728 1.00 91.31 448 ARG A O 1
ATOM 3563 N N . ILE A 1 449 ? 30.809 -3.546 -19.756 1.00 90.12 449 ILE A N 1
ATOM 3564 C CA . ILE A 1 449 ? 30.731 -4.969 -19.379 1.00 90.12 449 ILE A CA 1
ATOM 3565 C C . ILE A 1 449 ? 31.427 -5.846 -20.426 1.00 90.12 449 ILE A C 1
ATOM 3567 O O . ILE A 1 449 ? 32.252 -6.690 -20.070 1.00 90.12 449 ILE A O 1
ATOM 3571 N N . LYS A 1 450 ? 31.156 -5.624 -21.718 1.00 90.06 450 LYS A N 1
ATOM 3572 C CA . LYS A 1 450 ? 31.811 -6.356 -22.815 1.00 90.06 450 LYS A CA 1
ATOM 3573 C C . LYS A 1 450 ? 33.330 -6.177 -22.789 1.00 90.06 450 LYS A C 1
ATOM 3575 O O . LYS A 1 450 ? 34.063 -7.162 -22.897 1.00 90.06 450 LYS A O 1
ATOM 3580 N N . ASN A 1 451 ? 33.803 -4.947 -22.589 1.00 91.25 451 ASN A N 1
ATOM 3581 C CA . ASN A 1 451 ? 35.232 -4.645 -22.493 1.00 91.25 451 ASN A CA 1
ATOM 3582 C C . ASN A 1 451 ? 35.880 -5.351 -21.292 1.00 91.25 451 ASN A C 1
ATOM 3584 O O . ASN A 1 451 ? 36.936 -5.967 -21.432 1.00 91.25 451 ASN A O 1
ATOM 3588 N N . MET A 1 452 ? 35.227 -5.339 -20.127 1.00 91.25 452 MET A N 1
ATOM 3589 C CA . MET A 1 452 ? 35.701 -6.041 -18.932 1.00 91.25 452 MET A CA 1
ATOM 3590 C C . MET A 1 452 ? 35.780 -7.559 -19.153 1.00 91.25 452 MET A C 1
ATOM 3592 O O . MET A 1 452 ? 36.798 -8.179 -18.842 1.00 91.25 452 MET A O 1
ATOM 3596 N N . GLN A 1 453 ? 34.752 -8.164 -19.754 1.00 90.00 453 GLN A N 1
ATOM 3597 C CA . GLN A 1 453 ? 34.752 -9.589 -20.097 1.00 90.00 453 GLN A CA 1
ATOM 3598 C C . GLN A 1 453 ? 35.876 -9.949 -21.077 1.00 90.00 453 GLN A C 1
ATOM 3600 O O . GLN A 1 453 ? 36.511 -10.997 -20.934 1.00 90.00 453 GLN A O 1
ATOM 3605 N N . GLN A 1 454 ? 36.152 -9.092 -22.063 1.00 89.44 454 GLN A N 1
ATOM 3606 C CA . GLN A 1 454 ? 37.250 -9.301 -23.005 1.00 89.44 454 GLN A CA 1
ATOM 3607 C C . GLN A 1 454 ? 38.615 -9.237 -22.305 1.00 89.44 454 GLN A C 1
ATOM 3609 O O . GLN A 1 454 ? 39.462 -10.100 -22.545 1.00 89.44 454 GLN A O 1
ATOM 3614 N N . SER A 1 455 ? 38.816 -8.272 -21.406 1.00 89.25 455 SER A N 1
ATOM 3615 C CA . SER A 1 455 ? 40.035 -8.155 -20.597 1.00 89.25 455 SER A CA 1
ATOM 3616 C C . SER A 1 455 ? 40.248 -9.373 -19.696 1.00 89.25 455 SER A C 1
ATOM 3618 O O . SER A 1 455 ? 41.342 -9.936 -19.680 1.00 89.25 455 SER A O 1
ATOM 3620 N N . LEU A 1 456 ? 39.197 -9.859 -19.025 1.00 89.19 456 LEU A N 1
ATOM 3621 C CA . LEU A 1 456 ? 39.257 -11.075 -18.203 1.00 89.19 456 LEU A CA 1
ATOM 3622 C C . LEU A 1 456 ? 39.610 -12.321 -19.028 1.00 89.19 456 LEU A C 1
ATOM 3624 O O . LEU A 1 456 ? 40.402 -13.151 -18.581 1.00 89.19 456 LEU A O 1
ATOM 3628 N N . LYS A 1 457 ? 39.068 -12.453 -20.248 1.00 88.06 457 LYS A N 1
ATOM 3629 C CA . LYS A 1 457 ? 39.430 -13.544 -21.171 1.00 88.06 457 LYS A CA 1
ATOM 3630 C C . LYS A 1 457 ? 40.905 -13.485 -21.571 1.00 88.06 457 LYS A C 1
ATOM 3632 O O . LYS A 1 457 ? 41.573 -14.515 -21.530 1.00 88.06 457 LYS A O 1
ATOM 3637 N N . ARG A 1 458 ? 41.427 -12.297 -21.905 1.00 86.31 458 ARG A N 1
ATOM 3638 C CA . ARG A 1 458 ? 42.855 -12.106 -22.228 1.00 86.31 458 ARG A CA 1
ATOM 3639 C C . ARG A 1 458 ? 43.750 -12.467 -21.045 1.00 86.31 458 ARG A C 1
ATOM 3641 O O . ARG A 1 458 ? 44.713 -13.203 -21.223 1.00 86.31 458 ARG A O 1
ATOM 3648 N N . TYR A 1 459 ? 43.396 -12.016 -19.843 1.00 85.94 459 TYR A N 1
ATOM 3649 C CA . TYR A 1 459 ? 44.148 -12.314 -18.624 1.00 85.94 459 TYR A CA 1
ATOM 3650 C C . TYR A 1 459 ? 44.178 -13.820 -18.310 1.00 85.94 459 TYR A C 1
ATOM 3652 O O . TYR A 1 459 ? 45.234 -14.376 -18.015 1.00 85.94 459 TYR A O 1
ATOM 3660 N N . ARG A 1 460 ? 43.042 -14.519 -18.454 1.00 83.00 460 ARG A N 1
ATOM 3661 C CA . ARG A 1 460 ? 42.989 -15.988 -18.323 1.00 83.00 460 ARG A CA 1
ATOM 3662 C C . ARG A 1 460 ? 43.868 -16.699 -19.356 1.00 83.00 460 ARG A C 1
ATOM 3664 O O . ARG A 1 460 ? 44.551 -17.650 -18.987 1.00 83.00 460 ARG A O 1
ATOM 3671 N N . GLY A 1 461 ? 43.873 -16.232 -20.607 1.00 79.00 461 GLY A N 1
ATOM 3672 C CA . GLY A 1 461 ? 44.762 -16.742 -21.659 1.00 79.00 461 GLY A CA 1
ATOM 3673 C C . GLY A 1 461 ? 46.240 -16.594 -21.290 1.00 79.00 461 GLY A C 1
ATOM 3674 O O . GLY A 1 461 ? 46.968 -17.576 -21.291 1.00 79.00 461 GLY A O 1
ATOM 3675 N N . GLN A 1 462 ? 46.649 -15.409 -20.830 1.00 80.12 462 GLN A N 1
ATOM 3676 C CA . GLN A 1 462 ? 48.027 -15.151 -20.389 1.00 80.12 462 GLN A CA 1
ATOM 3677 C C . GLN A 1 462 ? 48.465 -16.043 -19.214 1.00 80.12 462 GLN A C 1
ATOM 3679 O O . GLN A 1 462 ? 49.610 -16.487 -19.170 1.00 80.12 462 GLN A O 1
ATOM 3684 N N . ILE A 1 463 ? 47.568 -16.337 -18.264 1.00 78.19 463 ILE A N 1
ATOM 3685 C CA . ILE A 1 463 ? 47.856 -17.273 -17.164 1.00 78.19 463 ILE A CA 1
ATOM 3686 C C . ILE A 1 463 ? 48.046 -18.704 -17.682 1.00 78.19 463 ILE A C 1
ATOM 3688 O O . ILE A 1 463 ? 48.925 -19.415 -17.193 1.00 78.19 463 ILE A O 1
ATOM 3692 N N . LEU A 1 464 ? 47.216 -19.144 -18.632 1.00 72.19 464 LEU A N 1
ATOM 3693 C CA . LEU A 1 464 ? 47.323 -20.473 -19.240 1.00 72.19 464 LEU A CA 1
ATOM 3694 C C . LEU A 1 464 ? 48.633 -20.615 -20.021 1.00 72.19 464 LEU A C 1
ATOM 3696 O O . LEU A 1 464 ? 49.351 -21.588 -19.802 1.00 72.19 464 LEU A O 1
ATOM 3700 N N . ASP A 1 465 ? 48.983 -19.618 -20.833 1.00 72.56 465 ASP A N 1
ATOM 3701 C CA . ASP A 1 465 ? 50.226 -19.603 -21.610 1.00 72.56 465 ASP A CA 1
ATOM 3702 C C . ASP A 1 465 ? 51.459 -19.620 -20.695 1.00 72.56 465 ASP A C 1
ATOM 3704 O O . ASP A 1 465 ? 52.394 -20.386 -20.925 1.00 72.56 465 ASP A O 1
ATOM 3708 N N . LYS A 1 466 ? 51.435 -18.858 -19.591 1.00 69.94 466 LYS A N 1
ATOM 3709 C CA . LYS A 1 466 ? 52.511 -18.865 -18.588 1.00 69.94 466 LYS A CA 1
ATOM 3710 C C . LYS A 1 466 ? 52.654 -20.226 -17.895 1.00 69.94 466 LYS A C 1
ATOM 3712 O O . LYS A 1 466 ? 53.761 -20.725 -17.755 1.00 69.94 466 LYS A O 1
ATOM 3717 N N . LYS A 1 467 ? 51.543 -20.876 -17.527 1.00 65.06 467 LYS A N 1
ATOM 3718 C CA . LYS A 1 467 ? 51.560 -22.224 -16.924 1.00 65.06 467 LYS A CA 1
ATOM 3719 C C . LYS A 1 467 ? 52.043 -23.320 -17.877 1.00 65.06 467 LYS A C 1
ATOM 3721 O O . LYS A 1 467 ? 52.525 -24.344 -17.400 1.00 65.06 467 LYS A O 1
ATOM 3726 N N . ILE A 1 468 ? 51.860 -23.149 -19.186 1.00 65.44 468 ILE A N 1
ATOM 3727 C CA . ILE A 1 468 ? 52.393 -24.064 -20.205 1.00 65.44 468 ILE A CA 1
ATOM 3728 C C . ILE A 1 468 ? 53.890 -23.803 -20.404 1.00 65.44 468 ILE A C 1
ATOM 3730 O O . ILE A 1 468 ? 54.658 -24.758 -20.446 1.00 65.44 468 ILE A O 1
ATOM 3734 N N . GLY A 1 469 ? 54.304 -22.533 -20.447 1.00 61.78 469 GLY A N 1
ATOM 3735 C CA . GLY A 1 469 ? 55.713 -22.139 -20.529 1.00 61.78 469 GLY A CA 1
ATOM 3736 C C . GLY A 1 469 ? 56.552 -22.576 -19.325 1.00 61.78 469 GLY A C 1
ATOM 3737 O O . GLY A 1 469 ? 57.694 -22.956 -19.512 1.00 61.78 469 GLY A O 1
ATOM 3738 N N . ASP A 1 470 ? 55.979 -22.604 -18.118 1.00 63.75 470 ASP A N 1
ATOM 3739 C CA . ASP A 1 470 ? 56.660 -23.079 -16.899 1.00 63.75 470 ASP A CA 1
ATOM 3740 C C . ASP A 1 470 ? 56.719 -24.627 -16.789 1.00 63.75 470 ASP A C 1
ATOM 3742 O O . ASP A 1 470 ? 57.303 -25.162 -15.845 1.00 63.75 470 ASP A O 1
ATOM 3746 N N . ARG A 1 471 ? 56.066 -25.367 -17.703 1.00 56.84 471 ARG A N 1
ATOM 3747 C CA . ARG A 1 471 ? 56.021 -26.848 -17.739 1.00 56.84 471 ARG A CA 1
ATOM 3748 C C . ARG A 1 471 ? 56.826 -27.469 -18.887 1.00 56.84 471 ARG A C 1
ATOM 3750 O O . ARG A 1 471 ? 56.930 -28.696 -18.927 1.00 56.84 471 ARG A O 1
ATOM 3757 N N . LEU A 1 472 ? 57.326 -26.649 -19.809 1.00 49.59 472 LEU A N 1
ATOM 3758 C CA . LEU A 1 472 ? 58.263 -27.011 -20.878 1.00 49.59 472 LEU A CA 1
ATOM 3759 C C . LEU A 1 472 ? 59.678 -26.629 -20.444 1.00 49.59 472 LEU A C 1
ATOM 3761 O O . LEU A 1 472 ? 60.606 -27.383 -20.808 1.00 49.59 472 LEU A O 1
#

pLDDT: mean 88.33, std 13.44, range [39.47, 98.88]

Secondary structure (DSSP, 8-state):
-PPPEEPPHHHHHHHHHHHGGGT-PPPB-TTSPBP-EE-HHHHTT--EEEEES--TTTTTTGGG-TT--EEEEE-----HHHHHHH-----HHHHHHHTT-TT-SEEEEES-TT--EEE-TT-TT--EEEEE--TT--EEESGGG----SEEEEE--TT----TTHHHHHHH-TT--EEEEEGGGHHHHTT--TTT----HHHHHHHHHTT-EEEEEPSSS-EEEEEHHHHHHHHHHHHHHHHHHS-TT--HHHHHHHHHHHHHHH-EE-HHHHTTTT--EEE-TTS-EEESSSTTGGGSHHIIIIISEE-HHHHHHHHHHHHHTTT--EEEEEEEES--SS-TT-TTSPP-TTTSS-S-SS-SEEEEEETTTTTEEE-HHHHHHHHHSTT--SS-TTTTB-HHHHTTTEEE-TTS-----TT----HHHHHHHHHHHHHHHHHHHHHHHHHHHHHHHHHHHHHHHHHHTT-

Radius of gyration: 27.04 Å; chains: 1; bounding box: 99×58×81 Å

Sequence (472 aa):
MEPLVKLPMSLGLIVWNQLKEHGIEPRKNKLGIIDFSFKKEELELITELKIVNPTSRNIEGISLLPNLKKLELESKGITAHKQKKMIASISDDEIKEIAQCTSLEELSIVNQAEISYIDVSRLSNLRVLEIHHNENLDEIIGLEEINGLWEIDIFGNNRLGKIENLDRIILSNEELADLQLDVLSFPDAIGLNRSTMEYNDDALEAIKELDAKWKESMHGKTQIVINNAQMILLHNKACQILDENIPMGAETKDIIVGIERYMAKNVTYDYVGMNNGHTSGTKMQDGTYLMSGPKKGCNGAFNALILNKCVCEGYTRGMQYLLKLRGIQTHNVDCYAGKDETHMADESMKEDLYTTYTIPEDGYHSIICIDDYDALYCDPCWDACQYQAKYGNKDLPYCLKTKAEISETHTLSFDERVVSNNHLSKSRNLIADSIKRNDLFVKTRMDRIKNMQQSLKRYRGQILDKKIGDRL

Foldseek 3Di:
DQFWDADDPLQLVQLQVVLVVVVDHFDADPVRHGGSTHHLVSLQVAQEDADEQAAEPNCGVVLSNQRHAYYAYEYDDFFLQVLVPDRSAYAQVSLVSVCNNLNYQEYADYQHAHYQEHEVQNVQNHAYDHDALRQNHQYYHNLLNHQHHQEDAYEHNQNPLEHAQLCNSLVSNPNHAEAEYALLHVCVQQCQDLLVRDGNPVSLVSQVPHQYWHWDDDGDPDIWIDTSVLSVVLLVLLVVLCVLQPDRPDDLLLLLLSLLLSLLAQAEEDPPCVVVQLFDFDQDPVRDTGGPDTDSCLLDLSCCRVVSYHHQNNSQNVSQSSVSSNVWDKGKWFWEFAAPPPCLLPPPDDDDPVVPDDPPSGRPHIWMFGPRQQRFIARSRVSSVQCPDPNRDVLRPRPGHDPVGNNRTIGIDNSDDDGDRVVDDDPSVVSVVSVVVSVVSNVVVVVVVVVVVVVVVVVVVVVVVVVVVVVD